Protein AF-0000000080910361 (afdb_homodimer)

Structure (mmCIF, N/CA/C/O backbone):
data_AF-0000000080910361-model_v1
#
loop_
_entity.id
_entity.type
_entity.pdbx_description
1 polymer 'Uncharacterized protein'
#
loop_
_atom_site.group_PDB
_atom_site.id
_atom_site.type_symbol
_atom_site.label_atom_id
_atom_site.label_alt_id
_atom_site.label_comp_id
_atom_site.label_asym_id
_atom_site.label_entity_id
_atom_site.label_seq_id
_atom_site.pdbx_PDB_ins_code
_atom_site.Cartn_x
_atom_site.Cartn_y
_atom_site.Cartn_z
_atom_site.occupancy
_atom_site.B_iso_or_equiv
_atom_site.auth_seq_id
_atom_site.auth_comp_id
_atom_site.auth_asym_id
_atom_site.auth_atom_id
_atom_site.pdbx_PDB_model_num
ATOM 1 N N . MET A 1 1 ? -62.645 7.813 -23.629 1 21.91 1 MET A N 1
ATOM 2 C CA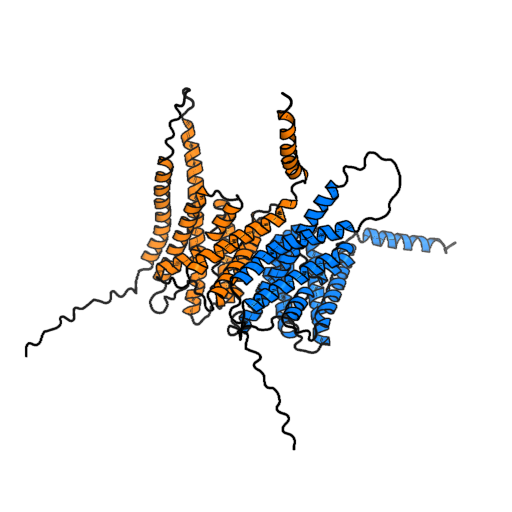 . MET A 1 1 ? -61.811 6.639 -23.39 1 21.91 1 MET A CA 1
ATOM 3 C C . MET A 1 1 ? -60.505 6.731 -24.172 1 21.91 1 MET A C 1
ATOM 5 O O . MET A 1 1 ? -60.281 5.962 -25.109 1 21.91 1 MET A O 1
ATOM 9 N N . TYR A 1 2 ? -59.94 7.855 -24.501 1 25.72 2 TYR A N 1
ATOM 10 C CA . TYR A 1 2 ? -58.836 8.297 -25.346 1 25.72 2 TYR A CA 1
ATOM 11 C C . TYR A 1 2 ? -57.512 7.72 -24.86 1 25.72 2 TYR A C 1
ATOM 13 O O . TYR A 1 2 ? -57.178 7.827 -23.677 1 25.72 2 TYR A O 1
ATOM 21 N N . HIS A 1 3 ? -57.055 6.584 -25.551 1 23.71 3 HIS A N 1
ATOM 22 C CA . HIS A 1 3 ? -55.881 5.729 -25.415 1 23.71 3 HIS A CA 1
ATOM 23 C C . HIS A 1 3 ? -54.594 6.53 -25.582 1 23.71 3 HIS A C 1
ATOM 25 O O . HIS A 1 3 ? -54.328 7.068 -26.659 1 23.71 3 HIS A O 1
ATOM 31 N N . VAL A 1 4 ? -54.229 7.387 -24.671 1 27.18 4 VAL A N 1
ATOM 32 C CA . VAL A 1 4 ? -53.016 8.197 -24.727 1 27.18 4 VAL A CA 1
ATOM 33 C C . VAL A 1 4 ? -51.799 7.294 -24.918 1 27.18 4 VAL A C 1
ATOM 35 O O . VAL A 1 4 ? -51.576 6.369 -24.133 1 27.18 4 VAL A O 1
ATOM 38 N N . HIS A 1 5 ? -51.392 7.026 -26.185 1 22.8 5 HIS A N 1
ATOM 39 C CA . HIS A 1 5 ? -50.26 6.271 -26.709 1 22.8 5 HIS A CA 1
ATOM 40 C C . HIS A 1 5 ? -48.951 6.729 -26.076 1 22.8 5 HIS A C 1
ATOM 42 O O . HIS A 1 5 ? -48.609 7.913 -26.134 1 22.8 5 HIS A O 1
ATOM 48 N N . HIS A 1 6 ? -48.589 6.237 -24.859 1 23.97 6 HIS A N 1
ATOM 49 C CA . HIS A 1 6 ? -47.377 6.524 -24.099 1 23.97 6 HIS A CA 1
ATOM 50 C C . HIS A 1 6 ? -46.128 6.223 -24.921 1 23.97 6 HIS A C 1
ATOM 52 O O . HIS A 1 6 ? -46.021 5.155 -25.527 1 23.97 6 HIS A O 1
ATOM 58 N N . PRO A 1 7 ? -45.487 7.226 -25.574 1 22.81 7 PRO A N 1
ATOM 59 C CA . PRO A 1 7 ? -44.303 7.033 -26.414 1 22.81 7 PRO A CA 1
ATOM 60 C C . PRO A 1 7 ? -43.182 6.288 -25.692 1 22.81 7 PRO A C 1
ATOM 62 O O . PRO A 1 7 ? -42.742 6.714 -24.621 1 22.81 7 PRO A O 1
ATOM 65 N N . ASN A 1 8 ? -43.146 4.949 -25.57 1 20.62 8 ASN A N 1
ATOM 66 C CA . ASN A 1 8 ? -42.141 4.018 -25.068 1 20.62 8 ASN A CA 1
ATOM 67 C C . ASN A 1 8 ? -40.802 4.202 -25.777 1 20.62 8 ASN A C 1
ATOM 69 O O . ASN A 1 8 ? -40.38 3.34 -26.55 1 20.62 8 ASN A O 1
ATOM 73 N N . ARG A 1 9 ? -40.449 5.288 -26.442 1 20.36 9 ARG A N 1
ATOM 74 C CA . ARG A 1 9 ? -39.291 5.191 -27.325 1 20.36 9 ARG A CA 1
ATOM 75 C C . ARG A 1 9 ? -38.104 4.561 -26.605 1 20.36 9 ARG A C 1
ATOM 77 O O . ARG A 1 9 ? -38.042 4.57 -25.373 1 20.36 9 ARG A O 1
ATOM 84 N N . VAL A 1 10 ? -36.934 4.037 -27.392 1 19.71 10 VAL A N 1
ATOM 85 C CA . VAL A 1 10 ? -35.756 3.19 -27.546 1 19.71 10 VAL A CA 1
ATOM 86 C C . VAL A 1 10 ? -34.599 3.76 -26.728 1 19.71 10 VAL A C 1
ATOM 88 O O . VAL A 1 10 ? -33.986 4.756 -27.119 1 19.71 10 VAL A O 1
ATOM 91 N N . ILE A 1 11 ? -34.691 4.286 -25.534 1 21.1 11 ILE A N 1
ATOM 92 C CA . ILE A 1 11 ? -33.398 4.694 -24.993 1 21.1 11 ILE A CA 1
ATOM 93 C C . ILE A 1 11 ? -32.426 3.517 -25.036 1 21.1 11 ILE A C 1
ATOM 95 O O . ILE A 1 11 ? -32.639 2.504 -24.366 1 21.1 11 ILE A O 1
ATOM 99 N N . ARG A 1 12 ? -31.758 3.255 -26.181 1 21.7 12 ARG A N 1
ATOM 100 C CA . ARG A 1 12 ? -30.695 2.307 -26.5 1 21.7 12 ARG A CA 1
ATOM 101 C C . ARG A 1 12 ? -29.666 2.239 -25.377 1 21.7 12 ARG A C 1
ATOM 103 O O . ARG A 1 12 ? -29.325 3.261 -24.777 1 21.7 12 ARG A O 1
ATOM 110 N N . TYR A 1 13 ? -29.491 1.09 -24.728 1 23.91 13 TYR A N 1
ATOM 111 C CA . TYR A 1 13 ? -28.636 0.403 -23.767 1 23.91 13 TYR A CA 1
ATOM 112 C C . TYR A 1 13 ? -27.164 0.661 -24.065 1 23.91 13 TYR A C 1
ATOM 114 O O . TYR A 1 13 ? -26.621 0.139 -25.041 1 23.91 13 TYR A O 1
ATOM 122 N N . ILE A 1 14 ? -26.751 1.944 -24.104 1 26 14 ILE A N 1
ATOM 123 C CA . ILE A 1 14 ? -25.303 2.077 -24.232 1 26 14 ILE A CA 1
ATOM 124 C C . ILE A 1 14 ? -24.61 1.09 -23.295 1 26 14 ILE A C 1
ATOM 126 O O . ILE A 1 14 ? -24.804 1.139 -22.078 1 26 14 ILE A O 1
ATOM 130 N N . ASN A 1 15 ? -24.452 -0.163 -23.729 1 25.73 15 ASN A N 1
ATOM 131 C CA . ASN A 1 15 ? -23.654 -1.242 -23.155 1 25.73 15 ASN A CA 1
ATOM 132 C C . ASN A 1 15 ? -22.358 -0.717 -22.544 1 25.73 15 ASN A C 1
ATOM 134 O O . ASN A 1 15 ? -21.427 -0.36 -23.266 1 25.73 15 ASN A O 1
ATOM 138 N N . ARG A 1 16 ? -22.329 0.03 -21.538 1 32.46 16 ARG A N 1
ATOM 139 C CA . ARG A 1 16 ? -21.312 0.652 -20.697 1 32.46 16 ARG A CA 1
ATOM 140 C C . ARG A 1 16 ? -20.211 -0.341 -20.343 1 32.46 16 ARG A C 1
ATOM 142 O O . ARG A 1 16 ? -19.39 -0.078 -19.462 1 32.46 16 ARG A O 1
ATOM 149 N N . ASP A 1 17 ? -20.31 -1.57 -20.776 1 35.47 17 ASP A N 1
ATOM 150 C CA . ASP A 1 17 ? -19.373 -2.61 -20.361 1 35.47 17 ASP A CA 1
ATOM 151 C C . ASP A 1 17 ? -17.939 -2.235 -20.727 1 35.47 17 ASP A C 1
ATOM 153 O O . ASP A 1 17 ? -16.987 -2.754 -20.14 1 35.47 17 ASP A O 1
ATOM 157 N N . ASN A 1 18 ? -17.648 -1.814 -21.989 1 33.7 18 ASN A N 1
ATOM 158 C CA . ASN A 1 18 ? -16.288 -1.845 -22.515 1 33.7 18 ASN A CA 1
ATOM 159 C C . ASN A 1 18 ? -15.511 -0.588 -22.135 1 33.7 18 ASN A C 1
ATOM 161 O O . ASN A 1 18 ? -15.432 0.359 -22.92 1 33.7 18 ASN A O 1
ATOM 165 N N . ILE A 1 19 ? -15.583 -0.13 -21.062 1 37.09 19 ILE A N 1
ATOM 166 C CA . ILE A 1 19 ? -14.645 0.975 -20.903 1 37.09 19 ILE A CA 1
ATOM 167 C C . ILE A 1 19 ? -13.23 0.502 -21.232 1 37.09 19 ILE A C 1
ATOM 169 O O . ILE A 1 19 ? -12.717 -0.424 -20.601 1 37.09 19 ILE A O 1
ATOM 173 N N . PRO A 1 20 ? -12.721 0.937 -22.33 1 39.83 20 PRO A N 1
ATOM 174 C CA . PRO A 1 20 ? -11.415 0.474 -22.805 1 39.83 20 PRO A CA 1
ATOM 175 C C . PRO A 1 20 ? -10.311 0.654 -21.764 1 39.83 20 PRO A C 1
ATOM 177 O O . PRO A 1 20 ? -10.331 1.621 -20.999 1 39.83 20 PRO A O 1
ATOM 180 N N . LEU A 1 21 ? -9.555 -0.337 -21.483 1 46.19 21 LEU A N 1
ATOM 181 C CA . LEU A 1 21 ? -8.354 -0.47 -20.665 1 46.19 21 LEU A CA 1
ATOM 182 C C . LEU A 1 21 ? -7.467 0.763 -20.797 1 46.19 21 LEU A C 1
ATOM 184 O O . LEU A 1 21 ? -6.842 1.19 -19.823 1 46.19 21 LEU A O 1
ATOM 188 N N . SER A 1 22 ? -7.521 1.339 -21.968 1 42.43 22 SER A N 1
ATOM 189 C CA . SER A 1 22 ? -6.723 2.522 -22.273 1 42.43 22 SER A CA 1
ATOM 190 C C . SER A 1 22 ? -7.134 3.705 -21.404 1 42.43 22 SER A C 1
ATOM 192 O O . SER A 1 22 ? -6.294 4.521 -21.019 1 42.43 22 SER A O 1
ATOM 194 N N . ILE A 1 23 ? -8.294 3.708 -20.992 1 41.97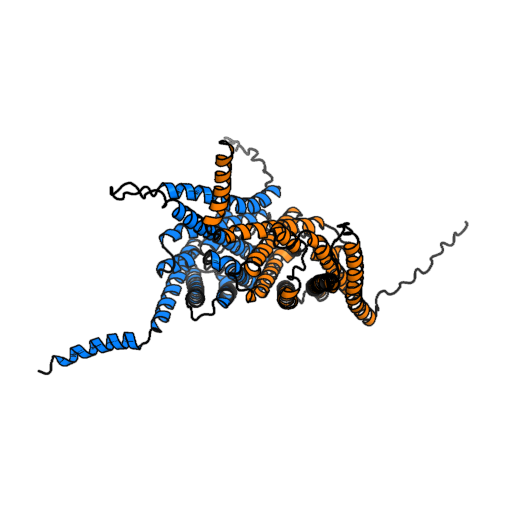 23 ILE A N 1
ATOM 195 C CA . ILE A 1 23 ? -8.799 4.841 -20.225 1 41.97 23 ILE A CA 1
ATOM 196 C C . ILE A 1 23 ? -8.353 4.719 -18.769 1 41.97 23 ILE A C 1
ATOM 198 O O . ILE A 1 23 ? -7.928 5.703 -18.159 1 41.97 23 ILE A O 1
ATOM 202 N N . VAL A 1 24 ? -8.367 3.596 -18.37 1 47.53 24 VAL A N 1
ATOM 203 C CA . VAL A 1 24 ? -7.986 3.398 -16.976 1 47.53 24 VAL A CA 1
ATOM 204 C C . VAL A 1 24 ? -6.494 3.674 -16.803 1 47.53 24 VAL A C 1
ATOM 206 O O . VAL A 1 24 ? -6.088 4.362 -15.863 1 47.53 24 VAL A O 1
ATOM 209 N N . ILE A 1 25 ? -5.802 3.118 -17.716 1 48.37 25 ILE A N 1
ATOM 210 C CA . ILE A 1 25 ? -4.363 3.355 -17.68 1 48.37 25 ILE A CA 1
ATOM 211 C C . ILE A 1 25 ? -4.081 4.846 -17.847 1 48.37 25 ILE A C 1
ATOM 213 O O . ILE A 1 25 ? -3.226 5.404 -17.155 1 48.37 25 ILE A O 1
ATOM 217 N N . PHE A 1 26 ? -4.87 5.376 -18.689 1 45.88 26 PHE A N 1
ATOM 218 C CA . PHE A 1 26 ? -4.768 6.811 -18.925 1 45.88 26 PHE A CA 1
ATOM 219 C C . PHE A 1 26 ? -5.174 7.595 -17.683 1 45.88 26 PHE A C 1
ATOM 221 O O . PHE A 1 26 ? -4.51 8.564 -17.309 1 45.88 26 PHE A O 1
ATOM 228 N N . ILE A 1 27 ? -6.104 7.133 -17.026 1 47.8 27 ILE A N 1
ATOM 229 C CA . ILE A 1 27 ? -6.599 7.875 -15.871 1 47.8 27 ILE A CA 1
ATOM 230 C C . ILE A 1 27 ? -5.611 7.746 -14.714 1 47.8 27 ILE A C 1
ATOM 232 O O . ILE A 1 27 ? -5.252 8.743 -14.082 1 47.8 27 ILE A O 1
ATOM 236 N N . VAL A 1 28 ? -5.232 6.54 -14.5 1 52.4 28 VAL A N 1
ATOM 237 C CA . VAL A 1 28 ? -4.313 6.354 -13.382 1 52.4 28 VAL A CA 1
ATOM 238 C C . VAL A 1 28 ? -2.958 6.974 -13.718 1 52.4 28 VAL A C 1
ATOM 240 O O . VAL A 1 28 ? -2.404 7.737 -12.924 1 52.4 28 VAL A O 1
ATOM 243 N N . GLY A 1 29 ? -2.526 6.558 -14.903 1 49.12 29 GLY A N 1
ATOM 244 C CA . GLY A 1 29 ? -1.252 7.109 -15.338 1 49.12 29 GLY A CA 1
ATOM 245 C C . GLY A 1 29 ? -1.314 8.595 -15.633 1 49.12 29 GLY A C 1
ATOM 246 O O . GLY A 1 29 ? -0.45 9.357 -15.195 1 49.12 29 GLY A O 1
ATOM 247 N N . SER A 1 30 ? -2.335 8.938 -16.391 1 44.97 30 SER A N 1
ATOM 248 C CA . SER A 1 30 ? -2.546 10.332 -16.769 1 44.97 30 SER A CA 1
ATOM 249 C C . SER A 1 30 ? -2.968 11.172 -15.568 1 44.97 30 SER A C 1
ATOM 251 O O . SER A 1 30 ? -2.595 12.342 -15.46 1 44.97 30 SER A O 1
ATOM 253 N N . SER A 1 31 ? -3.719 10.6 -14.815 1 47.09 31 SER A N 1
ATOM 254 C CA . SER A 1 31 ? -4.162 11.363 -13.652 1 47.09 31 SER A CA 1
ATOM 255 C C . SER A 1 31 ? -2.982 11.76 -12.77 1 47.09 31 SER A C 1
ATOM 257 O O . SER A 1 31 ? -2.908 12.896 -12.298 1 47.09 31 SER A O 1
ATOM 259 N N . PHE A 1 32 ? -2.185 10.799 -12.59 1 51.24 32 PHE A N 1
ATOM 260 C CA . PHE A 1 32 ? -1.033 11.152 -11.769 1 51.24 32 PHE A CA 1
ATOM 261 C C . PHE A 1 32 ? -0.106 12.103 -12.516 1 51.24 32 PHE A C 1
ATOM 263 O O . PHE A 1 32 ? 0.444 13.035 -11.926 1 51.24 32 PHE A O 1
ATOM 270 N N . ILE A 1 33 ? 0.003 11.875 -13.842 1 45.8 33 ILE A N 1
ATOM 271 C CA . ILE A 1 33 ? 0.79 12.782 -14.671 1 45.8 33 ILE A CA 1
ATOM 272 C C . ILE A 1 33 ? 0.038 14.098 -14.854 1 45.8 33 ILE A C 1
ATOM 274 O O . ILE A 1 33 ? 0.623 15.177 -14.733 1 45.8 33 ILE A O 1
ATOM 278 N N . CYS A 1 34 ? -1.189 13.971 -15.1 1 42.74 34 CYS A N 1
ATOM 279 C CA . CYS A 1 34 ? -2.029 15.147 -15.297 1 42.74 34 CYS A CA 1
ATOM 280 C C . CYS A 1 34 ? -2.183 15.931 -14 1 42.74 34 CYS A C 1
ATOM 282 O O . CYS A 1 34 ? -2.191 17.163 -14.011 1 42.74 34 CYS A O 1
ATOM 284 N N . CYS A 1 35 ? -2.402 15.253 -13.024 1 43.47 35 CYS A N 1
ATOM 285 C CA . CYS A 1 35 ? -2.478 15.983 -11.764 1 43.47 35 CYS A CA 1
ATOM 286 C C . CYS A 1 35 ? -1.215 16.803 -11.532 1 43.47 35 CYS A C 1
ATOM 288 O O . CYS A 1 35 ? -1.285 17.934 -11.045 1 43.47 35 CYS A O 1
ATOM 290 N N . SER A 1 36 ? -0.138 16.268 -11.927 1 41.49 36 SER A N 1
ATOM 291 C CA . SER A 1 36 ? 1.089 17.054 -11.869 1 41.49 36 SER A CA 1
ATOM 292 C C . SER A 1 36 ? 1.015 18.264 -12.794 1 41.49 36 SER A C 1
ATOM 294 O O . SER A 1 36 ? 1.407 19.369 -12.413 1 41.49 36 SER A O 1
ATOM 296 N N . PHE A 1 37 ? 0.405 18.082 -13.96 1 40.75 37 PHE A N 1
ATOM 297 C CA . PHE A 1 37 ? 0.316 19.176 -14.921 1 40.75 37 PHE A CA 1
ATOM 298 C C . PHE A 1 37 ? -0.788 20.151 -14.53 1 40.75 37 PHE A C 1
ATOM 300 O O . PHE A 1 37 ? -0.628 21.366 -14.667 1 40.75 37 PHE A O 1
ATOM 307 N N . VAL A 1 38 ? -1.922 19.762 -14.171 1 39.99 38 VAL A N 1
ATOM 308 C CA . VAL A 1 38 ? -3.033 20.636 -13.807 1 39.99 38 VAL A CA 1
ATOM 309 C C . VAL A 1 38 ? -2.664 21.453 -12.571 1 39.99 38 VAL A C 1
ATOM 311 O O . VAL A 1 38 ? -2.952 22.65 -12.502 1 39.99 38 VAL A O 1
ATOM 314 N N . PHE A 1 39 ? -2.118 20.819 -11.719 1 40.52 39 PHE A N 1
ATOM 315 C CA . PHE A 1 39 ? -1.694 21.584 -10.552 1 40.52 39 PHE A CA 1
ATOM 316 C C . PHE A 1 39 ? -0.687 22.658 -10.946 1 40.52 39 PHE A C 1
ATOM 318 O O . PHE A 1 39 ? -0.702 23.762 -10.398 1 40.52 39 PHE A O 1
ATOM 325 N N . LEU A 1 40 ? 0.079 22.362 -11.925 1 39.41 40 LEU A N 1
ATOM 326 C CA . LEU A 1 40 ? 0.966 23.395 -12.448 1 39.41 40 LEU A CA 1
ATOM 327 C C . LEU A 1 40 ? 0.166 24.544 -13.051 1 39.41 40 LEU A C 1
ATOM 329 O O . LEU A 1 40 ? 0.534 25.711 -12.897 1 39.41 40 LEU A O 1
ATOM 333 N N . SER A 1 41 ? -0.864 24.202 -13.664 1 39.36 41 SER A N 1
ATOM 334 C CA . SER A 1 41 ? -1.67 25.246 -14.289 1 39.36 41 SER A CA 1
ATOM 335 C C . SER A 1 41 ? -2.424 26.061 -13.244 1 39.36 41 SER A C 1
ATOM 337 O O . SER A 1 41 ? -2.558 27.28 -13.378 1 39.36 41 SER A O 1
ATOM 339 N N . VAL A 1 42 ? -2.926 25.508 -12.289 1 39.89 42 VAL A N 1
ATOM 340 C CA . VAL A 1 42 ? -3.708 26.228 -11.289 1 39.89 42 VAL A CA 1
ATOM 341 C C . VAL A 1 42 ? -2.785 27.097 -10.438 1 39.89 42 VAL A C 1
ATOM 343 O O . VAL A 1 42 ? -3.148 28.213 -10.06 1 39.89 42 VAL A O 1
ATOM 346 N N . MET A 1 43 ? -1.687 26.653 -10.208 1 39.49 43 MET A N 1
ATOM 347 C CA . MET A 1 43 ? -0.734 27.459 -9.451 1 39.49 43 MET A CA 1
ATOM 348 C C . MET A 1 43 ? -0.336 28.707 -10.231 1 39.49 43 MET A C 1
ATOM 350 O O . MET A 1 43 ? -0.012 29.738 -9.639 1 39.49 43 MET A O 1
ATOM 354 N N . ASP A 1 44 ? -0.273 28.646 -11.475 1 41.14 44 ASP A N 1
ATOM 355 C CA . ASP A 1 44 ? -0.05 29.849 -12.271 1 41.14 44 ASP A CA 1
ATOM 356 C C . ASP A 1 44 ? -1.176 30.86 -12.065 1 41.14 44 ASP A C 1
ATOM 358 O O . ASP A 1 44 ? -0.933 32.068 -12.022 1 41.14 44 ASP A O 1
ATOM 362 N N . GLU A 1 45 ? -2.32 30.376 -11.873 1 38.67 45 GLU A N 1
ATOM 363 C CA . GLU A 1 45 ? -3.444 31.297 -11.73 1 38.67 45 GLU A CA 1
ATOM 364 C C . GLU A 1 45 ? -3.472 31.92 -10.337 1 38.67 45 GLU A C 1
ATOM 366 O O . GLU A 1 45 ? -3.799 33.099 -10.185 1 38.67 45 GLU A O 1
ATOM 371 N N . ILE A 1 46 ? -3.143 31.186 -9.392 1 37.19 46 ILE A N 1
ATOM 372 C CA . ILE A 1 46 ? -3.209 31.741 -8.044 1 37.19 46 ILE A CA 1
ATOM 373 C C . ILE A 1 46 ? -2.055 32.717 -7.83 1 37.19 46 ILE A C 1
ATOM 375 O O . ILE A 1 46 ? -2.183 33.685 -7.077 1 37.19 46 ILE A O 1
ATOM 379 N N . SER A 1 47 ? -0.921 32.469 -8.461 1 37.36 47 SER A N 1
ATOM 380 C CA . SER A 1 47 ? 0.167 33.435 -8.351 1 37.36 47 SER A CA 1
ATOM 381 C C . SER A 1 47 ? -0.215 34.773 -8.977 1 37.36 47 SER A C 1
ATOM 383 O O . SER A 1 47 ? 0.435 35.789 -8.727 1 37.36 47 SER A O 1
ATOM 385 N N . ALA A 1 48 ? -1.17 34.803 -9.892 1 33.85 48 ALA A N 1
ATOM 386 C CA . ALA A 1 48 ? -1.481 36.078 -10.534 1 33.85 48 ALA A CA 1
ATOM 387 C C . ALA A 1 48 ? -2.168 37.03 -9.559 1 33.85 48 ALA A C 1
ATOM 389 O O . ALA A 1 48 ? -2.213 38.24 -9.79 1 33.85 48 ALA A O 1
ATOM 390 N N . THR A 1 49 ? -2.904 36.482 -8.641 1 30.79 49 THR A N 1
ATOM 391 C CA . THR A 1 49 ? -3.754 37.485 -8.008 1 30.79 49 THR A CA 1
ATOM 392 C C . THR A 1 49 ? -2.982 38.253 -6.94 1 30.79 49 THR A C 1
ATOM 394 O O . THR A 1 49 ? -3.544 39.109 -6.254 1 30.79 49 THR A O 1
ATOM 397 N N . ASN A 1 50 ? -1.838 37.776 -6.495 1 28.29 50 ASN A N 1
ATOM 398 C CA . ASN A 1 50 ? -1.354 38.596 -5.389 1 28.29 50 ASN A CA 1
ATOM 399 C C . ASN A 1 50 ? -0.771 39.916 -5.883 1 28.29 50 ASN A C 1
ATOM 401 O O . ASN A 1 50 ? 0.423 40.002 -6.175 1 28.29 50 ASN A O 1
ATOM 405 N N . HIS A 1 51 ? -1.471 40.62 -6.697 1 27.51 51 HIS A N 1
ATOM 406 C CA . HIS A 1 51 ? -1.063 41.955 -7.121 1 27.51 51 HIS A CA 1
ATOM 407 C C . HIS A 1 51 ? -0.951 42.901 -5.93 1 27.51 51 HIS A C 1
ATOM 409 O O . HIS A 1 51 ? -0.903 44.121 -6.103 1 27.51 51 HIS A O 1
ATOM 415 N N . GLU A 1 52 ? -1.034 42.497 -4.708 1 23.12 52 GLU A N 1
ATOM 416 C CA . GLU A 1 52 ? -1.348 43.664 -3.889 1 23.12 52 GLU A CA 1
ATOM 417 C C . GLU A 1 52 ? -0.344 44.79 -4.124 1 23.12 52 GLU A C 1
ATOM 419 O O . GLU A 1 52 ? 0.762 44.55 -4.611 1 23.12 52 GLU A O 1
ATOM 424 N N . VAL A 1 53 ? -0.237 45.852 -3.16 1 24.28 53 VAL A N 1
ATOM 425 C CA . VAL A 1 53 ? -0.291 47.278 -2.853 1 24.28 53 VAL A CA 1
ATOM 426 C C . VAL A 1 53 ? 1.125 47.843 -2.773 1 24.28 53 VAL A C 1
ATOM 428 O O . VAL A 1 53 ? 1.337 49.038 -2.995 1 24.28 53 VAL A O 1
ATOM 431 N N . VAL A 1 54 ? 2.192 47.102 -2.258 1 21.92 54 VAL A N 1
ATOM 432 C CA . VAL A 1 54 ? 2.929 48.009 -1.385 1 21.92 54 VAL A CA 1
ATOM 433 C C . VAL A 1 54 ? 3.571 49.119 -2.214 1 21.92 54 VAL A C 1
ATOM 435 O O . VAL A 1 54 ? 3.731 48.981 -3.429 1 21.92 54 VAL A O 1
ATOM 438 N N . LEU A 1 55 ? 4.483 49.953 -1.495 1 21.91 55 LEU A N 1
ATOM 439 C CA . LEU A 1 55 ? 5.02 51.302 -1.357 1 21.91 55 LEU A CA 1
ATOM 440 C C . LEU A 1 55 ? 6.03 51.6 -2.46 1 21.91 55 LEU A C 1
ATOM 442 O O . LEU A 1 55 ? 6.655 50.684 -2.999 1 21.91 55 LEU A O 1
ATOM 446 N N . ASP A 1 56 ? 6.167 52.821 -2.893 1 22.64 56 ASP A N 1
ATOM 447 C CA . ASP A 1 56 ? 6.768 53.66 -3.925 1 22.64 56 ASP A CA 1
ATOM 448 C C . ASP A 1 56 ? 8.292 53.57 -3.887 1 22.64 56 ASP A C 1
ATOM 450 O O . ASP A 1 56 ? 8.981 54.327 -4.574 1 22.64 56 ASP A O 1
ATOM 454 N N . VAL A 1 57 ? 8.859 53.072 -2.695 1 23.39 57 VAL A N 1
ATOM 455 C CA . VAL A 1 57 ? 10.146 53.744 -2.547 1 23.39 57 VAL A CA 1
ATOM 456 C C . VAL A 1 57 ? 11.051 53.393 -3.725 1 23.39 57 VAL A C 1
ATOM 458 O O . VAL A 1 57 ? 10.795 52.427 -4.447 1 23.39 57 VAL A O 1
ATOM 461 N N . ASN A 1 58 ? 12.439 53.399 -3.49 1 24.67 58 ASN A N 1
ATOM 462 C CA . ASN A 1 58 ? 13.652 53.528 -4.292 1 24.67 58 ASN A CA 1
ATOM 463 C C . ASN A 1 58 ? 13.829 52.341 -5.234 1 24.67 58 ASN A C 1
ATOM 465 O O . ASN A 1 58 ? 13.5 51.208 -4.881 1 24.67 58 ASN A O 1
ATOM 469 N N . LYS A 1 59 ? 14.154 52.487 -6.573 1 26.86 59 LYS A N 1
ATOM 470 C CA . LYS A 1 59 ? 14.079 51.939 -7.925 1 26.86 59 LYS A CA 1
ATOM 471 C C . LYS A 1 59 ? 14.786 50.59 -8.011 1 26.86 59 LYS A C 1
ATOM 473 O O . LYS A 1 59 ? 14.295 49.666 -8.664 1 26.86 59 LYS A O 1
ATOM 478 N N . ASP A 1 60 ? 16.097 50.544 -7.801 1 25.97 60 ASP A N 1
ATOM 479 C CA . ASP A 1 60 ? 16.972 49.736 -8.645 1 25.97 60 ASP A CA 1
ATOM 480 C C . ASP A 1 60 ? 16.883 48.258 -8.272 1 25.97 60 ASP A C 1
ATOM 482 O O . ASP A 1 60 ? 17.364 47.396 -9.01 1 25.97 60 ASP A O 1
ATOM 486 N N . VAL A 1 61 ? 16.872 47.885 -6.969 1 27.34 61 VAL A N 1
ATOM 487 C CA . VAL A 1 61 ? 17.288 46.538 -6.595 1 27.34 61 VAL A CA 1
ATOM 488 C C . VAL A 1 61 ? 16.164 45.548 -6.893 1 27.34 61 VAL A C 1
ATOM 490 O O . VAL A 1 61 ? 16.086 44.484 -6.275 1 27.34 61 VAL A O 1
ATOM 493 N N . SER A 1 62 ? 15.125 45.78 -7.677 1 30.29 62 SER A N 1
ATOM 494 C CA . SER A 1 62 ? 13.859 45.054 -7.721 1 30.29 62 SER A CA 1
ATOM 495 C C . SER A 1 62 ? 14.042 43.659 -8.307 1 30.29 62 SER A C 1
ATOM 497 O O . SER A 1 62 ? 13.07 42.92 -8.48 1 30.29 62 SER A O 1
ATOM 499 N N . ARG A 1 63 ? 15.12 43.425 -9.029 1 30.6 63 ARG A N 1
ATOM 500 C CA . ARG A 1 63 ? 14.988 42.334 -9.99 1 30.6 63 ARG A CA 1
ATOM 501 C C . ARG A 1 63 ? 14.979 40.982 -9.284 1 30.6 63 ARG A C 1
ATOM 503 O O . ARG A 1 63 ? 14.655 39.96 -9.894 1 30.6 63 ARG A O 1
ATOM 510 N N . THR A 1 64 ? 15.804 40.743 -8.264 1 32.37 64 THR A N 1
ATOM 511 C CA . THR A 1 64 ? 16.178 39.366 -7.958 1 32.37 64 THR A CA 1
ATOM 512 C C . THR A 1 64 ? 15.054 38.654 -7.21 1 32.37 64 THR A C 1
ATOM 514 O O . THR A 1 64 ? 15.221 37.517 -6.764 1 32.37 64 THR A O 1
ATOM 517 N N . THR A 1 65 ? 13.987 39.266 -6.724 1 33.73 65 THR A N 1
ATOM 518 C CA . THR A 1 65 ? 13.056 38.619 -5.806 1 33.73 65 THR A CA 1
ATOM 519 C C . THR A 1 65 ? 12.203 37.588 -6.538 1 33.73 65 THR A C 1
ATOM 521 O O . THR A 1 65 ? 11.384 36.901 -5.923 1 33.73 65 THR A O 1
ATOM 524 N N . GLU A 1 66 ? 12.148 37.582 -7.829 1 37.93 66 GLU A N 1
ATOM 525 C CA . GLU A 1 66 ? 11.202 36.691 -8.493 1 37.93 66 GLU A CA 1
ATOM 526 C C . GLU A 1 66 ? 11.627 35.232 -8.355 1 37.93 66 GLU A C 1
ATOM 528 O O . GLU A 1 66 ? 10.811 34.324 -8.522 1 37.93 66 GLU A O 1
ATOM 533 N N . GLY A 1 67 ? 12.919 34.904 -8.25 1 40.76 67 GLY A N 1
ATOM 534 C CA . GLY A 1 67 ? 13.397 33.531 -8.22 1 40.76 67 GLY A CA 1
ATOM 535 C C . GLY A 1 67 ? 12.992 32.786 -6.962 1 40.76 67 GLY A C 1
ATOM 536 O O . GLY A 1 67 ? 13.091 31.559 -6.902 1 40.76 67 GLY A O 1
ATOM 537 N N . SER A 1 68 ? 12.995 33.392 -5.797 1 42.61 68 SER A N 1
ATOM 538 C CA . SER A 1 68 ? 12.649 32.777 -4.519 1 42.61 68 SER A CA 1
ATOM 539 C C . SER A 1 68 ? 11.199 32.306 -4.507 1 42.61 68 SER A C 1
ATOM 541 O O . SER A 1 68 ? 10.883 31.268 -3.923 1 42.61 68 SER A O 1
ATOM 543 N N . SER A 1 69 ? 10.281 32.994 -5.227 1 44.82 69 SER A N 1
ATOM 544 C CA . SER A 1 69 ? 8.868 32.627 -5.235 1 44.82 69 SER A CA 1
ATOM 545 C C . SER A 1 69 ? 8.64 31.324 -5.993 1 44.82 69 SER A C 1
ATOM 547 O O . SER A 1 69 ? 7.82 30.498 -5.585 1 44.82 69 SER A O 1
ATOM 549 N N . SER A 1 70 ? 9.545 31.089 -7.07 1 45.31 70 SER A N 1
ATOM 550 C CA . SER A 1 70 ? 9.363 29.898 -7.894 1 45.31 70 SER A CA 1
ATOM 551 C C . SER A 1 70 ? 9.747 28.634 -7.131 1 45.31 70 SER A C 1
ATOM 553 O O . SER A 1 70 ? 9.068 27.611 -7.233 1 45.31 70 SER A O 1
ATOM 555 N N . CYS A 1 71 ? 10.889 28.675 -6.393 1 44.94 71 CYS A N 1
ATOM 556 C CA . CYS A 1 71 ? 11.325 27.516 -5.621 1 44.94 71 CYS A CA 1
ATOM 557 C C . CYS A 1 71 ? 10.325 27.188 -4.519 1 44.94 71 CYS A C 1
ATOM 559 O O . CYS A 1 71 ? 10.083 26.016 -4.223 1 44.94 71 CYS A O 1
ATOM 561 N N . VAL A 1 72 ? 9.907 28.278 -3.871 1 49.84 72 VAL A N 1
ATOM 562 C CA . VAL A 1 72 ? 8.916 28.087 -2.817 1 49.84 72 VAL A CA 1
ATOM 563 C C . VAL A 1 72 ? 7.655 27.454 -3.402 1 49.84 72 VAL A C 1
ATOM 565 O O . VAL A 1 72 ? 7.043 26.585 -2.778 1 49.84 72 VAL A O 1
ATOM 568 N N . ASN A 1 73 ? 7.447 27.706 -4.761 1 66.55 73 ASN A N 1
ATOM 569 C CA . ASN A 1 73 ? 6.242 27.192 -5.403 1 66.55 73 ASN A CA 1
ATOM 570 C C . ASN A 1 73 ? 6.384 25.715 -5.76 1 66.55 73 ASN A C 1
ATOM 572 O O . ASN A 1 73 ? 5.455 24.931 -5.558 1 66.55 73 ASN A O 1
ATOM 576 N N . VAL A 1 74 ? 7.601 25.297 -6.079 1 63.94 74 VAL A N 1
ATOM 577 C CA . VAL A 1 74 ? 7.81 23.914 -6.493 1 63.94 74 VAL A CA 1
ATOM 578 C C . VAL A 1 74 ? 7.732 22.993 -5.278 1 63.94 74 VAL A C 1
ATOM 580 O O . VAL A 1 74 ? 7.133 21.917 -5.344 1 63.94 74 VAL A O 1
ATOM 583 N N . SER A 1 75 ? 8.237 23.527 -4.192 1 80.65 75 SER A N 1
ATOM 584 C CA . SER A 1 75 ? 8.226 22.719 -2.976 1 80.65 75 SER A CA 1
ATOM 585 C C . SER A 1 75 ? 6.804 22.497 -2.473 1 80.65 75 SER A C 1
ATOM 587 O O . SER A 1 75 ? 6.467 21.405 -2.011 1 80.65 75 SER A O 1
ATOM 589 N N . PHE A 1 76 ? 6.032 23.541 -2.732 1 88.58 76 PHE A N 1
ATOM 590 C CA . PHE A 1 76 ? 4.657 23.417 -2.262 1 88.58 76 PHE A CA 1
ATOM 591 C C . PHE A 1 76 ? 3.858 22.486 -3.166 1 88.58 76 PHE A C 1
ATOM 593 O O . PHE A 1 76 ? 3.032 21.705 -2.687 1 88.58 76 PHE A O 1
ATOM 600 N N . LEU A 1 77 ? 4.164 22.522 -4.414 1 86.96 77 LEU A N 1
ATOM 601 C CA . LEU A 1 77 ? 3.508 21.628 -5.362 1 86.96 77 LEU A CA 1
ATOM 602 C C . LEU A 1 77 ? 3.847 20.173 -5.061 1 86.96 77 LEU A C 1
ATOM 604 O O . LEU A 1 77 ? 2.992 19.293 -5.185 1 86.96 77 LEU A O 1
ATOM 608 N N . GLN A 1 78 ? 5.008 19.92 -4.65 1 90.49 78 GLN A N 1
ATOM 609 C CA . GLN A 1 78 ? 5.425 18.572 -4.281 1 90.49 78 GLN A CA 1
ATOM 610 C C . GLN A 1 78 ? 4.623 18.055 -3.089 1 90.49 78 GLN A C 1
ATOM 612 O O . GLN A 1 78 ? 4.251 16.881 -3.047 1 90.49 78 GLN A O 1
ATOM 617 N N . LYS A 1 79 ? 4.401 18.964 -2.239 1 94.28 79 LYS A N 1
ATOM 618 C CA . LYS A 1 79 ? 3.595 18.598 -1.078 1 94.28 79 LYS A CA 1
ATOM 619 C C . LYS A 1 79 ? 2.178 18.211 -1.493 1 94.28 79 LYS A C 1
ATOM 621 O O . LYS A 1 79 ? 1.632 17.22 -1.003 1 94.28 79 LYS A O 1
ATOM 626 N N . LEU A 1 80 ? 1.662 18.949 -2.387 1 94.87 80 LEU A N 1
ATOM 627 C CA . LEU A 1 80 ? 0.294 18.701 -2.828 1 94.87 80 LEU A CA 1
ATOM 628 C C . LEU A 1 80 ? 0.2 17.384 -3.592 1 94.87 80 LEU A C 1
ATOM 630 O O . LEU A 1 80 ? -0.731 16.604 -3.38 1 94.87 80 LEU A O 1
ATOM 634 N N . VAL A 1 81 ? 1.155 17.119 -4.419 1 92.86 81 VAL A N 1
ATOM 635 C CA . VAL A 1 81 ? 1.167 15.869 -5.171 1 92.86 81 VAL A CA 1
ATOM 636 C C . VAL A 1 81 ? 1.321 14.69 -4.213 1 92.86 81 VAL A C 1
ATOM 638 O O . VAL A 1 81 ? 0.655 13.664 -4.37 1 92.86 81 VAL A O 1
ATOM 641 N N . ALA A 1 82 ? 2.134 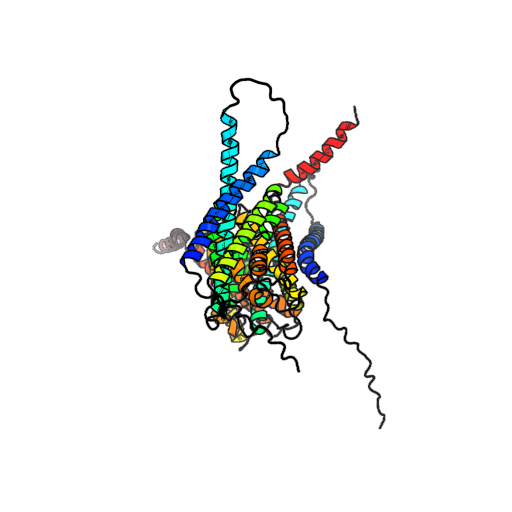14.869 -3.231 1 94.96 82 ALA A N 1
ATOM 642 C CA . ALA A 1 82 ? 2.304 13.825 -2.224 1 94.96 82 ALA A CA 1
ATOM 643 C C . ALA A 1 82 ? 0.992 13.542 -1.499 1 94.96 82 ALA A C 1
ATOM 645 O O . ALA A 1 82 ? 0.656 12.384 -1.239 1 94.96 82 ALA A O 1
ATOM 646 N N . GLU A 1 83 ? 0.226 14.577 -1.261 1 97.02 83 GLU A N 1
ATOM 647 C CA . GLU A 1 83 ? -1.053 14.409 -0.577 1 97.02 83 GLU A CA 1
ATOM 648 C C . GLU A 1 83 ? -2.083 13.748 -1.487 1 97.02 83 GLU A C 1
ATOM 650 O O . GLU A 1 83 ? -2.899 12.945 -1.03 1 97.02 83 GLU A O 1
ATOM 655 N N . VAL A 1 84 ? -2.068 14.081 -2.747 1 97.01 84 VAL A N 1
ATOM 656 C CA . VAL A 1 84 ? -2.986 13.454 -3.692 1 97.01 84 VAL A CA 1
ATOM 657 C C . VAL A 1 84 ? -2.664 11.967 -3.817 1 97.01 84 VAL A C 1
ATOM 659 O O . VAL A 1 84 ? -3.548 11.119 -3.67 1 97.01 84 VAL A O 1
ATOM 662 N N . VAL A 1 85 ? -1.413 11.624 -4.007 1 95.41 85 VAL A N 1
ATOM 663 C CA . VAL A 1 85 ? -0.983 10.245 -4.212 1 95.41 85 VAL A CA 1
ATOM 664 C C . VAL A 1 85 ? -1.189 9.443 -2.929 1 95.41 85 VAL A C 1
ATOM 666 O O . VAL A 1 85 ? -1.68 8.313 -2.968 1 95.41 85 VAL A O 1
ATOM 669 N N . GLY A 1 86 ? -0.776 10.072 -1.86 1 97.67 86 GLY A N 1
ATOM 670 C CA . GLY A 1 86 ? -0.967 9.402 -0.584 1 97.67 86 GLY A CA 1
ATOM 671 C C . GLY A 1 86 ? -2.421 9.092 -0.284 1 97.67 86 GLY A C 1
ATOM 672 O O . GLY A 1 86 ? -2.756 7.97 0.102 1 97.67 86 GLY A O 1
ATOM 673 N N . THR A 1 87 ? -3.301 10.081 -0.493 1 98.5 87 THR A N 1
ATOM 674 C CA . THR A 1 87 ? -4.719 9.858 -0.235 1 98.5 87 THR A CA 1
ATOM 675 C C . THR A 1 87 ? -5.298 8.853 -1.226 1 98.5 87 THR A C 1
ATOM 677 O O . THR A 1 87 ? -6.145 8.034 -0.865 1 98.5 87 THR A O 1
ATOM 680 N N . TYR A 1 88 ? -4.895 8.913 -2.437 1 97.85 88 TYR A N 1
ATOM 681 C CA . TYR A 1 88 ? -5.333 7.951 -3.442 1 97.85 88 TYR A CA 1
ATOM 682 C C . TYR A 1 88 ? -5.08 6.522 -2.976 1 97.85 88 TYR A C 1
ATOM 684 O O . TYR A 1 88 ? -5.996 5.697 -2.956 1 97.85 88 TYR A O 1
ATOM 692 N N . PHE A 1 89 ? -3.882 6.221 -2.581 1 97.99 89 PHE A N 1
ATOM 693 C CA . PHE A 1 89 ? -3.541 4.845 -2.237 1 97.99 89 PHE A CA 1
ATOM 694 C C . PHE A 1 89 ? -4.162 4.451 -0.902 1 97.99 89 PHE A C 1
ATOM 696 O O . PHE A 1 89 ? -4.534 3.293 -0.703 1 97.99 89 PHE A O 1
ATOM 703 N N . LEU A 1 90 ? -4.278 5.412 -0.012 1 98.45 90 LEU A N 1
ATOM 704 C CA . LEU A 1 90 ? -4.986 5.142 1.234 1 98.45 90 LEU A CA 1
ATOM 705 C C . LEU A 1 90 ? -6.404 4.655 0.959 1 98.45 90 LEU A C 1
ATOM 707 O O . LEU A 1 90 ? -6.817 3.611 1.47 1 98.45 90 LEU A O 1
ATOM 711 N N . ILE A 1 91 ? -7.078 5.413 0.101 1 98.47 91 ILE A N 1
ATOM 712 C CA . ILE A 1 91 ? -8.473 5.105 -0.194 1 98.47 91 ILE A CA 1
ATOM 713 C C . ILE A 1 91 ? -8.55 3.876 -1.097 1 98.47 91 ILE A C 1
ATOM 715 O O . ILE A 1 91 ? -9.409 3.011 -0.908 1 98.47 91 ILE A O 1
ATOM 719 N N . PHE A 1 92 ? -7.71 3.764 -2.017 1 98.07 92 PHE A N 1
ATOM 720 C CA . PHE A 1 92 ? -7.738 2.643 -2.95 1 98.07 92 PHE A CA 1
ATOM 721 C C . PHE A 1 92 ? -7.534 1.323 -2.216 1 98.07 92 PHE A C 1
ATOM 723 O O . PHE A 1 92 ? -8.339 0.4 -2.353 1 98.07 92 PHE A O 1
ATOM 730 N N . ALA A 1 93 ? -6.438 1.222 -1.448 1 98.04 93 ALA A N 1
ATOM 731 C CA . ALA A 1 93 ? -6.137 -0.024 -0.748 1 98.04 93 ALA A CA 1
ATOM 732 C C . ALA A 1 93 ? -7.222 -0.357 0.272 1 98.04 93 ALA A C 1
ATOM 734 O O . ALA A 1 93 ? -7.704 -1.491 0.327 1 98.04 93 ALA A O 1
ATOM 735 N N . GLY A 1 94 ? -7.603 0.649 1.078 1 98.16 94 GLY A N 1
ATOM 736 C CA . GLY A 1 94 ? -8.626 0.417 2.086 1 98.16 94 GLY A CA 1
ATOM 737 C C . GLY A 1 94 ? -9.953 -0.025 1.499 1 98.16 94 GLY A C 1
ATOM 738 O O . GLY A 1 94 ? -10.511 -1.044 1.91 1 98.16 94 GLY A O 1
ATOM 739 N N . CYS A 1 95 ? -10.432 0.7 0.533 1 97.59 95 CYS A N 1
ATOM 740 C CA . CYS A 1 95 ? -11.733 0.402 -0.056 1 97.59 95 CYS A CA 1
ATOM 741 C C . CYS A 1 95 ? -11.669 -0.856 -0.913 1 97.59 95 CYS A C 1
ATOM 743 O O . CYS A 1 95 ? -12.645 -1.603 -1.001 1 97.59 95 CYS A O 1
ATOM 745 N N . ALA A 1 96 ? -10.528 -1.079 -1.553 1 96.99 96 ALA A N 1
ATOM 746 C CA . ALA A 1 96 ? -10.378 -2.317 -2.314 1 96.99 96 ALA A CA 1
ATOM 747 C C . ALA A 1 96 ? -10.538 -3.538 -1.412 1 96.99 96 ALA A C 1
ATOM 749 O O . ALA A 1 96 ? -11.162 -4.528 -1.802 1 96.99 96 ALA A O 1
ATOM 750 N N . SER A 1 97 ? -9.934 -3.491 -0.208 1 96.98 97 SER A N 1
ATOM 751 C CA . SER A 1 97 ? -10.055 -4.618 0.713 1 96.98 97 SER A CA 1
ATOM 752 C C . SER A 1 97 ? -11.513 -4.886 1.07 1 96.98 97 SER A C 1
ATOM 754 O O . SER A 1 97 ? -11.916 -6.04 1.23 1 96.98 97 SER A O 1
ATOM 756 N N . VAL A 1 98 ? -12.358 -3.854 1.111 1 95.97 98 VAL A N 1
ATOM 757 C CA . VAL A 1 98 ? -13.774 -3.976 1.443 1 95.97 98 VAL A CA 1
ATOM 758 C C . VAL A 1 98 ? -14.536 -4.554 0.253 1 95.97 98 VAL A C 1
ATOM 760 O O . VAL A 1 98 ? -15.337 -5.479 0.41 1 95.97 98 VAL A O 1
ATOM 763 N N . VAL A 1 99 ? -14.257 -4.038 -0.953 1 95.69 99 VAL A N 1
ATOM 764 C CA . VAL A 1 99 ? -14.954 -4.471 -2.159 1 95.69 99 VAL A CA 1
ATOM 765 C C . VAL A 1 99 ? -14.639 -5.939 -2.44 1 95.69 99 VAL A C 1
ATOM 767 O O . VAL A 1 99 ? -15.535 -6.723 -2.759 1 95.69 99 VAL A O 1
ATOM 770 N N . VAL A 1 100 ? -13.403 -6.278 -2.28 1 94.27 100 VAL A N 1
ATOM 771 C CA . VAL A 1 100 ? -12.993 -7.654 -2.54 1 94.27 100 VAL A CA 1
ATOM 772 C C . VAL A 1 100 ? -13.602 -8.582 -1.491 1 94.27 100 VAL A C 1
ATOM 774 O O . VAL A 1 100 ? -14.035 -9.691 -1.812 1 94.27 100 VAL A O 1
ATOM 777 N N . ASN A 1 101 ? -13.603 -8.135 -0.256 1 94.51 101 ASN A N 1
ATOM 778 C CA . ASN A 1 101 ? -14.231 -8.944 0.784 1 94.51 101 ASN A CA 1
ATOM 779 C C . ASN A 1 101 ? -15.696 -9.227 0.467 1 94.51 101 ASN A C 1
ATOM 781 O O . ASN A 1 101 ? -16.157 -10.362 0.599 1 94.51 101 ASN A O 1
ATOM 785 N N . LYS A 1 102 ? -16.385 -8.217 0.017 1 92.06 102 LYS A N 1
ATOM 786 C CA . LYS A 1 102 ? -17.806 -8.352 -0.289 1 92.06 102 LYS A CA 1
ATOM 787 C C . LYS A 1 102 ? -18.021 -9.209 -1.534 1 92.06 102 LYS A C 1
ATOM 789 O O . LYS A 1 102 ? -19.006 -9.943 -1.626 1 92.06 102 LYS A O 1
ATOM 794 N N . SER A 1 103 ? -17.077 -9.165 -2.454 1 91.09 103 SER A N 1
ATOM 795 C CA . SER A 1 103 ? -17.276 -9.798 -3.754 1 91.09 103 SER A CA 1
ATOM 796 C C . SER A 1 103 ? -16.708 -11.213 -3.772 1 91.09 103 SER A C 1
ATOM 798 O O . SER A 1 103 ? -17.02 -12.001 -4.668 1 91.09 103 SER A O 1
ATOM 800 N N . LYS A 1 104 ? -15.832 -11.531 -2.866 1 90.69 104 LYS A N 1
ATOM 801 C CA . LYS A 1 104 ? -15.16 -12.827 -2.883 1 90.69 104 LYS A CA 1
ATOM 802 C C . LYS A 1 104 ? -15.424 -13.6 -1.594 1 90.69 104 LYS A C 1
ATOM 804 O O . LYS A 1 104 ? -14.488 -14.063 -0.939 1 90.69 104 LYS A O 1
ATOM 809 N N . GLU A 1 105 ? -16.688 -13.75 -1.156 1 90.19 105 GLU A N 1
ATOM 810 C CA . GLU A 1 105 ? -17.164 -14.603 -0.071 1 90.19 105 GLU A CA 1
ATOM 811 C C . GLU A 1 105 ? -16.492 -14.243 1.251 1 90.19 105 GLU A C 1
ATOM 813 O O . GLU A 1 105 ? -16.09 -15.127 2.01 1 90.19 105 GLU A O 1
ATOM 818 N N . ASN A 1 106 ? -16.115 -13 1.507 1 92.44 106 ASN A N 1
ATOM 819 C CA . ASN A 1 106 ? -15.606 -12.464 2.765 1 92.44 106 ASN A CA 1
ATOM 820 C C . ASN A 1 106 ? -14.256 -13.074 3.129 1 92.44 106 ASN A C 1
ATOM 822 O O . ASN A 1 106 ? -14.002 -13.381 4.295 1 92.44 106 ASN A O 1
ATOM 826 N N . VAL A 1 107 ? -13.455 -13.295 2.064 1 91.01 107 VAL A N 1
ATOM 827 C CA . VAL A 1 107 ? -12.187 -13.999 2.218 1 91.01 107 VAL A CA 1
ATOM 828 C C . VAL A 1 107 ? -11.187 -13.108 2.951 1 91.01 107 VAL A C 1
ATOM 830 O O . VAL A 1 107 ? -10.259 -13.604 3.594 1 91.01 107 VAL A O 1
ATOM 833 N N . VAL A 1 108 ? -11.326 -11.802 2.941 1 93.24 108 VAL A N 1
ATOM 834 C CA . VAL A 1 108 ? -10.372 -10.889 3.561 1 93.24 108 VAL A CA 1
ATOM 835 C C . VAL A 1 108 ? -10.633 -10.812 5.064 1 93.24 108 VAL A C 1
ATOM 837 O O . VAL A 1 108 ? -9.697 -10.687 5.857 1 93.24 108 VAL A O 1
ATOM 840 N N . THR A 1 109 ? -11.858 -10.883 5.502 1 93.95 109 THR A N 1
ATOM 841 C CA . THR A 1 109 ? -12.336 -10.817 6.879 1 93.95 109 THR A CA 1
ATOM 842 C C . THR A 1 109 ? -12.083 -9.435 7.474 1 93.95 109 THR A C 1
ATOM 844 O O . THR A 1 109 ? -11.386 -8.613 6.875 1 93.95 109 THR A O 1
ATOM 847 N N . LEU A 1 110 ? -12.672 -9.123 8.623 1 93.86 110 LEU A N 1
ATOM 848 C CA . LEU A 1 110 ? -12.526 -7.837 9.295 1 93.86 110 LEU A CA 1
ATOM 849 C C . LEU A 1 110 ? -11.086 -7.623 9.752 1 93.86 110 LEU A C 1
ATOM 851 O O . LEU A 1 110 ? -10.532 -6.534 9.583 1 93.86 110 LEU A O 1
ATOM 855 N N . PRO A 1 111 ? -10.414 -8.621 10.278 1 94.35 111 PRO A N 1
ATOM 856 C CA . PRO A 1 111 ? -9.009 -8.421 10.641 1 94.35 111 PRO A CA 1
ATOM 857 C C . PRO A 1 111 ? -8.133 -8.073 9.44 1 94.35 111 PRO A C 1
ATOM 859 O O . PRO A 1 111 ? -7.259 -7.208 9.539 1 94.35 111 PRO A O 1
ATOM 862 N N . GLY A 1 112 ? -8.394 -8.795 8.299 1 96.51 112 GLY A N 1
ATOM 863 C CA . GLY A 1 112 ? -7.64 -8.466 7.1 1 96.51 112 GLY A CA 1
ATOM 864 C C . GLY A 1 112 ? -7.861 -7.041 6.629 1 96.51 112 GLY A C 1
ATOM 865 O O . GLY A 1 112 ? -6.909 -6.348 6.264 1 96.51 112 GLY A O 1
ATOM 866 N N . ILE A 1 113 ? -9.087 -6.587 6.689 1 96.9 113 ILE A N 1
ATOM 867 C CA . ILE A 1 113 ? -9.429 -5.222 6.307 1 96.9 113 ILE A CA 1
ATOM 868 C C . ILE A 1 113 ? -8.734 -4.234 7.241 1 96.9 113 ILE A C 1
ATOM 870 O O . ILE A 1 113 ? -8.152 -3.245 6.788 1 96.9 113 ILE A O 1
ATOM 874 N N . SER A 1 114 ? -8.778 -4.525 8.522 1 97.88 114 SER A N 1
ATOM 875 C CA . SER A 1 114 ? -8.161 -3.653 9.517 1 97.88 114 SER A CA 1
ATOM 876 C C . SER A 1 114 ? -6.656 -3.545 9.3 1 97.88 114 SER A C 1
ATOM 878 O O . SER A 1 114 ? -6.087 -2.456 9.393 1 97.88 114 SER A O 1
ATOM 880 N N . ILE A 1 115 ? -6.028 -4.622 8.972 1 97.23 115 ILE A N 1
ATOM 881 C CA . ILE A 1 115 ? -4.591 -4.667 8.725 1 97.23 115 ILE A CA 1
ATOM 882 C C . ILE A 1 115 ? -4.253 -3.833 7.491 1 97.23 115 ILE A C 1
ATOM 884 O O . ILE A 1 115 ? -3.288 -3.065 7.499 1 97.23 115 ILE A O 1
ATOM 888 N N . VAL A 1 116 ? -5.053 -3.925 6.454 1 98.31 116 VAL A N 1
ATOM 889 C CA . VAL A 1 116 ? -4.806 -3.181 5.223 1 98.31 116 VAL A CA 1
ATOM 890 C C . VAL A 1 116 ? -4.853 -1.681 5.507 1 98.31 116 VAL A C 1
ATOM 892 O O . VAL A 1 116 ? -3.952 -0.939 5.11 1 98.31 116 VAL A O 1
ATOM 895 N N . TRP A 1 117 ? -5.831 -1.211 6.242 1 98.26 117 TRP A N 1
ATOM 896 C CA . TRP A 1 117 ? -5.98 0.21 6.536 1 98.26 117 TRP A CA 1
ATOM 897 C C . TRP A 1 117 ? -4.824 0.714 7.393 1 98.26 117 TRP A C 1
ATOM 899 O O . TRP A 1 117 ? -4.29 1.799 7.151 1 98.26 117 TRP A O 1
ATOM 909 N N . GLY A 1 118 ? -4.463 -0.103 8.374 1 98.36 118 GLY A N 1
ATOM 910 C CA . GLY A 1 118 ? -3.352 0.29 9.225 1 98.36 118 GLY A CA 1
ATOM 911 C C . GLY A 1 118 ? -2.022 0.319 8.494 1 98.36 118 GLY A C 1
ATOM 912 O O . GLY A 1 118 ? -1.25 1.269 8.638 1 98.36 118 GLY A O 1
ATOM 913 N N . LEU A 1 119 ? -1.739 -0.652 7.69 1 98.06 119 LEU A N 1
ATOM 914 C CA . LEU A 1 119 ? -0.449 -0.776 7.021 1 98.06 119 LEU A CA 1
ATOM 915 C C . LEU A 1 119 ? -0.3 0.277 5.928 1 98.06 119 LEU A C 1
ATOM 917 O O . LEU A 1 119 ? 0.796 0.796 5.705 1 98.06 119 LEU A O 1
ATOM 921 N N . VAL A 1 120 ? -1.359 0.508 5.185 1 98.28 120 VAL A N 1
ATOM 922 C CA . VAL A 1 120 ? -1.231 1.491 4.114 1 98.28 120 VAL A CA 1
ATOM 923 C C . VAL A 1 120 ? -0.918 2.863 4.707 1 98.28 120 VAL A C 1
ATOM 925 O O . VAL A 1 120 ? -0.131 3.626 4.141 1 98.28 120 VAL A O 1
ATOM 928 N N . VAL A 1 121 ? -1.493 3.206 5.841 1 97.66 121 VAL A N 1
ATOM 929 C CA . VAL A 1 121 ? -1.161 4.461 6.507 1 97.66 121 VAL A CA 1
ATOM 930 C C . VAL A 1 121 ? 0.313 4.46 6.906 1 97.66 121 VAL A C 1
ATOM 932 O O . VAL A 1 121 ? 1.035 5.424 6.64 1 97.66 121 VAL A O 1
ATOM 935 N N . MET A 1 122 ? 0.741 3.392 7.514 1 95.64 122 MET A N 1
ATOM 936 C CA . MET A 1 122 ? 2.129 3.279 7.954 1 95.64 122 MET A CA 1
ATOM 937 C C . MET A 1 122 ? 3.088 3.472 6.784 1 95.64 122 MET A C 1
ATOM 939 O O . MET A 1 122 ? 4.006 4.291 6.857 1 95.64 122 MET A O 1
ATOM 943 N N . VAL A 1 123 ? 2.831 2.774 5.727 1 95.99 123 VAL A N 1
ATOM 944 C CA . VAL A 1 123 ? 3.726 2.758 4.575 1 95.99 123 VAL A CA 1
ATOM 945 C C . VAL A 1 123 ? 3.761 4.14 3.927 1 95.99 123 VAL A C 1
ATOM 947 O O . VAL A 1 123 ? 4.825 4.617 3.526 1 95.99 123 VAL A O 1
ATOM 950 N N . LEU A 1 124 ? 2.688 4.774 3.804 1 96.16 124 LEU A N 1
ATOM 951 C CA . LEU A 1 124 ? 2.62 6.083 3.163 1 96.16 124 LEU A CA 1
ATOM 952 C C . LEU A 1 124 ? 3.282 7.148 4.03 1 96.16 124 LEU A C 1
ATOM 954 O O . LEU A 1 124 ? 3.92 8.068 3.512 1 96.16 124 LEU A O 1
ATOM 958 N N . VAL A 1 125 ? 3.13 7.062 5.367 1 93.5 125 VAL A N 1
ATOM 959 C CA . VAL A 1 125 ? 3.813 7.984 6.268 1 93.5 125 VAL A CA 1
ATOM 960 C C . VAL A 1 125 ? 5.324 7.864 6.082 1 93.5 125 VAL A C 1
ATOM 962 O O . VAL A 1 125 ? 6.024 8.872 5.965 1 93.5 125 VAL A O 1
ATOM 965 N N . TYR A 1 126 ? 5.798 6.639 5.979 1 89.92 126 TYR A N 1
ATOM 966 C CA . TYR A 1 126 ? 7.232 6.425 5.823 1 89.92 126 TYR A CA 1
ATOM 967 C C . TYR A 1 126 ? 7.704 6.875 4.445 1 89.92 126 TYR A C 1
ATOM 969 O O . TYR A 1 126 ? 8.854 7.289 4.28 1 89.92 126 TYR A O 1
ATOM 977 N N . SER A 1 127 ? 6.851 6.871 3.496 1 90.87 127 SER A N 1
ATOM 978 C CA . SER A 1 127 ? 7.255 7.125 2.117 1 90.87 127 SER A CA 1
ATOM 979 C C . SER A 1 127 ? 7.237 8.617 1.801 1 90.87 127 SER A C 1
ATOM 981 O O . SER A 1 127 ? 8.137 9.126 1.13 1 90.87 127 SER A O 1
ATOM 983 N N . VAL A 1 128 ? 6.199 9.369 2.309 1 90.6 128 VAL A N 1
ATOM 984 C CA . VAL A 1 128 ? 6.065 10.74 1.829 1 90.6 128 VAL A CA 1
ATOM 985 C C . VAL A 1 128 ? 5.894 11.689 3.014 1 90.6 128 VAL A C 1
ATOM 987 O O . VAL A 1 128 ? 5.73 12.897 2.831 1 90.6 128 VAL A O 1
ATOM 990 N N . GLY A 1 129 ? 5.892 11.143 4.199 1 90.38 129 GLY A N 1
ATOM 991 C CA . GLY A 1 129 ? 5.741 11.995 5.368 1 90.38 129 GLY A CA 1
ATOM 992 C C . GLY A 1 129 ? 6.756 13.121 5.42 1 90.38 129 GLY A C 1
ATOM 993 O O . GLY A 1 129 ? 6.432 14.237 5.832 1 90.38 129 GLY A O 1
ATOM 994 N N . HIS A 1 130 ? 7.975 12.904 4.974 1 86.24 130 HIS A N 1
ATOM 995 C CA . HIS A 1 130 ? 9.053 13.886 4.997 1 86.24 130 HIS A CA 1
ATOM 996 C C . HIS A 1 130 ? 8.869 14.932 3.902 1 86.24 130 HIS A C 1
ATOM 998 O O . HIS A 1 130 ? 9.525 15.976 3.919 1 86.24 130 HIS A O 1
ATOM 1004 N N . ILE A 1 131 ? 7.919 14.687 3.016 1 88.96 131 ILE A N 1
ATOM 1005 C CA . ILE A 1 131 ? 7.679 15.617 1.918 1 88.96 131 ILE A CA 1
ATOM 1006 C C . ILE A 1 131 ? 6.49 16.514 2.252 1 88.96 131 ILE A C 1
ATOM 1008 O O . ILE A 1 131 ? 6.611 17.742 2.252 1 88.96 131 ILE A O 1
ATOM 1012 N N . SER A 1 132 ? 5.381 16.001 2.661 1 92.48 132 SER A N 1
ATOM 1013 C CA . SER A 1 132 ? 4.143 16.765 2.778 1 92.48 132 SER A CA 1
ATOM 1014 C C . SER A 1 132 ? 3.657 16.812 4.222 1 92.48 132 SER A C 1
ATOM 1016 O O . SER A 1 132 ? 2.702 17.525 4.538 1 92.48 132 SER A O 1
ATOM 1018 N N . GLY A 1 133 ? 4.23 16.033 5.061 1 92.05 133 GLY A N 1
ATOM 1019 C CA . GLY A 1 133 ? 3.691 15.831 6.396 1 92.05 133 GLY A CA 1
ATOM 1020 C C . GLY A 1 133 ? 2.723 14.666 6.479 1 92.05 133 GLY A C 1
ATOM 1021 O O . GLY A 1 133 ? 2.322 14.262 7.573 1 92.05 133 GLY A O 1
ATOM 1022 N N . ALA A 1 134 ? 2.258 14.156 5.33 1 95.17 134 ALA A N 1
ATOM 1023 C CA . ALA A 1 134 ? 1.429 12.958 5.225 1 95.17 134 ALA A CA 1
ATOM 1024 C C . ALA A 1 134 ? 0.148 13.104 6.041 1 95.17 134 ALA A C 1
ATOM 1026 O O . ALA A 1 134 ? -0.18 12.237 6.854 1 95.17 134 ALA A O 1
ATOM 1027 N N . HIS A 1 135 ? -0.628 14.146 5.748 1 97.85 135 HIS A N 1
ATOM 1028 C CA . HIS A 1 135 ? -1.902 14.32 6.437 1 97.85 135 HIS A CA 1
ATOM 1029 C C . HIS A 1 135 ? -2.954 13.353 5.903 1 97.85 135 HIS A C 1
ATOM 1031 O O . HIS A 1 135 ? -3.675 12.723 6.679 1 97.85 135 HIS A O 1
ATOM 1037 N N . PHE A 1 136 ? -3.127 13.29 4.571 1 98.15 136 PHE A N 1
ATOM 1038 C CA . PHE A 1 136 ? -4.046 12.443 3.82 1 98.15 136 PHE A CA 1
ATOM 1039 C C . PHE A 1 136 ? -5.471 12.6 4.335 1 98.15 136 PHE A C 1
ATOM 1041 O O . PHE A 1 136 ? -6.321 11.738 4.098 1 98.15 136 PHE A O 1
ATOM 1048 N N . ASN A 1 137 ? -5.803 13.55 5.156 1 98.75 137 ASN A N 1
ATOM 1049 C CA . ASN A 1 137 ? -6.99 13.654 5.997 1 98.75 137 ASN A CA 1
ATOM 1050 C C . ASN A 1 137 ? -7.305 15.106 6.346 1 98.75 137 ASN A C 1
ATOM 1052 O O . ASN A 1 137 ? -6.593 15.726 7.137 1 98.75 137 ASN A O 1
ATOM 1056 N N . PRO A 1 138 ? -8.384 15.655 5.825 1 98.87 138 PRO A N 1
ATOM 1057 C CA . PRO A 1 138 ? -8.749 17.033 6.16 1 98.87 138 PRO A CA 1
ATOM 1058 C C . PRO A 1 138 ? -8.855 17.266 7.665 1 98.87 138 PRO A C 1
ATOM 1060 O O . PRO A 1 138 ? -8.518 18.349 8.151 1 98.87 138 PRO A O 1
ATOM 1063 N N . ALA A 1 139 ? -9.385 16.309 8.429 1 98.83 139 ALA A N 1
ATOM 1064 C CA . ALA A 1 139 ? -9.494 16.452 9.879 1 98.83 139 ALA A CA 1
ATOM 1065 C C . ALA A 1 139 ? -8.122 16.663 10.514 1 98.83 139 ALA A C 1
ATOM 1067 O O . ALA A 1 139 ? -7.971 17.484 11.421 1 98.83 139 ALA A O 1
ATOM 1068 N N . VAL A 1 140 ? -7.117 15.947 10.045 1 98.61 140 VAL A N 1
ATOM 1069 C CA . VAL A 1 140 ? -5.75 16.074 10.539 1 98.61 140 VAL A CA 1
ATOM 1070 C C . VAL A 1 140 ? -5.187 17.44 10.154 1 98.61 140 VAL A C 1
ATOM 1072 O O . VAL A 1 140 ? -4.566 18.117 10.977 1 98.61 140 VAL A O 1
ATOM 1075 N N . THR A 1 141 ? -5.412 17.841 8.889 1 98.66 141 THR A N 1
ATOM 1076 C CA . THR A 1 141 ? -4.938 19.131 8.4 1 98.66 141 THR A CA 1
ATOM 1077 C C . THR A 1 141 ? -5.513 20.271 9.235 1 98.66 141 THR A C 1
ATOM 1079 O O . THR A 1 141 ? -4.777 21.154 9.681 1 98.66 141 THR A O 1
ATOM 1082 N N . ILE A 1 142 ? -6.781 20.215 9.485 1 98.65 142 ILE A N 1
ATOM 1083 C CA . ILE A 1 142 ? -7.469 21.259 10.237 1 98.65 142 ILE A CA 1
ATOM 1084 C C . ILE A 1 142 ? -6.999 21.243 11.69 1 98.65 142 ILE A C 1
ATOM 1086 O O . ILE A 1 142 ? -6.78 22.298 12.29 1 98.65 142 ILE A O 1
ATOM 1090 N N . ALA A 1 143 ? -6.858 20.082 12.248 1 98.33 143 ALA A N 1
ATOM 1091 C CA . ALA A 1 143 ? -6.391 19.973 13.628 1 98.33 143 ALA A CA 1
ATOM 1092 C C . ALA A 1 143 ? -4.997 20.573 13.784 1 98.33 143 ALA A C 1
ATOM 1094 O O . ALA A 1 143 ? -4.737 21.315 14.734 1 98.33 143 ALA A O 1
ATOM 1095 N N . PHE A 1 144 ? -4.095 20.302 12.848 1 97.04 144 PHE A N 1
ATOM 1096 C CA . PHE A 1 144 ? -2.749 20.861 12.9 1 97.04 144 PHE A CA 1
ATOM 1097 C C . PHE A 1 144 ? -2.787 22.377 12.748 1 97.04 144 PHE A C 1
ATOM 1099 O O . PHE A 1 144 ? -2.021 23.09 13.4 1 97.04 144 PHE A O 1
ATOM 1106 N N . ALA A 1 145 ? -3.626 22.846 11.879 1 97.53 145 ALA A N 1
ATOM 1107 C CA . ALA A 1 145 ? -3.749 24.292 11.718 1 97.53 145 ALA A CA 1
ATOM 1108 C C . ALA A 1 145 ? -4.267 24.944 12.997 1 97.53 145 ALA A C 1
ATOM 1110 O O . ALA A 1 145 ? -3.802 26.018 13.386 1 97.53 145 ALA A O 1
ATOM 1111 N N . SER A 1 146 ? -5.152 24.32 13.705 1 97.12 146 SER A N 1
ATOM 1112 C CA . SER A 1 146 ? -5.766 24.87 14.909 1 97.12 146 SER A CA 1
ATOM 1113 C C . SER A 1 146 ? -4.755 24.981 16.045 1 97.12 146 SER A C 1
ATOM 1115 O O . SER A 1 146 ? -4.921 25.798 16.953 1 97.12 146 SER A O 1
ATOM 1117 N N . THR A 1 147 ? -3.715 24.187 16.025 1 93.79 147 THR A N 1
ATOM 1118 C CA . THR A 1 147 ? -2.687 24.236 17.059 1 93.79 147 THR A CA 1
ATOM 1119 C C . THR A 1 147 ? -1.432 24.934 16.542 1 93.79 147 THR A C 1
ATOM 1121 O O . THR A 1 147 ? -0.348 24.769 17.103 1 93.79 147 THR A O 1
ATOM 1124 N N . LYS A 1 148 ? -1.515 25.531 15.313 1 94.29 148 LYS A N 1
ATOM 1125 C CA . LYS A 1 148 ? -0.493 26.383 14.713 1 94.29 148 LYS A CA 1
ATOM 1126 C C . LYS A 1 148 ? 0.697 25.558 14.231 1 94.29 148 LYS A C 1
ATOM 1128 O O . LYS A 1 148 ? 1.834 26.036 14.238 1 94.29 148 LYS A O 1
ATOM 1133 N N . ARG A 1 149 ? 0.429 24.382 13.856 1 92.73 149 ARG A N 1
ATOM 1134 C CA . ARG A 1 149 ? 1.478 23.512 13.335 1 92.73 149 ARG A CA 1
ATOM 1135 C C . ARG A 1 149 ? 1.391 23.397 11.817 1 92.73 149 ARG A C 1
ATOM 1137 O O . ARG A 1 149 ? 2.185 22.686 11.197 1 92.73 149 ARG A O 1
ATOM 1144 N N . PHE A 1 150 ? 0.421 23.98 11.3 1 93.81 150 PHE A N 1
ATOM 1145 C CA . PHE A 1 150 ? 0.196 24.073 9.862 1 93.81 150 PHE A CA 1
ATOM 1146 C C . PHE A 1 150 ? -0.468 25.396 9.502 1 93.81 150 PHE A C 1
ATOM 1148 O O . PHE A 1 150 ? -1.368 25.857 10.208 1 93.81 150 PHE A O 1
ATOM 1155 N N . PRO A 1 151 ? -0.051 26.1 8.483 1 95.68 151 PRO A N 1
ATOM 1156 C CA . PRO A 1 151 ? -0.623 27.403 8.136 1 95.68 151 PRO A CA 1
ATOM 1157 C C . PRO A 1 151 ? -2.064 27.301 7.641 1 95.68 151 PRO A C 1
ATOM 1159 O O . PRO A 1 151 ? -2.349 26.545 6.709 1 95.68 151 PRO A O 1
ATOM 1162 N N . TRP A 1 152 ? -2.947 28.114 8.177 1 96.86 152 TRP A N 1
ATOM 1163 C CA . TRP A 1 152 ? -4.362 28.115 7.822 1 96.86 152 TRP A CA 1
ATOM 1164 C C . TRP A 1 152 ? -4.55 28.4 6.335 1 96.86 152 TRP A C 1
ATOM 1166 O O . TRP A 1 152 ? -5.483 27.889 5.712 1 96.86 152 TRP A O 1
ATOM 1176 N N . LYS A 1 153 ? -3.648 29.128 5.725 1 95.51 153 LYS A N 1
ATOM 1177 C CA . LYS A 1 153 ? -3.759 29.523 4.324 1 95.51 153 LYS A CA 1
ATOM 1178 C C . LYS A 1 153 ? -3.619 28.316 3.4 1 95.51 153 LYS A C 1
ATOM 1180 O O . LYS A 1 153 ? -4.136 28.322 2.281 1 95.51 153 LYS A O 1
ATOM 1185 N N . GLN A 1 154 ? -2.985 27.3 3.891 1 96.61 154 GLN A N 1
ATOM 1186 C CA . GLN A 1 154 ? -2.728 26.13 3.058 1 96.61 154 GLN A CA 1
ATOM 1187 C C . GLN A 1 154 ? -3.805 25.067 3.256 1 96.61 154 GLN A C 1
ATOM 1189 O O . GLN A 1 154 ? -3.887 24.108 2.486 1 96.61 154 GLN A O 1
ATOM 1194 N N . VAL A 1 155 ? -4.69 25.242 4.185 1 98.04 155 VAL A N 1
ATOM 1195 C CA . VAL A 1 155 ? -5.668 24.232 4.577 1 98.04 155 VAL A CA 1
ATOM 1196 C C . VAL A 1 155 ? -6.604 23.938 3.407 1 98.04 155 VAL A C 1
ATOM 1198 O O . VAL A 1 155 ? -6.804 22.778 3.04 1 98.04 155 VAL A O 1
ATOM 1201 N N . PRO A 1 156 ? -7.144 24.974 2.741 1 97.55 156 PRO A N 1
ATOM 1202 C CA . PRO A 1 156 ? -8.079 24.658 1.659 1 97.55 156 PRO A CA 1
ATOM 1203 C C . PRO A 1 156 ? -7.426 23.871 0.525 1 97.55 156 PRO A C 1
ATOM 1205 O O . PRO A 1 156 ? -8.045 22.966 -0.04 1 97.55 156 PRO A O 1
ATOM 1208 N N . VAL A 1 157 ? -6.214 24.162 0.238 1 96.63 157 VAL A N 1
ATOM 1209 C CA . VAL A 1 157 ? -5.542 23.516 -0.884 1 96.63 157 VAL A CA 1
ATOM 1210 C C . VAL A 1 157 ? -5.174 22.082 -0.51 1 96.63 157 VAL A C 1
ATOM 1212 O O . VAL A 1 157 ? -5.263 21.175 -1.341 1 96.63 157 VAL A O 1
ATOM 1215 N N . TYR A 1 158 ? -4.719 21.873 0.685 1 97.42 158 TYR A N 1
ATOM 1216 C CA . TYR A 1 158 ? -4.442 20.521 1.156 1 97.42 158 TYR A CA 1
ATOM 1217 C C . TYR A 1 158 ? -5.705 19.668 1.137 1 97.42 158 TYR A C 1
ATOM 1219 O O . TYR A 1 158 ? -5.682 18.524 0.676 1 97.42 158 TYR A O 1
ATOM 1227 N N . VAL A 1 159 ? -6.791 20.249 1.618 1 98.41 159 VAL A N 1
ATOM 1228 C CA . VAL A 1 159 ? -8.064 19.538 1.672 1 98.41 159 VAL A CA 1
ATOM 1229 C C . VAL A 1 159 ? -8.515 19.177 0.259 1 98.41 159 VAL A C 1
ATOM 1231 O O . VAL A 1 159 ? -8.948 18.049 0.008 1 98.41 159 VAL A O 1
ATOM 1234 N N . LEU A 1 160 ? -8.382 20.088 -0.594 1 97.6 160 LEU A N 1
ATOM 1235 C CA . LEU A 1 160 ? -8.768 19.834 -1.978 1 97.6 160 LEU A CA 1
ATOM 1236 C C . LEU A 1 160 ? -7.933 18.708 -2.577 1 97.6 160 LEU A C 1
ATOM 1238 O O . LEU A 1 160 ? -8.462 17.842 -3.278 1 97.6 160 LEU A O 1
ATOM 1242 N N . ALA A 1 161 ? -6.611 18.747 -2.34 1 97.66 161 ALA A N 1
ATOM 1243 C CA . ALA A 1 161 ? -5.721 17.698 -2.83 1 97.66 161 ALA A CA 1
ATOM 1244 C C . ALA A 1 161 ? -6.141 16.33 -2.299 1 97.66 161 ALA A C 1
ATOM 1246 O O . ALA A 1 161 ? -6.161 15.348 -3.045 1 97.66 161 ALA A O 1
ATOM 1247 N N . GLN A 1 162 ? -6.495 16.272 -1.107 1 98.48 162 GLN A N 1
ATOM 1248 C CA . GLN A 1 162 ? -6.899 15.027 -0.464 1 98.48 162 GLN A CA 1
ATOM 1249 C C . GLN A 1 162 ? -8.221 14.518 -1.032 1 98.48 162 GLN A C 1
ATOM 1251 O O . GLN A 1 162 ? -8.366 13.325 -1.309 1 98.48 162 GLN A O 1
ATOM 1256 N N . VAL A 1 163 ? -9.14 15.413 -1.22 1 98.35 163 VAL A N 1
ATOM 1257 C CA . VAL A 1 163 ? -10.443 15.043 -1.763 1 98.35 163 VAL A CA 1
ATOM 1258 C C . VAL A 1 163 ? -10.283 14.556 -3.202 1 98.35 163 VAL A C 1
ATOM 1260 O O . VAL A 1 163 ? -10.912 13.574 -3.604 1 98.35 163 VAL A O 1
ATOM 1263 N N . VAL A 1 164 ? -9.465 15.208 -3.958 1 97.3 164 VAL A N 1
ATOM 1264 C CA . VAL A 1 164 ? -9.2 14.79 -5.33 1 97.3 164 VAL A CA 1
ATOM 1265 C C . VAL A 1 164 ? -8.618 13.378 -5.337 1 97.3 164 VAL A C 1
ATOM 1267 O O . VAL A 1 164 ? -9.06 12.522 -6.107 1 97.3 164 VAL A O 1
ATOM 1270 N N . GLY A 1 165 ? -7.619 13.116 -4.46 1 97.97 165 GLY A N 1
ATOM 1271 C CA . GLY A 1 165 ? -7.075 11.772 -4.345 1 97.97 165 GLY A CA 1
ATOM 1272 C C . GLY A 1 165 ? -8.127 10.728 -4.021 1 97.97 165 GLY A C 1
ATOM 1273 O O . GLY A 1 165 ? -8.138 9.646 -4.611 1 97.97 165 GLY A O 1
ATOM 1274 N N . SER A 1 166 ? -8.985 11.114 -3.184 1 98.54 166 SER A N 1
ATOM 1275 C CA . SER A 1 166 ? -10.047 10.212 -2.752 1 98.54 166 SER A CA 1
ATOM 1276 C C . SER A 1 166 ? -11.018 9.916 -3.89 1 98.54 166 SER A C 1
ATOM 1278 O O . SER A 1 166 ? -11.419 8.767 -4.088 1 98.54 166 SER A O 1
ATOM 1280 N N . ILE A 1 167 ? -11.419 10.906 -4.618 1 97.52 167 ILE A N 1
ATOM 1281 C CA . ILE A 1 167 ? -12.351 10.752 -5.73 1 97.52 167 ILE A CA 1
ATOM 1282 C C . ILE A 1 167 ? -11.721 9.882 -6.815 1 97.52 167 ILE A C 1
ATOM 1284 O O . ILE A 1 167 ? -12.371 8.985 -7.356 1 97.52 167 ILE A O 1
ATOM 1288 N N . LEU A 1 168 ? -10.489 10.086 -7.066 1 96.23 168 LEU A N 1
ATOM 1289 C CA . LEU A 1 168 ? -9.795 9.322 -8.097 1 96.23 168 LEU A CA 1
ATOM 1290 C C . LEU A 1 168 ? -9.692 7.851 -7.706 1 96.23 168 LEU A C 1
ATOM 1292 O O . LEU A 1 168 ? -9.886 6.967 -8.544 1 96.23 168 LEU A O 1
ATOM 1296 N N . ALA A 1 169 ? -9.355 7.62 -6.489 1 97.59 169 ALA A N 1
ATOM 1297 C CA . ALA A 1 169 ? -9.264 6.243 -6.013 1 97.59 169 ALA A CA 1
ATOM 1298 C C . ALA A 1 169 ? -10.61 5.533 -6.125 1 97.59 169 ALA A C 1
ATOM 1300 O O . ALA A 1 169 ? -10.685 4.405 -6.617 1 97.59 169 ALA A O 1
ATOM 1301 N N . SER A 1 170 ? -11.643 6.228 -5.715 1 96.98 170 SER A N 1
ATOM 1302 C CA . SER A 1 170 ? -12.99 5.67 -5.771 1 96.98 170 SER A CA 1
ATOM 1303 C C . SER A 1 170 ? -13.434 5.439 -7.211 1 96.98 170 SER A C 1
ATOM 1305 O O . SER A 1 170 ? -14.08 4.433 -7.514 1 96.98 170 SER A O 1
ATOM 1307 N N . GLY A 1 171 ? -13.132 6.385 -8.029 1 94.96 171 GLY A N 1
ATOM 1308 C CA . GLY A 1 171 ? -13.431 6.218 -9.442 1 94.96 171 GLY A CA 1
ATOM 1309 C C . GLY A 1 171 ? -12.727 5.026 -10.064 1 94.96 171 GLY A C 1
ATOM 1310 O O . GLY A 1 171 ? -13.321 4.292 -10.856 1 94.96 171 GLY A O 1
ATOM 1311 N N . THR A 1 172 ? -11.477 4.831 -9.722 1 94.1 172 THR A N 1
ATOM 1312 C CA . THR A 1 172 ? -10.714 3.691 -10.216 1 94.1 172 THR A CA 1
ATOM 1313 C C . THR A 1 172 ? -11.364 2.378 -9.789 1 94.1 172 THR A C 1
ATOM 1315 O O . THR A 1 172 ? -11.514 1.462 -10.6 1 94.1 172 THR A O 1
ATOM 1318 N N . LEU A 1 173 ? -11.748 2.294 -8.554 1 94.72 173 LEU A N 1
ATOM 1319 C CA . LEU A 1 173 ? -12.389 1.085 -8.05 1 94.72 173 LEU A CA 1
ATOM 1320 C C . LEU A 1 173 ? -13.701 0.82 -8.781 1 94.72 173 LEU A C 1
ATOM 1322 O O . LEU A 1 173 ? -14.01 -0.326 -9.116 1 94.72 173 LEU A O 1
ATOM 1326 N N . ARG A 1 174 ? -14.399 1.884 -9.026 1 92.6 174 ARG A N 1
ATOM 1327 C CA . ARG A 1 174 ? -15.665 1.747 -9.738 1 92.6 174 ARG A CA 1
ATOM 1328 C C . ARG A 1 174 ? -15.442 1.232 -11.156 1 92.6 174 ARG A C 1
ATOM 1330 O O . ARG A 1 174 ? -16.273 0.496 -11.693 1 92.6 174 ARG A O 1
ATOM 1337 N N . LEU A 1 175 ? -14.323 1.552 -11.683 1 88.56 175 LEU A N 1
ATOM 1338 C CA . LEU A 1 175 ? -14.007 1.135 -13.044 1 88.56 175 LEU A CA 1
ATOM 1339 C C . LEU A 1 175 ? -13.523 -0.311 -13.072 1 88.56 175 LEU A C 1
ATOM 1341 O O . LEU A 1 175 ? -13.81 -1.048 -14.018 1 88.56 175 LEU A O 1
ATOM 1345 N N . ILE A 1 176 ? -12.793 -0.687 -12.045 1 90.33 176 ILE A N 1
ATOM 1346 C CA . ILE A 1 176 ? -12.194 -2.015 -11.976 1 90.33 176 ILE A CA 1
ATOM 1347 C C . ILE A 1 176 ? -13.261 -3.044 -11.609 1 90.33 176 ILE A C 1
ATOM 1349 O O . ILE A 1 176 ? -13.245 -4.17 -12.111 1 90.33 176 ILE A O 1
ATOM 1353 N N . PHE A 1 177 ? -14.125 -2.649 -10.751 1 89.31 177 PHE A N 1
ATOM 1354 C CA . PHE A 1 177 ? -15.167 -3.556 -10.284 1 89.31 177 PHE A CA 1
ATOM 1355 C C . PHE A 1 177 ? -16.521 -3.173 -10.871 1 89.31 177 PHE A C 1
ATOM 1357 O O . PHE A 1 177 ? -17.034 -2.085 -10.604 1 89.31 177 PHE A O 1
ATOM 1364 N N . SER A 1 178 ? -17.041 -4.087 -11.794 1 81.91 178 SER A N 1
ATOM 1365 C CA . SER A 1 178 ? -18.289 -3.788 -12.488 1 81.91 178 SER A CA 1
ATOM 1366 C C . SER A 1 178 ? -19.357 -4.832 -12.178 1 81.91 178 SER A C 1
ATOM 1368 O O . SER A 1 178 ? -19.067 -5.862 -11.567 1 81.91 178 SER A O 1
ATOM 1370 N N . GLY A 1 179 ? -20.462 -4.411 -12.519 1 81.36 179 GLY A N 1
ATOM 1371 C CA . GLY A 1 179 ? -21.568 -5.338 -12.336 1 81.36 179 GLY A CA 1
ATOM 1372 C C . GLY A 1 179 ? -21.853 -5.644 -10.878 1 81.36 179 GLY A C 1
ATOM 1373 O O . GLY A 1 179 ? -22.011 -4.73 -10.065 1 81.36 179 GLY A O 1
ATOM 1374 N N . ASN A 1 180 ? -21.816 -6.961 -10.566 1 78.23 180 ASN A N 1
ATOM 1375 C CA . ASN A 1 180 ? -22.147 -7.41 -9.218 1 78.23 180 ASN A CA 1
ATOM 1376 C C . ASN A 1 180 ? -21.019 -7.111 -8.235 1 78.23 180 ASN A C 1
ATOM 1378 O O . ASN A 1 180 ? -21.232 -7.112 -7.021 1 78.23 180 ASN A O 1
ATOM 1382 N N . GLU A 1 181 ? -19.923 -6.816 -8.831 1 81.88 181 GLU A N 1
ATOM 1383 C CA . GLU A 1 181 ? -18.777 -6.574 -7.96 1 81.88 181 GLU A CA 1
ATOM 1384 C C . GLU A 1 181 ? -18.687 -5.104 -7.561 1 81.88 181 GLU A C 1
ATOM 1386 O O . GLU A 1 181 ? -17.914 -4.743 -6.67 1 81.88 181 GLU A O 1
ATOM 1391 N N . ASN A 1 182 ? -19.487 -4.276 -8.225 1 81.83 182 ASN A N 1
ATOM 1392 C CA . ASN A 1 182 ? -19.476 -2.854 -7.897 1 81.83 182 ASN A CA 1
ATOM 1393 C C . ASN A 1 182 ? -20.263 -2.567 -6.621 1 81.83 182 ASN A C 1
ATOM 1395 O O . ASN A 1 182 ? -21.449 -2.237 -6.679 1 81.83 182 ASN A O 1
ATOM 1399 N N . GLN A 1 183 ? -19.612 -2.699 -5.572 1 87.24 183 GLN A N 1
ATOM 1400 C CA . GLN A 1 183 ? -20.208 -2.474 -4.259 1 87.24 183 GLN A CA 1
ATOM 1401 C C . GLN A 1 183 ? -19.72 -1.162 -3.651 1 87.24 183 GLN A C 1
ATOM 1403 O O . GLN A 1 183 ? -18.566 -0.774 -3.843 1 87.24 183 GLN A O 1
ATOM 1408 N N . PHE A 1 184 ? -20.648 -0.52 -2.965 1 90.3 184 PHE A N 1
ATOM 1409 C CA . PHE A 1 184 ? -20.28 0.703 -2.262 1 90.3 184 PHE A CA 1
ATOM 1410 C C . PHE A 1 184 ? -19.32 0.402 -1.118 1 90.3 184 PHE A C 1
ATOM 1412 O O . PHE A 1 184 ? -19.645 -0.371 -0.214 1 90.3 184 PHE A O 1
ATOM 1419 N N . SER A 1 185 ? -18.145 0.959 -1.169 1 90.09 185 SER A N 1
ATOM 1420 C CA . SER A 1 185 ? -17.111 0.702 -0.171 1 90.09 185 SER A CA 1
ATOM 1421 C C . SER A 1 185 ? -16.959 1.882 0.783 1 90.09 185 SER A C 1
ATOM 1423 O O . SER A 1 185 ? -16.002 1.941 1.558 1 90.09 185 SER A O 1
ATOM 1425 N N . GLY A 1 186 ? -17.904 2.863 0.68 1 93.07 186 GLY A N 1
ATOM 1426 C CA . GLY A 1 186 ? -17.828 4.029 1.545 1 93.07 186 GLY A CA 1
ATOM 1427 C C . GLY A 1 186 ? -18.367 3.774 2.94 1 93.07 186 GLY A C 1
ATOM 1428 O O . GLY A 1 186 ? -18.43 2.627 3.386 1 93.07 186 GLY A O 1
ATOM 1429 N N . THR A 1 187 ? -18.56 4.785 3.688 1 95.21 187 THR A N 1
ATOM 1430 C CA . THR A 1 187 ? -18.962 4.696 5.088 1 95.21 187 THR A CA 1
ATOM 1431 C C . THR A 1 187 ? -20.453 4.982 5.242 1 95.21 187 THR A C 1
ATOM 1433 O O . THR A 1 187 ? -20.962 5.964 4.698 1 95.21 187 THR A O 1
ATOM 1436 N N . LEU A 1 188 ? -21.154 4.053 5.889 1 94.6 188 LEU A N 1
ATOM 1437 C CA . LEU A 1 188 ? -22.558 4.178 6.265 1 94.6 188 LEU A CA 1
ATOM 1438 C C . LEU A 1 188 ? -22.764 3.799 7.728 1 94.6 188 LEU A C 1
ATOM 1440 O O . LEU A 1 188 ? -22.202 2.809 8.202 1 94.6 188 LEU A O 1
ATOM 1444 N N . PRO A 1 189 ? -23.515 4.6 8.418 1 93.51 189 PRO A N 1
ATOM 1445 C CA . PRO A 1 189 ? -23.82 4.187 9.79 1 93.51 189 PRO A CA 1
ATOM 1446 C C . PR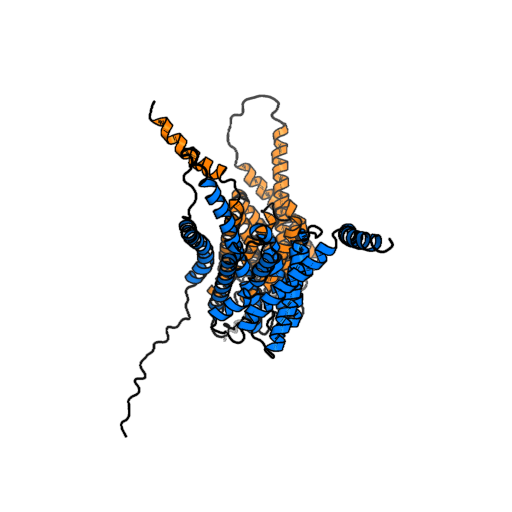O A 1 189 ? -24.709 2.947 9.848 1 93.51 189 PRO A C 1
ATOM 1448 O O . PRO A 1 189 ? -25.682 2.844 9.096 1 93.51 189 PRO A O 1
ATOM 1451 N N . SER A 1 190 ? -24.401 1.977 10.61 1 89.63 190 SER A N 1
ATOM 1452 C CA . SER A 1 190 ? -25.229 0.788 10.785 1 89.63 190 SER A CA 1
ATOM 1453 C C . SER A 1 190 ? -26.205 0.959 11.944 1 89.63 190 SER A C 1
ATOM 1455 O O . SER A 1 190 ? -27.232 0.28 12.003 1 89.63 190 SER A O 1
ATOM 1457 N N . GLY A 1 191 ? -25.959 1.921 12.889 1 90.6 191 GLY A N 1
ATOM 1458 C CA . GLY A 1 191 ? -26.821 2.222 14.021 1 90.6 191 GLY A CA 1
ATOM 1459 C C . GLY A 1 191 ? -27.431 3.609 13.956 1 90.6 191 GLY A C 1
ATOM 1460 O O . GLY A 1 191 ? -27.77 4.093 12.874 1 90.6 191 GLY A O 1
ATOM 1461 N N . THR A 1 192 ? -27.568 4.153 15.11 1 92.74 192 THR A N 1
ATOM 1462 C CA . THR A 1 192 ? -28.145 5.492 15.168 1 92.74 192 THR A CA 1
ATOM 1463 C C . THR A 1 192 ? -27.109 6.544 14.783 1 92.74 192 THR A C 1
ATOM 1465 O O . THR A 1 192 ? -25.904 6.304 14.887 1 92.74 192 THR A O 1
ATOM 1468 N N . HIS A 1 193 ? -27.565 7.659 14.355 1 95.11 193 HIS A N 1
ATOM 1469 C CA . HIS A 1 193 ? -26.684 8.767 14.006 1 95.11 193 HIS A CA 1
ATOM 1470 C C . HIS A 1 193 ? -25.88 9.234 15.215 1 95.11 193 HIS A C 1
ATOM 1472 O O . HIS A 1 193 ? -24.706 9.588 15.086 1 95.11 193 HIS A O 1
ATOM 1478 N N . ALA A 1 194 ? -26.505 9.202 16.334 1 94.54 194 ALA A N 1
ATOM 1479 C CA . ALA A 1 194 ? -25.817 9.625 17.551 1 94.54 194 ALA A CA 1
ATOM 1480 C C . ALA A 1 194 ? -24.675 8.673 17.895 1 94.54 194 ALA A C 1
ATOM 1482 O O . ALA A 1 194 ? -23.589 9.11 18.282 1 94.54 194 ALA A O 1
ATOM 1483 N N . GLN A 1 195 ? -24.955 7.38 17.813 1 94.52 195 GLN A N 1
ATOM 1484 C CA . GLN A 1 195 ? -23.921 6.382 18.065 1 94.52 195 GLN A CA 1
ATOM 1485 C C . GLN A 1 195 ? -22.753 6.543 17.096 1 94.52 195 GLN A C 1
ATOM 1487 O O . GLN A 1 195 ? -21.591 6.524 17.507 1 94.52 195 GLN A O 1
ATOM 1492 N N . ALA A 1 196 ? -23.11 6.73 15.834 1 97.02 196 ALA A N 1
ATOM 1493 C CA . ALA A 1 196 ? -22.087 6.894 14.805 1 97.02 196 ALA A CA 1
ATOM 1494 C C . ALA A 1 196 ? -21.269 8.16 15.043 1 97.02 196 ALA A C 1
ATOM 1496 O O . ALA A 1 196 ? -20.044 8.152 14.898 1 97.02 196 ALA A O 1
ATOM 1497 N N . PHE A 1 197 ? -21.924 9.209 15.455 1 97.22 197 PHE A N 1
ATOM 1498 C CA . PHE A 1 197 ? -21.255 10.478 15.713 1 97.22 197 PHE A CA 1
ATOM 1499 C C . PHE A 1 197 ? -20.242 10.336 16.843 1 97.22 197 PHE A C 1
ATOM 1501 O O . PHE A 1 197 ? -19.093 10.764 16.712 1 97.22 197 PHE A O 1
ATOM 1508 N N . VAL A 1 198 ? -20.612 9.718 17.918 1 97.13 198 VAL A N 1
ATOM 1509 C CA . VAL A 1 198 ? -19.771 9.604 19.106 1 97.13 198 VAL A CA 1
ATOM 1510 C C . VAL A 1 198 ? -18.595 8.673 18.82 1 97.13 198 VAL A C 1
ATOM 1512 O O . VAL A 1 198 ? -17.461 8.956 19.214 1 97.13 198 VAL A O 1
ATOM 1515 N N . ILE A 1 199 ? -18.861 7.59 18.138 1 96.95 199 ILE A N 1
ATOM 1516 C CA . ILE A 1 199 ? -17.802 6.636 17.826 1 96.95 199 ILE A CA 1
ATOM 1517 C C . ILE A 1 199 ? -16.77 7.291 16.911 1 96.95 199 ILE A C 1
ATOM 1519 O O . ILE A 1 199 ? -15.566 7.217 17.169 1 96.95 199 ILE A O 1
ATOM 1523 N N . GLU A 1 200 ? -17.223 7.971 15.854 1 98.4 200 GLU A N 1
ATOM 1524 C CA . GLU A 1 200 ? -16.306 8.645 14.94 1 98.4 200 GLU A CA 1
ATOM 1525 C C . GLU A 1 200 ? -15.515 9.735 15.657 1 98.4 200 GLU A C 1
ATOM 1527 O O . GLU A 1 200 ? -14.334 9.944 15.369 1 98.4 200 GLU A O 1
ATOM 1532 N N . PHE A 1 201 ? -16.128 10.386 16.593 1 98.2 201 PHE A N 1
ATOM 1533 C CA . PHE A 1 201 ? -15.45 11.395 17.4 1 98.2 201 PHE A CA 1
ATOM 1534 C C . PHE A 1 201 ? -14.329 10.769 18.22 1 98.2 201 PHE A C 1
ATOM 1536 O O . PHE A 1 201 ? -13.195 11.253 18.203 1 98.2 201 PHE A O 1
ATOM 1543 N N . ILE A 1 202 ? -14.621 9.701 18.927 1 98.5 202 ILE A N 1
ATOM 1544 C CA . ILE A 1 202 ? -13.694 9.074 19.862 1 98.5 202 ILE A CA 1
ATOM 1545 C C . ILE A 1 202 ? -12.508 8.488 19.099 1 98.5 202 ILE A C 1
ATOM 1547 O O . ILE A 1 202 ? -11.355 8.676 19.492 1 98.5 202 ILE A O 1
ATOM 1551 N N . ILE A 1 203 ? -12.812 7.838 18.023 1 98.37 203 ILE A N 1
ATOM 1552 C CA . ILE A 1 203 ? -11.719 7.158 17.339 1 98.37 203 ILE A CA 1
ATOM 1553 C C . ILE A 1 203 ? -10.833 8.183 16.634 1 98.37 203 ILE A C 1
ATOM 1555 O O . ILE A 1 203 ? -9.617 8.001 16.537 1 98.37 203 ILE A O 1
ATOM 1559 N N . THR A 1 204 ? -11.398 9.282 16.161 1 98.73 204 THR A N 1
ATOM 1560 C CA . THR A 1 204 ? -10.583 10.314 15.529 1 98.73 204 THR A CA 1
ATOM 1561 C C . THR A 1 204 ? -9.816 11.114 16.577 1 98.73 204 THR A C 1
ATOM 1563 O O . THR A 1 204 ? -8.674 11.516 16.346 1 98.73 204 THR A O 1
ATOM 1566 N N . PHE A 1 205 ? -10.436 11.336 17.731 1 98.28 205 PHE A N 1
ATOM 1567 C CA . PHE A 1 205 ? -9.745 11.921 18.874 1 98.28 205 PHE A CA 1
ATOM 1568 C C . PHE A 1 205 ? -8.49 11.125 19.214 1 98.28 205 PHE A C 1
ATOM 1570 O O . PHE A 1 205 ? -7.408 11.696 19.363 1 98.28 205 PHE A O 1
ATOM 1577 N N . PHE A 1 206 ? -8.659 9.877 19.36 1 97.74 206 PHE A N 1
ATOM 1578 C CA . PHE A 1 206 ? -7.567 8.978 19.714 1 97.74 206 PHE A CA 1
ATOM 1579 C C . PHE A 1 206 ? -6.474 9.009 18.653 1 97.74 206 PHE A C 1
ATOM 1581 O O . PHE A 1 206 ? -5.288 9.095 18.979 1 97.74 206 PHE A O 1
ATOM 1588 N N . LEU A 1 207 ? -6.87 8.96 17.383 1 98.09 207 LEU A N 1
ATOM 1589 C CA . LEU A 1 207 ? -5.918 9.007 16.278 1 98.09 207 LEU A CA 1
ATOM 1590 C C . LEU A 1 207 ? -5.09 10.287 16.328 1 98.09 207 LEU A C 1
ATOM 1592 O O . LEU A 1 207 ? -3.86 10.238 16.269 1 98.09 207 LEU A O 1
ATOM 1596 N N . MET A 1 208 ? -5.765 11.404 16.482 1 97.12 208 MET A N 1
ATOM 1597 C CA . MET A 1 208 ? -5.06 12.682 16.45 1 97.12 208 MET A CA 1
ATOM 1598 C C . MET A 1 208 ? -4.209 12.866 17.702 1 97.12 208 MET A C 1
ATOM 1600 O O . MET A 1 208 ? -3.135 13.468 17.645 1 97.12 208 MET A O 1
ATOM 1604 N N . PHE A 1 209 ? -4.642 12.334 18.846 1 94.2 209 PHE A N 1
ATOM 1605 C CA . PHE A 1 209 ? -3.852 12.342 20.072 1 94.2 209 PHE A CA 1
ATOM 1606 C C . PHE A 1 209 ? -2.525 11.621 19.865 1 94.2 209 PHE A C 1
ATOM 1608 O O . PHE A 1 209 ? -1.468 12.137 20.235 1 94.2 209 PHE A O 1
ATOM 1615 N N . VAL A 1 210 ? -2.57 10.519 19.216 1 94.92 210 VAL A N 1
ATOM 1616 C CA . VAL A 1 210 ? -1.381 9.716 18.949 1 94.92 210 VAL A CA 1
ATOM 1617 C C . VAL A 1 210 ? -0.496 10.427 17.928 1 94.92 210 VAL A C 1
ATOM 1619 O O . VAL A 1 210 ? 0.72 10.522 18.111 1 94.92 210 VAL A O 1
ATOM 1622 N N . ILE A 1 211 ? -1.105 10.916 16.796 1 94.92 211 ILE A N 1
ATOM 1623 C CA . ILE A 1 211 ? -0.339 11.632 15.782 1 94.92 211 ILE A CA 1
ATOM 1624 C C . ILE A 1 211 ? 0.416 12.791 16.429 1 94.92 211 ILE A C 1
ATOM 1626 O O . ILE A 1 211 ? 1.612 12.972 16.19 1 94.92 211 ILE A O 1
ATOM 1630 N N . SER A 1 212 ? -0.275 13.565 17.252 1 91.82 212 SER A N 1
ATOM 1631 C CA . SER A 1 212 ? 0.345 14.707 17.917 1 91.82 212 SER A CA 1
ATOM 1632 C C . SER A 1 212 ? 1.473 14.263 18.841 1 91.82 212 SER A C 1
ATOM 1634 O O . SER A 1 212 ? 2.497 14.942 18.949 1 91.82 212 SER A O 1
ATOM 1636 N N . GLY A 1 213 ? 1.322 13.167 19.452 1 89.3 213 GLY A N 1
ATOM 1637 C CA . GLY A 1 213 ? 2.325 12.655 20.373 1 89.3 213 GLY A CA 1
ATOM 1638 C C . GLY A 1 213 ? 3.582 12.17 19.677 1 89.3 213 GLY A C 1
ATOM 1639 O O . GLY A 1 213 ? 4.694 12.427 20.142 1 89.3 213 GLY A O 1
ATOM 1640 N N . VAL A 1 214 ? 3.465 11.564 18.507 1 86.38 214 VAL A N 1
ATOM 1641 C CA . VAL A 1 214 ? 4.622 10.92 17.895 1 86.38 214 VAL A CA 1
ATOM 1642 C C . VAL A 1 214 ? 5.209 11.828 16.817 1 86.38 214 VAL A C 1
ATOM 1644 O O . VAL A 1 214 ? 6.382 11.699 16.458 1 86.38 214 VAL A O 1
ATOM 1647 N N . ALA A 1 215 ? 4.445 12.622 16.203 1 75.12 215 ALA A N 1
ATOM 1648 C CA . ALA A 1 215 ? 4.926 13.447 15.098 1 75.12 215 ALA A CA 1
ATOM 1649 C C . ALA A 1 215 ? 5.472 14.779 15.604 1 75.12 215 ALA A C 1
ATOM 1651 O O . ALA A 1 215 ? 6.325 15.393 14.958 1 75.12 215 ALA A O 1
ATOM 1652 N N . THR A 1 216 ? 5.042 15.264 16.686 1 65.83 216 THR A N 1
ATOM 1653 C CA . THR A 1 216 ? 5.384 16.633 17.055 1 65.83 216 THR A CA 1
ATOM 1654 C C . THR A 1 216 ? 6.26 16.654 18.304 1 65.83 216 THR A C 1
ATOM 1656 O O . THR A 1 216 ? 6.771 17.707 18.692 1 65.83 216 THR A O 1
ATOM 1659 N N . ASP A 1 217 ? 6.305 15.488 18.872 1 58.41 217 ASP A N 1
ATOM 1660 C CA . ASP A 1 217 ? 7.113 15.47 20.088 1 58.41 217 ASP A CA 1
ATOM 1661 C C . ASP A 1 217 ? 8.52 14.95 19.805 1 58.41 217 ASP A C 1
ATOM 1663 O O . ASP A 1 217 ? 8.696 13.784 19.445 1 58.41 217 ASP A O 1
ATOM 1667 N N . ASN A 1 218 ? 9.34 15.823 19.846 1 58.04 218 ASN A N 1
ATOM 1668 C CA . ASN A 1 218 ? 10.741 15.527 19.571 1 58.04 218 ASN A CA 1
ATOM 1669 C C . ASN A 1 218 ? 11.251 14.375 20.432 1 58.04 218 ASN A C 1
ATOM 1671 O O . ASN A 1 218 ? 12.305 13.802 20.15 1 58.04 218 ASN A O 1
ATOM 1675 N N . ARG A 1 219 ? 10.592 14.182 21.565 1 47.93 219 ARG A N 1
ATOM 1676 C CA . ARG A 1 219 ? 11.025 13.091 22.432 1 47.93 219 ARG A CA 1
ATOM 1677 C C . ARG A 1 219 ? 10.648 11.737 21.839 1 47.93 219 ARG A C 1
ATOM 1679 O O . ARG A 1 219 ? 11.202 10.707 22.228 1 47.93 219 ARG A O 1
ATOM 1686 N N . ALA A 1 220 ? 9.81 11.84 20.86 1 49 220 ALA A N 1
ATOM 1687 C CA . ALA A 1 220 ? 9.348 10.599 20.243 1 49 220 ALA A CA 1
ATOM 1688 C C . ALA A 1 220 ? 10.282 10.165 19.117 1 49 220 ALA A C 1
ATOM 1690 O O . ALA A 1 220 ? 10.944 10.999 18.495 1 49 220 ALA A O 1
ATOM 1691 N N . ILE A 1 221 ? 10.523 8.953 19.074 1 53.93 221 ILE A N 1
ATOM 1692 C CA . ILE A 1 221 ? 11.341 8.379 18.011 1 53.93 221 ILE A CA 1
ATOM 1693 C C . ILE A 1 221 ? 10.634 8.547 16.668 1 53.93 221 ILE A C 1
ATOM 1695 O O . ILE A 1 221 ? 9.697 7.808 16.356 1 53.93 221 ILE A O 1
ATOM 1699 N N . GLY A 1 222 ? 10.821 9.61 16.009 1 61.36 222 GLY A N 1
ATOM 1700 C CA . GLY A 1 222 ? 10.247 9.927 14.711 1 61.36 222 GLY A CA 1
ATOM 1701 C C . GLY A 1 222 ? 10.216 8.741 13.766 1 61.36 222 GLY A C 1
ATOM 1702 O O . GLY A 1 222 ? 9.287 8.599 12.969 1 61.36 222 GLY A O 1
ATOM 1703 N N . GLU A 1 223 ? 11.063 7.827 14.125 1 72.43 223 GLU A N 1
ATOM 1704 C CA . GLU A 1 223 ? 11.214 6.667 13.251 1 72.43 223 GLU A CA 1
ATOM 1705 C C . GLU A 1 223 ? 10.051 5.693 13.421 1 72.43 223 GLU A C 1
ATOM 1707 O O . GLU A 1 223 ? 9.729 4.937 12.502 1 72.43 223 GLU A O 1
ATOM 1712 N N . LEU A 1 224 ? 9.322 5.84 14.535 1 81.42 224 LEU A N 1
ATOM 1713 C CA . LEU A 1 224 ? 8.261 4.879 14.815 1 81.42 224 LEU A CA 1
ATOM 1714 C C . LEU A 1 224 ? 6.888 5.504 14.591 1 81.42 224 LEU A C 1
ATOM 1716 O O . LEU A 1 224 ? 5.863 4.858 14.82 1 81.42 224 LEU A O 1
ATOM 1720 N N . ALA A 1 225 ? 6.864 6.76 14.158 1 86.46 225 ALA A N 1
ATOM 1721 C CA . ALA A 1 225 ? 5.599 7.465 13.966 1 86.46 225 ALA A CA 1
ATOM 1722 C C . ALA A 1 225 ? 4.68 6.694 13.023 1 86.46 225 ALA A C 1
ATOM 1724 O O . ALA A 1 225 ? 3.483 6.558 13.286 1 86.46 225 ALA A O 1
ATOM 1725 N N . GLY A 1 226 ? 5.255 6.141 11.969 1 91.2 226 GLY A N 1
ATOM 1726 C CA . GLY A 1 226 ? 4.461 5.388 11.012 1 91.2 226 GLY A CA 1
ATOM 1727 C C . GLY A 1 226 ? 3.808 4.158 11.615 1 91.2 226 GLY A C 1
ATOM 1728 O O . GLY A 1 226 ? 2.63 3.891 11.37 1 91.2 226 GLY A O 1
ATOM 1729 N N . ILE A 1 227 ? 4.528 3.477 12.408 1 91.61 227 ILE A N 1
ATOM 1730 C CA . ILE A 1 227 ? 4.02 2.267 13.044 1 91.61 227 ILE A CA 1
ATOM 1731 C C . ILE A 1 227 ? 2.914 2.629 14.032 1 91.61 227 ILE A C 1
ATOM 1733 O O . ILE A 1 227 ? 1.874 1.967 14.08 1 91.61 227 ILE A O 1
ATOM 1737 N N . ALA A 1 228 ? 3.133 3.689 14.832 1 92.56 228 ALA A N 1
ATOM 1738 C CA . ALA A 1 228 ? 2.156 4.099 15.837 1 92.56 228 ALA A CA 1
ATOM 1739 C C . ALA A 1 228 ? 0.854 4.554 15.184 1 92.56 228 ALA A C 1
ATOM 1741 O O . ALA A 1 228 ? -0.232 4.146 15.601 1 92.56 228 ALA A O 1
ATOM 1742 N N . VAL A 1 229 ? 0.948 5.337 14.185 1 95.93 229 VAL A N 1
ATOM 1743 C CA . VAL A 1 229 ? -0.228 5.886 13.518 1 95.93 229 VAL A CA 1
ATOM 1744 C C . VAL A 1 229 ? -0.97 4.774 12.78 1 95.93 229 VAL A C 1
ATOM 1746 O O . VAL A 1 229 ? -2.192 4.652 12.895 1 95.93 229 VAL A O 1
ATOM 1749 N N . GLY A 1 230 ? -0.234 3.932 12.076 1 97.4 230 GLY A N 1
ATOM 1750 C CA . GLY A 1 230 ? -0.848 2.806 11.39 1 97.4 230 GLY A CA 1
ATOM 1751 C C . GLY A 1 230 ? -1.538 1.837 12.332 1 97.4 230 GLY A C 1
ATOM 1752 O O . GLY A 1 230 ? -2.633 1.352 12.04 1 97.4 230 GLY A O 1
ATOM 1753 N N . ALA A 1 231 ? -0.892 1.568 13.45 1 96.39 231 ALA A N 1
ATOM 1754 C CA . ALA A 1 231 ? -1.475 0.677 14.451 1 96.39 231 ALA A CA 1
ATOM 1755 C C . ALA A 1 231 ? -2.759 1.267 15.028 1 96.39 231 ALA A C 1
ATOM 1757 O O . ALA A 1 231 ? -3.714 0.537 15.304 1 96.39 231 ALA A O 1
ATOM 1758 N N . THR A 1 232 ? -2.783 2.531 15.222 1 97.52 232 THR A N 1
ATOM 1759 C CA . THR A 1 232 ? -3.979 3.189 15.735 1 97.52 232 THR A CA 1
ATOM 1760 C C . THR A 1 232 ? -5.14 3.044 14.755 1 97.52 232 THR A C 1
ATOM 1762 O O . THR A 1 232 ? -6.266 2.747 15.158 1 97.52 232 THR A O 1
ATOM 1765 N N . VAL A 1 233 ? -4.861 3.243 13.491 1 98.41 233 VAL A N 1
ATOM 1766 C CA . VAL A 1 233 ? -5.895 3.087 12.473 1 98.41 233 VAL A CA 1
ATOM 1767 C C . VAL A 1 233 ? -6.388 1.643 12.453 1 98.41 233 VAL A C 1
ATOM 1769 O O . VAL A 1 233 ? -7.596 1.393 12.424 1 98.41 233 VAL A O 1
ATOM 1772 N N . LEU A 1 234 ? -5.444 0.689 12.519 1 97.88 234 LEU A N 1
ATOM 1773 C CA . LEU A 1 234 ? -5.782 -0.73 12.52 1 97.88 234 LEU A CA 1
ATOM 1774 C C . LEU A 1 234 ? -6.717 -1.065 13.677 1 97.88 234 LEU A C 1
ATOM 1776 O O . LEU A 1 234 ? -7.766 -1.682 13.475 1 97.88 234 LEU A O 1
ATOM 1780 N N . LEU A 1 235 ? -6.368 -0.647 14.904 1 96.85 235 LEU A N 1
ATOM 1781 C CA . LEU A 1 235 ? -7.155 -0.993 16.082 1 96.85 235 LEU A CA 1
ATOM 1782 C C . LEU A 1 235 ? -8.534 -0.346 16.023 1 96.85 235 LEU A C 1
ATOM 1784 O O . LEU A 1 235 ? -9.532 -0.967 16.397 1 96.85 235 LEU A O 1
ATOM 1788 N N . ASN A 1 236 ? -8.608 0.912 15.553 1 98.25 236 ASN A N 1
ATOM 1789 C CA . ASN A 1 236 ? -9.887 1.607 15.453 1 98.25 236 ASN A CA 1
ATOM 1790 C C . ASN A 1 236 ? -10.816 0.929 14.451 1 98.25 236 ASN A C 1
ATOM 1792 O O . ASN A 1 236 ? -12.018 0.806 14.697 1 98.25 236 ASN A O 1
ATOM 1796 N N . VAL A 1 237 ? -10.278 0.545 13.322 1 97.84 237 VAL A N 1
ATOM 1797 C CA . VAL A 1 237 ? -11.086 -0.126 12.309 1 97.84 237 VAL A CA 1
ATOM 1798 C C . VAL A 1 237 ? -11.614 -1.448 12.86 1 97.84 237 VAL A C 1
ATOM 1800 O O . VAL A 1 237 ? -12.742 -1.848 12.56 1 97.84 237 VAL A O 1
ATOM 1803 N N . MET A 1 238 ? -10.861 -2.124 13.681 1 96.02 238 MET A N 1
ATOM 1804 C CA . MET A 1 238 ? -11.195 -3.444 14.209 1 96.02 238 MET A CA 1
ATOM 1805 C C . MET A 1 238 ? -12.483 -3.395 15.024 1 96.02 238 MET A C 1
ATOM 1807 O O . MET A 1 238 ? -13.325 -4.288 14.917 1 96.02 238 MET A O 1
ATOM 1811 N N . PHE A 1 239 ? -12.742 -2.378 15.802 1 94.49 239 PHE A N 1
ATOM 1812 C CA . PHE A 1 239 ? -13.933 -2.407 16.643 1 94.49 239 PHE A CA 1
ATOM 1813 C C . PHE A 1 239 ? -14.99 -1.443 16.118 1 94.49 239 PHE A C 1
ATOM 1815 O O . PHE A 1 239 ? -16.188 -1.658 16.317 1 94.49 239 PHE A O 1
ATOM 1822 N N . ALA A 1 240 ? -14.591 -0.362 15.444 1 96.99 240 ALA A N 1
ATOM 1823 C CA . ALA A 1 240 ? -15.562 0.636 15.003 1 96.99 240 ALA A CA 1
ATOM 1824 C C . ALA A 1 240 ? -16.037 0.349 13.582 1 96.99 240 ALA A C 1
ATOM 1826 O O . ALA A 1 240 ? -17.063 0.877 13.144 1 96.99 240 ALA A O 1
ATOM 1827 N N . GLY A 1 241 ? -15.289 -0.412 12.832 1 96.07 241 GLY A N 1
ATOM 1828 C CA . GLY A 1 241 ? -15.597 -0.711 11.443 1 96.07 241 GLY A CA 1
ATOM 1829 C C . GLY A 1 241 ? -17.014 -1.215 11.241 1 96.07 241 GLY A C 1
ATOM 1830 O O . GLY A 1 241 ? -17.768 -0.659 10.44 1 96.07 241 GLY A O 1
ATOM 1831 N N . PRO A 1 242 ? -17.418 -2.195 11.972 1 94.93 242 PRO A N 1
ATOM 1832 C CA . PRO A 1 242 ? -18.751 -2.773 11.786 1 94.93 242 PRO A CA 1
ATOM 1833 C C . PRO A 1 242 ? -19.871 -1.804 12.157 1 94.93 242 PRO A C 1
ATOM 1835 O O . PRO A 1 242 ? -21.029 -2.022 11.789 1 94.93 242 PRO A O 1
ATOM 1838 N N . ILE A 1 243 ? -19.556 -0.722 12.909 1 94.04 243 ILE A N 1
ATOM 1839 C CA . ILE A 1 243 ? -20.591 0.182 13.399 1 94.04 243 ILE A CA 1
ATOM 1840 C C . ILE A 1 243 ? -20.687 1.402 12.485 1 94.04 243 ILE A C 1
ATOM 1842 O O . ILE A 1 243 ? -21.782 1.794 12.076 1 94.04 243 ILE A O 1
ATOM 1846 N N . THR A 1 244 ? -19.596 1.981 12.102 1 96.94 244 THR A N 1
ATOM 1847 C CA . THR A 1 244 ? -19.639 3.251 11.385 1 96.94 244 THR A CA 1
ATOM 1848 C C . THR A 1 244 ? -18.819 3.176 10.101 1 96.94 244 THR A C 1
ATOM 1850 O O . THR A 1 244 ? -18.813 4.118 9.306 1 96.94 244 THR A O 1
ATOM 1853 N N . GLY A 1 245 ? -18.054 2.126 9.88 1 96.03 245 GLY A N 1
ATOM 1854 C CA . GLY A 1 245 ? -17.068 2.08 8.812 1 96.03 245 GLY A CA 1
ATOM 1855 C C . GLY A 1 245 ? -15.722 2.653 9.217 1 96.03 245 GLY A C 1
ATOM 1856 O O . GLY A 1 245 ? -14.755 2.574 8.457 1 96.03 245 GLY A O 1
ATOM 1857 N N . ALA A 1 246 ? -15.654 3.28 10.407 1 97.51 246 ALA A N 1
ATOM 1858 C CA . ALA A 1 246 ? -14.427 3.816 10.991 1 97.51 246 ALA A CA 1
ATOM 1859 C C . ALA A 1 246 ? -13.716 4.747 10.013 1 97.51 246 ALA A C 1
ATOM 1861 O O . ALA A 1 246 ? -12.546 4.536 9.684 1 97.51 246 ALA A O 1
ATOM 1862 N N . SER A 1 247 ? -14.365 5.812 9.645 1 98.04 247 SER A N 1
ATOM 1863 C CA . SER A 1 247 ? -13.834 6.708 8.623 1 98.04 247 SER A CA 1
ATOM 1864 C C . SER A 1 247 ? -12.627 7.483 9.14 1 98.04 247 SER A C 1
ATOM 1866 O O . SER A 1 247 ? -11.53 7.373 8.588 1 98.04 247 SER A O 1
ATOM 1868 N N . MET A 1 248 ? -12.793 8.266 10.287 1 98.53 248 MET A N 1
ATOM 1869 C CA . MET A 1 248 ? -11.811 9.131 10.935 1 98.53 248 MET A CA 1
ATOM 1870 C C . MET A 1 248 ? -11.308 10.2 9.972 1 98.53 248 MET A C 1
ATOM 1872 O O . MET A 1 248 ? -10.377 10.942 10.292 1 98.53 248 MET A O 1
ATOM 1876 N N . ASN A 1 249 ? -11.799 10.299 8.708 1 98.76 249 ASN A N 1
ATOM 1877 C CA . ASN A 1 249 ? -11.227 11.045 7.591 1 98.76 249 ASN A CA 1
ATOM 1878 C C . ASN A 1 249 ? -12.309 11.541 6.636 1 98.76 249 ASN A C 1
ATOM 1880 O O . ASN A 1 249 ? -12.848 10.765 5.845 1 98.76 249 ASN A O 1
ATOM 1884 N N . PRO A 1 250 ? -12.642 12.792 6.646 1 98.81 250 PRO A N 1
ATOM 1885 C CA . PRO A 1 250 ? -13.682 13.321 5.761 1 98.81 250 PRO A CA 1
ATOM 1886 C C . PRO A 1 250 ? -13.433 12.985 4.292 1 98.81 250 PRO A C 1
ATOM 1888 O O . PRO A 1 250 ? -14.38 12.718 3.547 1 98.81 250 PRO A O 1
ATOM 1891 N N . ALA A 1 251 ? -12.198 13.046 3.827 1 98.56 251 ALA A N 1
ATOM 1892 C CA . ALA A 1 251 ? -11.899 12.71 2.437 1 98.56 251 ALA A CA 1
ATOM 1893 C C . ALA A 1 251 ? -12.215 11.245 2.147 1 98.56 251 ALA A C 1
ATOM 1895 O O . ALA A 1 251 ? -12.71 10.912 1.068 1 98.56 251 ALA A O 1
ATOM 1896 N N . ARG A 1 252 ? -11.923 10.362 3.117 1 98.32 252 ARG A N 1
ATOM 1897 C CA . ARG A 1 252 ? -12.202 8.936 2.978 1 98.32 252 ARG A CA 1
ATOM 1898 C C . ARG A 1 252 ? -13.685 8.69 2.723 1 98.32 252 ARG A C 1
ATOM 1900 O O . ARG A 1 252 ? -14.05 7.766 1.993 1 98.32 252 ARG A O 1
ATOM 1907 N N . SER A 1 253 ? -14.544 9.468 3.344 1 98.49 253 SER A N 1
ATOM 1908 C CA . SER A 1 253 ? -15.985 9.274 3.224 1 98.49 253 SER A CA 1
ATOM 1909 C C . SER A 1 253 ? -16.547 10.03 2.025 1 98.49 253 SER A C 1
ATOM 1911 O O . SER A 1 253 ? -17.471 9.554 1.362 1 98.49 253 SER A O 1
ATOM 1913 N N . LEU A 1 254 ? -16.003 11.139 1.722 1 98.1 254 LEU A N 1
ATOM 1914 C CA . LEU A 1 254 ? -16.555 12.001 0.683 1 98.1 254 LEU A CA 1
ATOM 1915 C C . LEU A 1 254 ? -16.287 11.424 -0.702 1 98.1 254 LEU A C 1
ATOM 1917 O O . LEU A 1 254 ? -17.164 11.444 -1.569 1 98.1 254 LEU A O 1
ATOM 1921 N N . GLY A 1 255 ? -15.091 10.953 -0.997 1 97.68 255 GLY A N 1
ATOM 1922 C CA . GLY A 1 255 ? -14.742 10.418 -2.303 1 97.68 255 GLY A CA 1
ATOM 1923 C C . GLY A 1 255 ? -15.702 9.347 -2.786 1 97.68 255 GLY A C 1
ATOM 1924 O O . GLY A 1 255 ? -16.374 9.522 -3.805 1 97.68 255 GLY A O 1
ATOM 1925 N N . PRO A 1 256 ? -15.797 8.278 -2.037 1 97.82 256 PRO A N 1
ATOM 1926 C CA . PRO A 1 256 ? -16.736 7.221 -2.421 1 97.82 256 PRO A CA 1
ATOM 1927 C C . PRO A 1 256 ? -18.179 7.713 -2.498 1 97.82 256 PRO A C 1
ATOM 1929 O O . PRO A 1 256 ? -18.933 7.29 -3.379 1 97.82 256 PRO A O 1
ATOM 1932 N N . ALA A 1 257 ? -18.605 8.547 -1.56 1 98.06 257 ALA A N 1
ATOM 1933 C CA . ALA A 1 257 ? -19.969 9.069 -1.575 1 98.06 257 ALA A CA 1
ATOM 1934 C C . ALA A 1 257 ? -20.261 9.804 -2.88 1 98.06 257 ALA A C 1
ATOM 1936 O O . ALA A 1 257 ? -21.33 9.634 -3.47 1 98.06 257 ALA A O 1
ATOM 1937 N N . LEU A 1 258 ? -19.322 10.603 -3.348 1 96.97 258 LEU A N 1
ATOM 1938 C CA . LEU A 1 258 ? -19.483 11.369 -4.579 1 96.97 258 LEU A CA 1
ATOM 1939 C C . LEU A 1 258 ? -19.544 10.445 -5.791 1 96.97 258 LEU A C 1
ATOM 1941 O O . LEU A 1 258 ? -20.386 10.627 -6.673 1 96.97 258 LEU A O 1
ATOM 1945 N N . VAL A 1 259 ? -18.713 9.453 -5.832 1 96.14 259 VAL A N 1
ATOM 1946 C CA . VAL A 1 259 ? -18.597 8.573 -6.99 1 96.14 259 VAL A CA 1
ATOM 1947 C C . VAL A 1 259 ? -19.819 7.661 -7.072 1 96.14 259 VAL A C 1
ATOM 1949 O O . VAL A 1 259 ? -20.298 7.351 -8.165 1 96.14 259 VAL A O 1
ATOM 1952 N N . HIS A 1 260 ? -20.37 7.295 -5.934 1 95.87 260 HIS A N 1
ATOM 1953 C CA . HIS A 1 260 ? -21.485 6.356 -5.902 1 95.87 260 HIS A CA 1
ATOM 1954 C C . HIS A 1 260 ? -22.804 7.074 -5.635 1 95.87 260 HIS A C 1
ATOM 1956 O O . HIS A 1 260 ? -23.853 6.435 -5.529 1 95.87 260 HIS A O 1
ATOM 1962 N N . ASN A 1 261 ? -22.752 8.363 -5.483 1 95.85 261 ASN A N 1
ATOM 1963 C CA . ASN A 1 261 ? -23.925 9.173 -5.167 1 95.85 261 ASN A CA 1
ATOM 1964 C C . ASN A 1 261 ? -24.657 8.643 -3.937 1 95.85 261 ASN A C 1
ATOM 1966 O O . ASN A 1 261 ? -25.867 8.418 -3.979 1 95.85 261 ASN A O 1
ATOM 1970 N N . GLU A 1 262 ? -23.956 8.281 -2.894 1 96.44 262 GLU A N 1
ATOM 1971 C CA . GLU A 1 262 ? -24.466 7.805 -1.612 1 96.44 262 GLU A CA 1
ATOM 1972 C C . GLU A 1 262 ? -24.072 8.747 -0.478 1 96.44 262 GLU A C 1
ATOM 1974 O O . GLU A 1 262 ? -22.944 8.695 0.016 1 96.44 262 GLU A O 1
ATOM 1979 N N . PHE A 1 263 ? -25.065 9.607 0.01 1 95.85 263 PHE A N 1
ATOM 1980 C CA . PHE A 1 263 ? -24.712 10.678 0.934 1 95.85 263 PHE A CA 1
ATOM 1981 C C . PHE A 1 263 ? -25.405 10.484 2.278 1 95.85 263 PHE A C 1
ATOM 1983 O O . PHE A 1 263 ? -25.399 11.384 3.121 1 95.85 263 PHE A O 1
ATOM 1990 N N . ARG A 1 264 ? -26.027 9.289 2.446 1 94.1 264 ARG A N 1
ATOM 1991 C CA . ARG A 1 264 ? -26.702 9.048 3.718 1 94.1 264 ARG A CA 1
ATOM 1992 C C . ARG A 1 264 ? -25.727 9.164 4.885 1 94.1 264 ARG A C 1
ATOM 1994 O O . ARG A 1 264 ? -24.744 8.424 4.956 1 94.1 264 ARG A O 1
ATOM 2001 N N . GLY A 1 265 ? -25.971 10.123 5.791 1 95.98 265 GLY A N 1
ATOM 2002 C CA . GLY A 1 265 ? -25.197 10.296 7.01 1 95.98 265 GLY A CA 1
ATOM 2003 C C . GLY A 1 265 ? -23.855 10.963 6.774 1 95.98 265 GLY A C 1
ATOM 2004 O O . GLY A 1 265 ? -23.005 10.992 7.667 1 95.98 265 GLY A O 1
ATOM 2005 N N . ILE A 1 266 ? -23.696 11.511 5.622 1 97.45 266 ILE A N 1
ATOM 2006 C CA . ILE A 1 266 ? -22.392 12.03 5.222 1 97.45 266 ILE A CA 1
ATOM 2007 C C . ILE A 1 266 ? -21.959 13.135 6.183 1 97.45 266 ILE A C 1
ATOM 2009 O O . ILE A 1 266 ? -20.768 13.292 6.463 1 97.45 266 ILE A O 1
ATOM 2013 N N . TRP A 1 267 ? -22.899 13.876 6.746 1 97.51 267 TRP A N 1
ATOM 2014 C CA . TRP A 1 267 ? -22.56 14.989 7.626 1 97.51 267 TRP A CA 1
ATOM 2015 C C . TRP A 1 267 ? -21.841 14.494 8.877 1 97.51 267 TRP A C 1
ATOM 2017 O O . TRP A 1 267 ? -20.988 15.193 9.428 1 97.51 267 TRP A O 1
ATOM 2027 N N . ILE A 1 268 ? -22.144 13.308 9.376 1 97.86 268 ILE A N 1
ATOM 2028 C CA . ILE A 1 268 ? -21.495 12.726 10.545 1 97.86 268 ILE A CA 1
ATOM 2029 C C . ILE A 1 268 ? -20.005 12.538 10.268 1 97.86 268 ILE A C 1
ATOM 2031 O O . ILE A 1 268 ? -19.165 12.86 11.112 1 97.86 268 ILE A O 1
ATOM 2035 N N . TYR A 1 269 ? -19.696 12.146 9.045 1 98.45 269 TYR A N 1
ATOM 2036 C CA . TYR A 1 269 ? -18.333 11.789 8.67 1 98.45 269 TYR A CA 1
ATOM 2037 C C . TYR A 1 269 ? -17.525 13.028 8.303 1 98.45 269 TYR A C 1
ATOM 2039 O O . TYR A 1 269 ? -16.302 12.96 8.162 1 98.45 269 TYR A O 1
ATOM 2047 N N . LEU A 1 270 ? -18.142 14.184 8.175 1 98.39 270 LEU A N 1
ATOM 2048 C CA . LEU A 1 270 ? -17.453 15.448 7.938 1 98.39 270 LEU A CA 1
ATOM 2049 C C . LEU A 1 270 ? -17.219 16.193 9.248 1 98.39 270 LEU A C 1
ATOM 2051 O O . LEU A 1 270 ? -16.125 16.711 9.485 1 98.39 270 LEU A O 1
ATOM 2055 N N . VAL A 1 271 ? -18.14 16.108 10.09 1 98.36 271 VAL A N 1
ATOM 2056 C CA . VAL A 1 271 ? -18.123 16.96 11.275 1 98.36 271 VAL A CA 1
ATOM 2057 C C . VAL A 1 271 ? -17.463 16.22 12.435 1 98.36 271 VAL A C 1
ATOM 2059 O O . VAL A 1 271 ? -16.566 16.755 13.091 1 98.36 271 VAL A O 1
ATOM 2062 N N . SER A 1 272 ? -17.915 15.023 12.679 1 98.47 272 SER A N 1
ATOM 2063 C CA . SER A 1 272 ? -17.5 14.293 13.872 1 98.47 272 SER A CA 1
ATOM 2064 C C . SER A 1 272 ? -15.996 14.042 13.871 1 98.47 272 SER A C 1
ATOM 2066 O O . SER A 1 272 ? -15.307 14.358 14.843 1 98.47 272 SER A O 1
ATOM 2068 N N . PRO A 1 273 ? -15.443 13.563 12.778 1 98.81 273 PRO A N 1
ATOM 2069 C CA . PRO A 1 273 ? -13.992 13.363 12.782 1 98.81 273 PRO A CA 1
ATOM 2070 C C . PRO A 1 273 ? -13.217 14.671 12.926 1 98.81 273 PRO A C 1
ATOM 2072 O O . PRO A 1 273 ? -12.194 14.715 13.615 1 98.81 273 PRO A O 1
ATOM 2075 N N . THR A 1 274 ? -13.681 15.739 12.262 1 98.78 274 THR A N 1
ATOM 2076 C CA . THR A 1 274 ? -13.002 17.027 12.35 1 98.78 274 THR A CA 1
ATOM 2077 C C . THR A 1 274 ? -12.987 17.533 13.789 1 98.78 274 THR A C 1
ATOM 2079 O O . THR A 1 274 ? -11.943 17.949 14.296 1 98.78 274 THR A O 1
ATOM 2082 N N . PHE A 1 275 ? -14.077 17.4 14.39 1 98.54 275 PHE A N 1
ATOM 2083 C CA . PHE A 1 275 ? -14.195 17.82 15.782 1 98.54 275 PHE A CA 1
ATOM 2084 C C . PHE A 1 275 ? -13.326 16.953 16.685 1 98.54 275 PHE A C 1
ATOM 2086 O O . PHE A 1 275 ? -12.615 17.467 17.55 1 98.54 275 PHE A O 1
ATOM 2093 N N . GLY A 1 276 ? -13.382 15.659 16.524 1 98.67 276 GLY A N 1
ATOM 2094 C CA . GLY A 1 276 ? -12.55 14.75 17.296 1 98.67 276 GLY A CA 1
ATOM 2095 C C . GLY A 1 276 ? -11.065 15.013 17.129 1 98.67 276 GLY A C 1
ATOM 2096 O O . GLY A 1 276 ? -10.31 14.977 18.102 1 98.67 276 GLY A O 1
ATOM 2097 N N . ALA A 1 277 ? -10.694 15.292 15.926 1 98.83 277 ALA A N 1
ATOM 2098 C CA . ALA A 1 277 ? -9.283 15.546 15.65 1 98.83 277 ALA A CA 1
ATOM 2099 C C . ALA A 1 277 ? -8.813 16.829 16.331 1 98.83 277 ALA A C 1
ATOM 2101 O O . ALA A 1 277 ? -7.73 16.865 16.92 1 98.83 277 ALA A O 1
ATOM 2102 N N . VAL A 1 278 ? -9.574 17.912 16.244 1 98.4 278 VAL A N 1
ATOM 2103 C CA . VAL A 1 278 ? -9.213 19.191 16.847 1 98.4 278 VAL A CA 1
ATOM 2104 C C . VAL A 1 278 ? -9.078 19.029 18.36 1 98.4 278 VAL A C 1
ATOM 2106 O O . VAL A 1 278 ? -8.069 19.43 18.946 1 98.4 278 VAL A O 1
ATOM 2109 N N . VAL A 1 279 ? -10.025 18.328 18.966 1 97.68 279 VAL A N 1
ATOM 2110 C CA . VAL A 1 279 ? -9.987 18.155 20.414 1 97.68 279 VAL A CA 1
ATOM 2111 C C . VAL A 1 279 ? -8.805 17.269 20.798 1 97.68 279 VAL A C 1
ATOM 2113 O O . VAL A 1 279 ? -8.11 17.541 21.78 1 97.68 279 VAL A O 1
ATOM 2116 N N . GLY A 1 280 ? -8.597 16.2 20.022 1 96.9 280 GLY A N 1
ATOM 2117 C CA . GLY A 1 280 ? -7.463 15.332 20.295 1 96.9 280 GLY A CA 1
ATOM 2118 C C . GLY A 1 280 ? -6.132 16.058 20.249 1 96.9 280 GLY A C 1
ATOM 2119 O O . GLY A 1 280 ? -5.269 15.839 21.103 1 96.9 280 GLY A O 1
ATOM 2120 N N . ALA A 1 281 ? -5.989 16.917 19.274 1 96.4 281 ALA A N 1
ATOM 2121 C CA . ALA A 1 281 ? -4.759 17.692 19.14 1 96.4 281 ALA A CA 1
ATOM 2122 C C . ALA A 1 281 ? -4.589 18.659 20.308 1 96.4 281 ALA A C 1
ATOM 2124 O O . ALA A 1 281 ? -3.492 18.795 20.855 1 96.4 281 ALA A O 1
ATOM 2125 N N . TRP A 1 282 ? -5.642 19.317 20.68 1 95.23 282 TRP A N 1
ATOM 2126 C CA . TRP A 1 282 ? -5.591 20.303 21.754 1 95.23 282 TRP A CA 1
ATOM 2127 C C . TRP A 1 282 ? -5.302 19.634 23.094 1 95.23 282 TRP A C 1
ATOM 2129 O O . TRP A 1 282 ? -4.56 20.174 23.917 1 95.23 282 TRP A O 1
ATOM 2139 N N . VAL A 1 283 ? -5.9 18.476 23.367 1 91.92 283 VAL A N 1
ATOM 2140 C CA . VAL A 1 283 ? -5.659 17.76 24.615 1 91.92 283 VAL A CA 1
ATOM 2141 C C . VAL A 1 283 ? -4.189 17.357 24.705 1 91.92 283 VAL A C 1
ATOM 2143 O O . VAL A 1 283 ? -3.557 17.522 25.751 1 91.92 283 VAL A O 1
ATOM 2146 N N . TYR A 1 284 ? -3.646 16.861 23.647 1 91.09 284 TYR A N 1
ATOM 2147 C CA . TYR A 1 284 ? -2.231 16.509 23.681 1 91.09 284 TYR A CA 1
ATOM 2148 C C . TYR A 1 284 ? -1.367 17.743 23.912 1 91.09 284 TYR A C 1
ATOM 2150 O O . TYR A 1 284 ? -0.403 17.699 24.68 1 91.09 284 TYR A O 1
ATOM 2158 N N . ASN A 1 285 ? -1.675 18.827 23.199 1 87.82 285 ASN A N 1
ATOM 2159 C CA . ASN A 1 285 ? -0.935 20.075 23.357 1 87.82 285 ASN A CA 1
ATOM 2160 C C . ASN A 1 285 ? -0.964 20.564 24.802 1 87.82 285 ASN A C 1
ATOM 2162 O O . ASN A 1 285 ? 0.023 21.112 25.296 1 87.82 285 ASN A O 1
ATOM 2166 N N . SER A 1 286 ? -2.007 20.355 25.421 1 87.79 286 SER A N 1
ATOM 2167 C CA . SER A 1 286 ? -2.156 20.797 26.803 1 87.79 286 SER A CA 1
ATOM 2168 C C . SER A 1 286 ? -1.298 19.961 27.747 1 87.79 286 SER A C 1
ATOM 2170 O O . SER A 1 286 ? -0.776 20.474 28.739 1 87.79 286 SER A O 1
ATOM 2172 N N . ILE A 1 287 ? -1.167 18.66 27.435 1 83.67 287 ILE A N 1
ATOM 2173 C CA . ILE A 1 287 ? -0.397 17.777 28.304 1 83.67 287 ILE A CA 1
ATOM 2174 C C . ILE A 1 287 ? 1.094 17.939 28.014 1 83.67 287 ILE A C 1
ATOM 2176 O O . ILE A 1 287 ? 1.929 17.745 28.9 1 83.67 287 ILE A O 1
ATOM 2180 N N . ARG A 1 288 ? 1.44 18.15 26.789 1 77.42 288 ARG A N 1
ATOM 2181 C CA . ARG A 1 288 ? 2.831 18.363 26.401 1 77.42 288 ARG A CA 1
ATOM 2182 C C . ARG A 1 288 ? 3.407 19.598 27.085 1 77.42 288 ARG A C 1
ATOM 2184 O O . ARG A 1 288 ? 4.562 19.595 27.513 1 77.42 288 ARG A O 1
ATOM 2191 N N . TYR A 1 289 ? 2.803 20.71 27.066 1 63.62 289 TYR A N 1
ATOM 2192 C CA . TYR A 1 289 ? 3.267 21.951 27.676 1 63.62 289 TYR A CA 1
ATOM 2193 C C . TYR A 1 289 ? 3.331 21.822 29.193 1 63.62 289 TYR A C 1
ATOM 2195 O O . TYR A 1 289 ? 4.121 22.506 29.848 1 63.62 289 TYR A O 1
ATOM 2203 N N . THR A 1 290 ? 2.56 20.949 29.682 1 53.44 290 THR A N 1
ATOM 2204 C CA . THR A 1 290 ? 2.65 20.825 31.133 1 53.44 290 THR A CA 1
ATOM 2205 C C . THR A 1 290 ? 4.022 20.302 31.547 1 53.44 290 THR A C 1
ATOM 2207 O O . THR A 1 290 ? 4.489 20.577 32.654 1 53.44 290 THR A O 1
ATOM 2210 N N . ASP A 1 291 ? 4.711 19.54 30.706 1 47.4 291 ASP A N 1
ATOM 2211 C CA . ASP A 1 291 ? 6.042 19.127 31.142 1 47.4 291 ASP A CA 1
ATOM 2212 C C . ASP A 1 291 ? 7.056 20.253 30.953 1 47.4 291 ASP A C 1
ATOM 2214 O O . ASP A 1 291 ? 8.264 20.009 30.922 1 47.4 291 ASP A O 1
ATOM 2218 N N . LYS A 1 292 ? 6.762 21.45 30.526 1 44.99 292 LYS A N 1
ATOM 2219 C CA . LYS A 1 292 ? 7.613 22.568 30.922 1 44.99 292 LYS A CA 1
ATOM 2220 C C . LYS A 1 292 ? 7.839 22.579 32.431 1 44.99 292 LYS A C 1
ATOM 2222 O O . LYS A 1 292 ? 6.994 22.106 33.194 1 44.99 292 LYS A O 1
ATOM 2227 N N . PRO A 1 293 ? 9.04 22.655 33.002 1 40.72 293 PRO A N 1
ATOM 2228 C CA . PRO A 1 293 ? 9.285 22.533 34.441 1 40.72 293 PRO A CA 1
ATOM 2229 C C . PRO A 1 293 ? 8.174 23.154 35.284 1 40.72 293 PRO A C 1
ATOM 2231 O O . PRO A 1 293 ? 7.713 24.26 34.988 1 40.72 293 PRO A O 1
ATOM 2234 N N . LEU A 1 294 ? 7.245 22.457 35.877 1 42.17 294 LEU A N 1
ATOM 2235 C CA . LEU A 1 294 ? 6.415 22.887 36.997 1 42.17 294 LEU A CA 1
ATOM 2236 C C . LEU A 1 294 ? 7.062 24.054 37.736 1 42.17 294 LEU A C 1
ATOM 2238 O O . LEU A 1 294 ? 6.396 24.754 38.503 1 42.17 294 LEU A O 1
ATOM 2242 N N . ARG A 1 295 ? 8.375 24.135 37.558 1 40.67 295 ARG A N 1
ATOM 2243 C CA . ARG A 1 295 ? 9.164 25.189 38.188 1 40.67 295 ARG A CA 1
ATOM 2244 C C . ARG A 1 295 ? 8.782 26.56 37.64 1 40.67 295 ARG A C 1
ATOM 2246 O O . ARG A 1 295 ? 8.771 27.548 38.377 1 40.67 295 ARG A O 1
ATOM 2253 N N . GLU A 1 296 ? 8.459 26.606 36.322 1 41.8 296 GLU A N 1
ATOM 2254 C CA . GLU A 1 296 ? 8.187 27.958 35.843 1 41.8 296 GLU A CA 1
ATOM 2255 C C . GLU A 1 296 ? 6.736 28.354 36.098 1 41.8 296 GLU A C 1
ATOM 2257 O O . GLU A 1 296 ? 6.438 29.528 36.326 1 41.8 296 GLU A O 1
ATOM 2262 N N . ILE A 1 297 ? 5.841 27.372 36.054 1 39.68 297 ILE A N 1
ATOM 2263 C CA . ILE A 1 297 ? 4.466 27.704 36.412 1 39.68 297 ILE A CA 1
ATOM 2264 C C . ILE A 1 297 ? 4.348 27.85 37.927 1 39.68 297 ILE A C 1
ATOM 2266 O O . ILE A 1 297 ? 3.639 28.732 38.419 1 39.68 297 ILE A O 1
ATOM 2270 N N . THR A 1 298 ? 5.066 26.987 38.645 1 38.89 298 THR A N 1
ATOM 2271 C CA . THR A 1 298 ? 5.097 27.155 40.094 1 38.89 298 THR A CA 1
ATOM 2272 C C . THR A 1 298 ? 5.841 28.432 40.475 1 38.89 298 THR A C 1
ATOM 2274 O O . THR A 1 298 ? 5.659 28.957 41.575 1 38.89 298 THR A O 1
ATOM 2277 N N . GLN A 1 299 ? 6.786 28.813 39.609 1 41.04 299 GLN A N 1
ATOM 2278 C CA . GLN A 1 299 ? 7.443 30.08 39.909 1 41.04 299 GLN A CA 1
ATOM 2279 C C . GLN A 1 299 ? 6.497 31.257 39.687 1 41.04 299 GLN A C 1
ATOM 2281 O O . GLN A 1 299 ? 6.543 32.245 40.422 1 41.04 299 GLN A O 1
ATOM 2286 N N . SER A 1 300 ? 5.725 31.146 38.555 1 41.41 300 SER A N 1
ATOM 2287 C CA . SER A 1 300 ? 4.854 32.302 38.368 1 41.41 300 SER A CA 1
ATOM 2288 C C . SER A 1 300 ? 3.722 32.312 39.389 1 41.41 300 SER A C 1
ATOM 2290 O O . SER A 1 300 ? 3.213 33.376 39.749 1 41.41 300 SER A O 1
ATOM 2292 N N . ALA A 1 301 ? 3.225 31.104 39.751 1 41.7 301 ALA A N 1
ATOM 2293 C CA . ALA A 1 301 ? 2.199 31.065 40.79 1 41.7 301 ALA A CA 1
ATOM 2294 C C . ALA A 1 301 ? 2.786 31.416 42.154 1 41.7 301 ALA A C 1
ATOM 2296 O O . ALA A 1 301 ? 2.08 31.921 43.03 1 41.7 301 ALA A O 1
ATOM 2297 N N . SER A 1 302 ? 4.086 31.035 42.277 1 40.82 302 SER A N 1
ATOM 2298 C CA . SER A 1 302 ? 4.731 31.393 43.535 1 40.82 302 SER A CA 1
ATOM 2299 C C . SER A 1 302 ? 4.929 32.901 43.646 1 40.82 302 SER A C 1
ATOM 2301 O O . SER A 1 302 ? 5.071 33.435 44.748 1 40.82 302 SER A O 1
ATOM 2303 N N . PHE A 1 303 ? 5.129 33.549 42.436 1 38.35 303 PHE A N 1
ATOM 2304 C CA . PHE A 1 303 ? 5.325 34.991 42.517 1 38.35 303 PHE A CA 1
ATOM 2305 C C . PHE A 1 303 ? 4.04 35.69 42.946 1 38.35 303 PHE A C 1
ATOM 2307 O O . PHE A 1 303 ? 4.082 36.696 43.656 1 38.35 303 PHE A O 1
ATOM 2314 N N . LEU A 1 304 ? 2.899 35.053 42.491 1 38.41 304 LEU A N 1
ATOM 2315 C CA . LEU A 1 304 ? 1.64 35.726 42.79 1 38.41 304 LEU A CA 1
ATOM 2316 C C . LEU A 1 304 ? 1.282 35.579 44.265 1 38.41 304 LEU A C 1
ATOM 2318 O O . LEU A 1 304 ? 0.707 36.491 44.863 1 38.41 304 LEU A O 1
ATOM 2322 N N . LYS A 1 305 ? 1.7 34.457 44.81 1 41.84 305 LYS A N 1
ATOM 2323 C CA . LYS A 1 305 ? 1.323 34.256 46.206 1 41.84 305 LYS A CA 1
ATOM 2324 C C . LYS A 1 305 ? 2.152 35.14 47.133 1 41.84 305 LYS A C 1
ATOM 2326 O O . LYS A 1 305 ? 1.703 35.499 48.223 1 41.84 305 LYS A O 1
ATOM 2331 N N . GLY A 1 306 ? 3.393 35.498 46.577 1 38.57 306 GLY A N 1
ATOM 2332 C CA . GLY A 1 306 ? 4.242 36.268 47.472 1 38.57 306 GLY A CA 1
ATOM 2333 C C . GLY A 1 306 ? 3.726 37.673 47.721 1 38.57 306 GLY A C 1
ATOM 2334 O O . GLY A 1 306 ? 4.11 38.316 48.7 1 38.57 306 GLY A O 1
ATOM 2335 N N . LYS A 1 307 ? 3.145 38.301 46.743 1 41.17 307 LYS A N 1
ATOM 2336 C CA . LYS A 1 307 ? 2.873 39.729 46.882 1 41.17 307 LYS A CA 1
ATOM 2337 C C . LYS A 1 307 ? 1.715 39.976 47.844 1 41.17 307 LYS A C 1
ATOM 2339 O O . LYS A 1 307 ? 1.568 41.078 48.378 1 41.17 307 LYS A O 1
ATOM 2344 N N . ARG A 1 308 ? 0.755 39.011 47.861 1 37.94 308 ARG A N 1
ATOM 2345 C CA . ARG A 1 308 ? -0.454 39.447 48.552 1 37.94 308 ARG A CA 1
ATOM 2346 C C . ARG A 1 308 ? -0.218 39.552 50.054 1 37.94 308 ARG A C 1
ATOM 2348 O O . ARG A 1 308 ? -0.935 40.273 50.752 1 37.94 308 ARG A O 1
ATOM 2355 N N . LEU A 1 309 ? 0.731 38.649 50.499 1 37.13 309 LEU A N 1
ATOM 2356 C CA . LEU A 1 309 ? 0.616 38.584 51.952 1 37.13 309 LEU A CA 1
ATOM 2357 C C . LEU A 1 309 ? 1.317 39.771 52.605 1 37.13 309 LEU A C 1
ATOM 2359 O O . LEU A 1 309 ? 1.354 39.875 53.833 1 37.13 309 LEU A O 1
ATOM 2363 N N . GLY A 1 310 ? 2.136 40.508 51.751 1 35.57 310 GLY A N 1
ATOM 2364 C CA . GLY A 1 310 ? 2.885 41.497 52.511 1 35.57 310 GLY A CA 1
ATOM 2365 C C . GLY A 1 310 ? 2.016 42.614 53.057 1 35.57 310 GLY A C 1
ATOM 2366 O O . GLY A 1 310 ? 2.507 43.505 53.753 1 35.57 310 GLY A O 1
ATOM 2367 N N . GLY A 1 311 ? 0.897 42.943 52.291 1 35.65 311 GLY A N 1
ATOM 2368 C CA . GLY A 1 311 ? 0.402 44.284 52.558 1 35.65 311 GLY A CA 1
ATOM 2369 C C . GLY A 1 311 ? -0.294 44.406 53.901 1 35.65 311 GLY A C 1
ATOM 2370 O O . GLY A 1 311 ? -0.685 45.503 54.306 1 35.65 311 GLY A O 1
ATOM 2371 N N . ALA A 1 312 ? -1.013 43.353 54.377 1 33.07 312 ALA A N 1
ATOM 2372 C CA . ALA A 1 312 ? -2.051 43.775 55.314 1 33.07 312 ALA A CA 1
ATOM 2373 C C . ALA A 1 312 ? -1.462 44.067 56.691 1 33.07 312 ALA A C 1
ATOM 2375 O O . ALA A 1 312 ? -2.159 44.562 57.58 1 33.07 312 ALA A O 1
ATOM 2376 N N . SER A 1 313 ? -0.281 43.397 57.009 1 31.34 313 SER A N 1
ATOM 2377 C CA . SER A 1 313 ? -0.067 43.471 58.451 1 31.34 313 SER A CA 1
ATOM 2378 C C . SER A 1 313 ? 0.489 44.831 58.859 1 31.34 313 SER A C 1
ATOM 2380 O O . SER A 1 313 ? 0.8 45.054 60.03 1 31.34 313 SER A O 1
ATOM 2382 N N . SER A 1 314 ? 0.588 45.745 57.906 1 25.83 314 SER A N 1
ATOM 2383 C CA . SER A 1 314 ? 0.835 46.965 58.668 1 25.83 314 SER A CA 1
ATOM 2384 C C . SER A 1 314 ? -0.441 47.467 59.337 1 25.83 314 SER A C 1
ATOM 2386 O O . SER A 1 314 ? -1.521 47.415 58.743 1 25.83 314 SER A O 1
ATOM 2388 N N . MET B 1 1 ? -10.754 -64.574 -40.382 1 23.07 1 MET B N 1
ATOM 2389 C CA . MET B 1 1 ? -11.094 -64.352 -38.98 1 23.07 1 MET B CA 1
ATOM 2390 C C . MET B 1 1 ? -9.84 -64.106 -38.148 1 23.07 1 MET B C 1
ATOM 2392 O O . MET B 1 1 ? -9.684 -64.679 -37.068 1 23.07 1 MET B O 1
ATOM 2396 N N . TYR B 1 2 ? -8.704 -63.598 -38.685 1 27.17 2 TYR B N 1
ATOM 2397 C CA . TYR B 1 2 ? -7.334 -63.406 -38.223 1 27.17 2 TYR B CA 1
ATOM 2398 C C . TYR B 1 2 ? -7.284 -62.428 -37.055 1 27.17 2 TYR B C 1
ATOM 2400 O O . TYR B 1 2 ? -7.759 -61.296 -37.164 1 27.17 2 TYR B O 1
ATOM 2408 N N . HIS B 1 3 ? -7.354 -62.982 -35.757 1 26.43 3 HIS B N 1
ATOM 2409 C CA . HIS B 1 3 ? -7.361 -62.403 -34.418 1 26.43 3 HIS B CA 1
ATOM 2410 C C . HIS B 1 3 ? -6.095 -61.593 -34.161 1 26.43 3 HIS B C 1
ATOM 2412 O O . HIS B 1 3 ? -4.989 -62.138 -34.183 1 26.43 3 HIS B O 1
ATOM 2418 N N . VAL B 1 4 ? -5.93 -60.385 -34.701 1 28.26 4 VAL B N 1
ATOM 2419 C CA . VAL B 1 4 ? -4.801 -59.474 -34.545 1 28.26 4 VAL B CA 1
ATOM 2420 C C . VAL B 1 4 ? -4.574 -59.181 -33.064 1 28.26 4 VAL B C 1
ATOM 2422 O O . VAL B 1 4 ? -5.475 -58.697 -32.375 1 28.26 4 VAL B O 1
ATOM 2425 N N . HIS B 1 5 ? -3.783 -60.004 -32.29 1 24.73 5 HIS B N 1
ATOM 2426 C CA . HIS B 1 5 ? -3.343 -59.932 -30.901 1 24.73 5 HIS B CA 1
ATOM 2427 C C . HIS B 1 5 ? -2.693 -58.586 -30.599 1 24.73 5 HIS B C 1
ATOM 2429 O O . HIS B 1 5 ? -1.728 -58.195 -31.259 1 24.73 5 HIS B O 1
ATOM 2435 N N . HIS B 1 6 ? -3.481 -57.484 -30.324 1 26.01 6 HIS B N 1
ATOM 2436 C CA . HIS B 1 6 ? -2.99 -56.149 -30.003 1 26.01 6 HIS B CA 1
ATOM 2437 C C . HIS B 1 6 ? -2.093 -56.174 -28.769 1 26.01 6 HIS B C 1
ATOM 2439 O O . HIS B 1 6 ? -2.443 -56.782 -27.755 1 26.01 6 HIS B O 1
ATOM 2445 N N . PRO B 1 7 ? -0.729 -56.106 -28.822 1 24.84 7 PRO B N 1
ATOM 2446 C CA . PRO B 1 7 ? 0.24 -56.14 -27.724 1 24.84 7 PRO B CA 1
ATOM 2447 C C . PRO B 1 7 ? -0.009 -55.05 -26.684 1 24.84 7 PRO B C 1
ATOM 2449 O O . PRO B 1 7 ? -0.107 -53.871 -27.031 1 24.84 7 PRO B O 1
ATOM 2452 N N . ASN B 1 8 ? -0.882 -55.203 -25.639 1 22.89 8 ASN B N 1
ATOM 2453 C CA . ASN B 1 8 ? -1.148 -54.399 -24.451 1 22.89 8 ASN B CA 1
ATOM 2454 C C . ASN B 1 8 ? 0.129 -54.13 -23.659 1 22.89 8 ASN B C 1
ATOM 2456 O O . ASN B 1 8 ? 0.514 -54.93 -22.804 1 22.89 8 ASN B O 1
ATOM 2460 N N . ARG B 1 9 ? 1.331 -53.804 -24.187 1 22.9 9 ARG B N 1
ATOM 2461 C CA . ARG B 1 9 ? 2.549 -53.667 -23.395 1 22.9 9 ARG B CA 1
ATOM 2462 C C . ARG B 1 9 ? 2.323 -52.753 -22.195 1 22.9 9 ARG B C 1
ATOM 2464 O O . ARG B 1 9 ? 1.529 -51.814 -22.265 1 22.9 9 ARG B O 1
ATOM 2471 N N . VAL B 1 10 ? 2.78 -53.104 -20.888 1 21.64 10 VAL B N 1
ATOM 2472 C CA . VAL B 1 10 ? 2.927 -52.78 -19.473 1 21.64 10 VAL B CA 1
ATOM 2473 C C . VAL B 1 10 ? 3.636 -51.437 -19.321 1 21.64 10 VAL B C 1
ATOM 2475 O O . VAL B 1 10 ? 4.83 -51.322 -19.61 1 21.64 10 VAL B O 1
ATOM 2478 N N . ILE B 1 11 ? 3.29 -50.298 -19.908 1 23.03 11 ILE B N 1
ATOM 2479 C CA . ILE B 1 11 ? 3.977 -49.085 -19.476 1 23.03 11 ILE B CA 1
ATOM 2480 C C . ILE B 1 11 ? 3.882 -48.95 -17.958 1 23.03 11 ILE B C 1
ATOM 2482 O O . ILE B 1 11 ? 2.787 -48.802 -17.409 1 23.03 11 ILE B O 1
ATOM 2486 N N . ARG B 1 12 ? 4.749 -49.643 -17.167 1 23.53 12 ARG B N 1
ATOM 2487 C CA . ARG B 1 12 ? 4.984 -49.619 -15.727 1 23.53 12 ARG B CA 1
ATOM 2488 C C . ARG B 1 12 ? 4.962 -48.191 -15.192 1 23.53 12 ARG B C 1
ATOM 2490 O O . ARG B 1 12 ? 5.512 -47.281 -15.816 1 23.53 12 ARG B O 1
ATOM 2497 N N . TYR B 1 13 ? 3.984 -47.852 -14.391 1 25.69 13 TYR B N 1
ATOM 2498 C CA . TYR B 1 13 ? 3.632 -46.747 -13.506 1 25.69 13 TYR B CA 1
ATOM 2499 C C . TYR B 1 13 ? 4.815 -46.352 -12.631 1 25.69 13 TYR B C 1
ATOM 2501 O O . TYR B 1 13 ? 5.208 -47.099 -11.732 1 25.69 13 TYR B O 1
ATOM 2509 N N . ILE B 1 14 ? 5.97 -45.888 -13.197 1 27.9 14 ILE B N 1
ATOM 2510 C CA . ILE B 1 14 ? 6.951 -45.297 -12.292 1 27.9 14 ILE B CA 1
ATOM 2511 C C . ILE B 1 14 ? 6.238 -44.446 -11.243 1 27.9 14 ILE B C 1
ATOM 2513 O O . ILE B 1 14 ? 5.546 -43.484 -11.582 1 27.9 14 ILE B O 1
ATOM 2517 N N . ASN B 1 15 ? 5.801 -45.082 -10.141 1 28.46 15 ASN B N 1
ATOM 2518 C CA . ASN B 1 15 ? 5.295 -44.471 -8.917 1 28.46 15 ASN B CA 1
ATOM 2519 C C . ASN B 1 15 ? 6.111 -43.242 -8.524 1 28.46 15 ASN B C 1
ATOM 2521 O O . ASN B 1 15 ? 7.271 -43.363 -8.129 1 28.46 15 ASN B O 1
ATOM 2525 N N . ARG B 1 16 ? 6.118 -42.131 -9.17 1 35.8 16 ARG B N 1
ATOM 2526 C CA . ARG B 1 16 ? 6.66 -40.79 -8.978 1 35.8 16 ARG B CA 1
ATOM 2527 C C . ARG B 1 16 ? 6.536 -40.352 -7.522 1 35.8 16 ARG B C 1
ATOM 2529 O O . ARG B 1 16 ? 6.76 -39.184 -7.198 1 35.8 16 ARG B O 1
ATOM 2536 N N . ASP B 1 17 ? 5.985 -41.194 -6.616 1 37.66 17 ASP B N 1
ATOM 2537 C CA . ASP B 1 17 ? 5.771 -40.765 -5.238 1 37.66 17 ASP B CA 1
ATOM 2538 C C . ASP B 1 17 ? 7.095 -40.426 -4.556 1 37.66 17 ASP B C 1
ATOM 2540 O O . ASP B 1 17 ? 7.158 -39.513 -3.73 1 37.66 17 ASP B O 1
ATOM 2544 N N . ASN B 1 18 ? 8.114 -41.457 -4.331 1 35.97 18 ASN B N 1
ATOM 2545 C CA . ASN B 1 18 ? 9.158 -41.417 -3.312 1 35.97 18 ASN B CA 1
ATOM 2546 C C . ASN B 1 18 ? 10.37 -40.618 -3.782 1 35.97 18 ASN B C 1
ATOM 2548 O O . ASN B 1 18 ? 11.37 -41.195 -4.212 1 35.97 18 ASN B O 1
ATOM 2552 N N . ILE B 1 19 ? 10.305 -39.613 -4.407 1 40.35 19 ILE B N 1
ATOM 2553 C CA . ILE B 1 19 ? 11.59 -38.932 -4.514 1 40.35 19 ILE B CA 1
ATOM 2554 C C . ILE B 1 19 ? 12.169 -38.7 -3.12 1 40.35 19 ILE B C 1
ATOM 2556 O O . ILE B 1 19 ? 11.556 -38.023 -2.292 1 40.35 19 ILE B O 1
ATOM 2560 N N . PRO B 1 20 ? 13.135 -39.498 -2.702 1 40.66 20 PRO B N 1
ATOM 2561 C CA . PRO B 1 20 ? 13.709 -39.378 -1.36 1 40.66 20 PRO B CA 1
ATOM 2562 C C . PRO B 1 20 ? 14.09 -37.942 -1.008 1 40.66 20 PRO B C 1
ATOM 2564 O O . PRO B 1 20 ? 14.482 -37.17 -1.887 1 40.66 20 PRO B O 1
ATOM 2567 N N . LEU B 1 21 ? 13.705 -37.453 0.161 1 49.15 21 LEU B N 1
ATOM 2568 C CA . LEU B 1 21 ? 14.028 -36.166 0.766 1 49.15 21 LEU B CA 1
ATOM 2569 C C . LEU B 1 21 ? 15.49 -35.804 0.527 1 49.15 21 LEU B C 1
ATOM 2571 O O . LEU B 1 21 ? 15.823 -34.63 0.351 1 49.15 21 LEU B O 1
ATOM 2575 N N . SER B 1 22 ? 16.275 -36.883 0.48 1 44.84 22 SER B N 1
ATOM 2576 C CA . SER B 1 22 ? 17.699 -36.676 0.239 1 44.84 22 SER B CA 1
ATOM 2577 C C . SER B 1 22 ? 17.943 -36.052 -1.131 1 44.84 22 SER B C 1
ATOM 2579 O O . SER B 1 22 ? 18.848 -35.232 -1.293 1 44.84 22 SER B O 1
ATOM 2581 N N . ILE B 1 23 ? 17.15 -36.392 -2.02 1 42.04 23 ILE B N 1
ATOM 2582 C CA . ILE B 1 23 ? 17.322 -35.87 -3.371 1 42.04 23 ILE B CA 1
ATOM 2583 C C . ILE B 1 23 ? 16.85 -34.419 -3.428 1 42.04 23 ILE B C 1
ATOM 2585 O O . ILE B 1 23 ? 17.491 -33.575 -4.059 1 42.04 23 ILE B O 1
ATOM 2589 N N . VAL B 1 24 ? 15.907 -34.193 -2.659 1 47.33 24 VAL B N 1
ATOM 2590 C CA . VAL B 1 24 ? 15.414 -32.82 -2.615 1 47.33 24 VAL B CA 1
ATOM 2591 C C . VAL B 1 24 ? 16.458 -31.917 -1.964 1 47.33 24 VAL B C 1
ATOM 2593 O O . VAL B 1 24 ? 16.746 -30.828 -2.468 1 47.33 24 VAL B O 1
ATOM 2596 N N . ILE B 1 25 ? 16.933 -32.421 -0.889 1 47.79 25 ILE B N 1
ATOM 2597 C CA . ILE B 1 25 ? 17.965 -31.658 -0.197 1 47.79 25 ILE B CA 1
ATOM 2598 C C . ILE B 1 25 ? 19.188 -31.507 -1.1 1 47.79 25 ILE B C 1
ATOM 2600 O O . ILE B 1 25 ? 19.782 -30.429 -1.176 1 47.79 25 ILE B O 1
ATOM 2604 N N . PHE B 1 26 ? 19.495 -32.55 -1.789 1 43.8 26 PHE B N 1
ATOM 2605 C CA . PHE B 1 26 ? 20.634 -32.538 -2.699 1 43.8 26 PHE B CA 1
ATOM 2606 C C . PHE B 1 26 ? 20.372 -31.613 -3.881 1 43.8 26 PHE B C 1
ATOM 2608 O O . PHE B 1 26 ? 21.255 -30.855 -4.29 1 43.8 26 PHE B O 1
ATOM 2615 N N . ILE B 1 27 ? 19.221 -31.584 -4.323 1 44.33 27 ILE B N 1
ATOM 2616 C CA . ILE B 1 27 ? 18.916 -30.772 -5.496 1 44.33 27 ILE B CA 1
ATOM 2617 C C . ILE B 1 27 ? 18.867 -29.297 -5.103 1 44.33 27 ILE B C 1
ATOM 2619 O O . ILE B 1 27 ? 19.424 -28.444 -5.798 1 44.33 27 ILE B O 1
ATOM 2623 N N . VAL B 1 28 ? 18.272 -29.074 -3.993 1 50.21 28 VAL B N 1
ATOM 2624 C CA . VAL B 1 28 ? 18.211 -27.691 -3.533 1 50.21 28 VAL B CA 1
ATOM 2625 C C . VAL B 1 28 ? 19.61 -27.211 -3.152 1 50.21 28 VAL B C 1
ATOM 2627 O O . VAL B 1 28 ? 20.021 -26.112 -3.532 1 50.21 28 VAL B O 1
ATOM 2630 N N . GLY B 1 29 ? 20.195 -28.071 -2.357 1 47.7 29 GLY B N 1
ATOM 2631 C CA . GLY B 1 29 ? 21.563 -27.748 -1.985 1 47.7 29 GLY B CA 1
ATOM 2632 C C . GLY B 1 29 ? 22.506 -27.691 -3.172 1 47.7 29 GLY B C 1
ATOM 2633 O O . GLY B 1 29 ? 23.316 -26.769 -3.284 1 47.7 29 GLY B O 1
ATOM 2634 N N . SER B 1 30 ? 22.416 -28.589 -4.052 1 45.82 30 SER B N 1
ATOM 2635 C CA . SER B 1 30 ? 23.26 -28.663 -5.24 1 45.82 30 SER B CA 1
ATOM 2636 C C . SER B 1 30 ? 22.901 -27.57 -6.241 1 45.82 30 SER B C 1
ATOM 2638 O O . SER B 1 30 ? 23.776 -27.043 -6.932 1 45.82 30 SER B O 1
ATOM 2640 N N . SER B 1 31 ? 21.714 -27.267 -6.289 1 45.78 31 SER B N 1
ATOM 2641 C CA . SER B 1 31 ? 21.287 -26.202 -7.191 1 45.78 31 SER B CA 1
ATOM 2642 C C . SER B 1 31 ? 21.84 -24.851 -6.752 1 45.78 31 SER B C 1
ATOM 2644 O O . SER B 1 31 ? 22.258 -24.045 -7.585 1 45.78 31 SER B O 1
ATOM 2646 N N . PHE B 1 32 ? 21.81 -24.69 -5.485 1 50.08 32 PHE B N 1
ATOM 2647 C CA . PHE B 1 32 ? 22.428 -23.462 -5 1 50.08 32 PHE B CA 1
ATOM 2648 C C . PHE B 1 32 ? 23.931 -23.475 -5.254 1 50.08 32 PHE B C 1
ATOM 2650 O O . PHE B 1 32 ? 24.513 -22.452 -5.62 1 50.08 32 PHE B O 1
ATOM 2657 N N . ILE B 1 33 ? 24.54 -24.607 -5.046 1 45.31 33 ILE B N 1
ATOM 2658 C CA . ILE B 1 33 ? 25.963 -24.756 -5.332 1 45.31 33 ILE B CA 1
ATOM 2659 C C . ILE B 1 33 ? 26.199 -24.663 -6.838 1 45.31 33 ILE B C 1
ATOM 2661 O O . ILE B 1 33 ? 27.125 -23.983 -7.286 1 45.31 33 ILE B O 1
ATOM 2665 N N . CYS B 1 34 ? 25.395 -25.276 -7.598 1 43.31 34 CYS B N 1
ATOM 2666 C CA . CYS B 1 34 ? 25.522 -25.261 -9.051 1 43.31 34 CYS B CA 1
ATOM 2667 C C . CYS B 1 34 ? 25.233 -23.873 -9.609 1 43.31 34 CYS B C 1
ATOM 2669 O O . CYS B 1 34 ? 25.909 -23.417 -10.533 1 43.31 34 CYS B O 1
ATOM 2671 N N . CYS B 1 35 ? 24.3 -23.266 -9.143 1 44.72 35 CYS B N 1
ATOM 2672 C CA . CYS B 1 35 ? 24.034 -21.899 -9.577 1 44.72 35 CYS B CA 1
ATOM 2673 C C . CYS B 1 35 ? 25.231 -20.997 -9.301 1 44.72 35 CYS B C 1
ATOM 2675 O O . CYS B 1 35 ? 25.557 -20.127 -10.11 1 44.72 35 CYS B O 1
ATOM 2677 N N . SER B 1 36 ? 25.887 -21.254 -8.241 1 44.81 36 SER B N 1
ATOM 2678 C CA . SER B 1 36 ? 27.133 -20.545 -7.966 1 44.81 36 SER B CA 1
ATOM 2679 C C . SER B 1 36 ? 28.193 -20.861 -9.016 1 44.81 36 SER B C 1
ATOM 2681 O O . SER B 1 36 ? 28.898 -19.965 -9.483 1 44.81 36 SER B O 1
ATOM 2683 N N . PHE B 1 37 ? 28.256 -22.07 -9.47 1 45.27 37 PHE B N 1
ATOM 2684 C CA . PHE B 1 37 ? 29.261 -22.475 -10.446 1 45.27 37 PHE B CA 1
ATOM 2685 C C . PHE B 1 37 ? 28.893 -21.979 -11.839 1 45.27 37 PHE B C 1
ATOM 2687 O O . PHE B 1 37 ? 29.761 -21.55 -12.601 1 45.27 37 PHE B O 1
ATOM 2694 N N . VAL B 1 38 ? 27.732 -22.081 -12.314 1 42.72 38 VAL B N 1
ATOM 2695 C CA . VAL B 1 38 ? 27.295 -21.63 -13.631 1 42.72 38 VAL B CA 1
ATOM 2696 C C . VAL B 1 38 ? 27.452 -20.114 -13.737 1 42.72 38 VAL B C 1
ATOM 2698 O O . VAL B 1 38 ? 27.91 -19.601 -14.76 1 42.72 38 VAL B O 1
ATOM 2701 N N . PHE B 1 39 ? 27.116 -19.491 -12.758 1 45.99 39 PHE B N 1
ATOM 2702 C CA . PHE B 1 39 ? 27.315 -18.047 -12.766 1 45.99 39 PHE B CA 1
ATOM 2703 C C . PHE B 1 39 ? 28.797 -17.705 -12.873 1 45.99 39 PHE B C 1
ATOM 2705 O O . PHE B 1 39 ? 29.174 -16.767 -13.578 1 45.99 39 PHE B O 1
ATOM 2712 N N . LEU B 1 40 ? 29.623 -18.452 -12.277 1 45.23 40 LEU B N 1
ATOM 2713 C CA . LEU B 1 40 ? 31.064 -18.272 -12.411 1 45.23 40 LEU B CA 1
ATOM 2714 C C . LEU B 1 40 ? 31.515 -18.539 -13.843 1 45.23 40 LEU B C 1
ATOM 2716 O O . LEU B 1 40 ? 32.387 -17.841 -14.365 1 45.23 40 LEU B O 1
ATOM 2720 N N . SER B 1 41 ? 30.909 -19.458 -14.475 1 46.57 41 SER B N 1
ATOM 2721 C CA . SER B 1 41 ? 31.287 -19.789 -15.845 1 46.57 41 SER B CA 1
ATOM 2722 C C . SER B 1 41 ? 30.816 -18.717 -16.823 1 46.57 41 SER B C 1
ATOM 2724 O O . SER B 1 41 ? 31.532 -18.371 -17.764 1 46.57 41 SER B O 1
ATOM 2726 N N . VAL B 1 42 ? 29.711 -18.202 -16.667 1 44.69 42 VAL B N 1
ATOM 2727 C CA . VAL B 1 42 ? 29.181 -17.185 -17.569 1 44.69 42 VAL B CA 1
ATOM 2728 C C . VAL B 1 42 ? 29.943 -15.875 -17.377 1 44.69 42 VAL B C 1
ATOM 2730 O O . VAL B 1 42 ? 30.216 -15.161 -18.345 1 44.69 42 VAL B O 1
ATOM 2733 N N . MET B 1 43 ? 30.323 -15.568 -16.295 1 43.71 43 MET B N 1
ATOM 2734 C CA . MET B 1 43 ? 31.132 -14.379 -16.042 1 43.71 43 MET B CA 1
ATOM 2735 C C . MET B 1 43 ? 32.5 -14.5 -16.705 1 43.71 43 MET B C 1
ATOM 2737 O O . MET B 1 43 ? 33.076 -13.499 -17.136 1 43.71 43 MET B O 1
ATOM 2741 N N . ASP B 1 44 ? 33.064 -15.592 -16.771 1 45.06 44 ASP B N 1
ATOM 2742 C CA . ASP B 1 44 ? 34.312 -15.823 -17.492 1 45.06 44 ASP B CA 1
ATOM 2743 C C . ASP B 1 44 ? 34.145 -15.544 -18.984 1 45.06 44 ASP B C 1
ATOM 2745 O O . ASP B 1 44 ? 35.047 -15.001 -19.624 1 45.06 44 ASP B O 1
ATOM 2749 N N . GLU B 1 45 ? 33.02 -15.794 -19.503 1 40.67 45 GLU B N 1
ATOM 2750 C CA . GLU B 1 45 ? 32.816 -15.593 -20.935 1 40.67 45 GLU B CA 1
ATOM 2751 C C . GLU B 1 45 ? 32.593 -14.119 -21.26 1 40.67 45 GLU B C 1
ATOM 2753 O O . GLU B 1 45 ? 33.055 -13.629 -22.292 1 40.67 45 GLU B O 1
ATOM 2758 N N . ILE B 1 46 ? 31.992 -13.407 -20.416 1 39.19 46 ILE B N 1
ATOM 2759 C CA . ILE B 1 46 ? 31.741 -11.998 -20.699 1 39.19 46 ILE B CA 1
ATOM 2760 C C . ILE B 1 46 ? 33.025 -11.195 -20.506 1 39.19 46 ILE B C 1
ATOM 2762 O O . ILE B 1 46 ? 33.272 -10.225 -21.226 1 39.19 46 ILE B O 1
ATOM 2766 N N . SER B 1 47 ? 33.904 -11.532 -19.65 1 37.32 47 SER B N 1
ATOM 2767 C CA . SER B 1 47 ? 35.191 -10.862 -19.49 1 37.32 47 SER B CA 1
ATOM 2768 C C . SER B 1 47 ? 36.082 -11.08 -20.708 1 37.32 47 SER B C 1
ATOM 2770 O O . SER B 1 47 ? 37.051 -10.346 -20.914 1 37.32 47 SER B O 1
ATOM 2772 N N . ALA B 1 48 ? 35.87 -12.082 -21.56 1 33.81 48 ALA B N 1
ATOM 2773 C CA . ALA B 1 48 ? 36.803 -12.314 -22.66 1 33.81 48 ALA B CA 1
ATOM 2774 C C . ALA B 1 48 ? 36.667 -11.236 -23.731 1 33.81 48 ALA B C 1
ATOM 2776 O O . ALA B 1 48 ? 37.52 -11.118 -24.614 1 33.81 48 ALA B O 1
ATOM 2777 N N . THR B 1 49 ? 35.545 -10.539 -23.919 1 30.91 49 THR B N 1
ATOM 2778 C CA . THR B 1 49 ? 35.475 -9.835 -25.194 1 30.91 49 THR B CA 1
ATOM 2779 C C . THR B 1 49 ? 36.167 -8.477 -25.1 1 30.91 49 THR B C 1
ATOM 2781 O O . THR B 1 49 ? 36.159 -7.703 -26.06 1 30.91 49 THR B O 1
ATOM 2784 N N . ASN B 1 50 ? 36.527 -7.911 -23.962 1 27.89 50 ASN B N 1
ATOM 2785 C CA . ASN B 1 50 ? 37.048 -6.554 -24.093 1 27.89 50 ASN B CA 1
ATOM 2786 C C . ASN B 1 50 ? 38.535 -6.557 -24.437 1 27.89 50 ASN B C 1
ATOM 2788 O O . ASN B 1 50 ? 39.383 -6.584 -23.544 1 27.89 50 ASN B O 1
ATOM 2792 N N . HIS B 1 51 ? 38.901 -7.173 -25.531 1 27.1 51 HIS B N 1
ATOM 2793 C CA . HIS B 1 51 ? 40.298 -7.179 -25.947 1 27.1 51 HIS B CA 1
ATOM 2794 C C . HIS B 1 51 ? 40.747 -5.791 -26.392 1 27.1 51 HIS B C 1
ATOM 2796 O O . HIS B 1 51 ? 41.791 -5.647 -27.031 1 27.1 51 HIS B O 1
ATOM 2802 N N . GLU B 1 52 ? 40.138 -4.645 -26.104 1 24.21 52 GLU B N 1
ATOM 2803 C CA . GLU B 1 52 ? 40.772 -3.609 -26.914 1 24.21 52 GLU B CA 1
ATOM 2804 C C . GLU B 1 52 ? 42.267 -3.52 -26.626 1 24.21 52 GLU B C 1
ATOM 2806 O O . GLU B 1 52 ? 42.702 -3.747 -25.495 1 24.21 52 GLU B O 1
ATOM 2811 N N . VAL B 1 53 ? 43.11 -3.177 -27.683 1 24.55 53 VAL B N 1
ATOM 2812 C CA . VAL B 1 53 ? 44.474 -3.087 -28.194 1 24.55 53 VAL B CA 1
ATOM 2813 C C . VAL B 1 53 ? 45.214 -1.949 -27.497 1 24.55 53 VAL B C 1
ATOM 2815 O O . VAL B 1 53 ? 46.35 -1.627 -27.854 1 24.55 53 VAL B O 1
ATOM 2818 N N . VAL B 1 54 ? 44.735 -1.234 -26.529 1 22.93 54 VAL B N 1
ATOM 2819 C CA . VAL B 1 54 ? 45.621 -0.077 -26.45 1 22.93 54 VAL B CA 1
ATOM 2820 C C . VAL B 1 54 ? 47.027 -0.529 -26.061 1 22.93 54 VAL B C 1
ATOM 2822 O O . VAL B 1 54 ? 47.193 -1.36 -25.165 1 22.93 54 VAL B O 1
ATOM 2825 N N . LEU B 1 55 ? 47.896 -0.407 -27.02 1 21.76 55 LEU B N 1
ATOM 2826 C CA . LEU B 1 55 ? 49.353 -0.438 -27.094 1 21.76 55 LEU B CA 1
ATOM 2827 C C . LEU B 1 55 ? 49.972 0.381 -25.966 1 21.76 55 LEU B C 1
ATOM 2829 O O . LEU B 1 55 ? 49.883 1.61 -25.964 1 21.76 55 LEU B O 1
ATOM 2833 N N . ASP B 1 56 ? 49.806 -0.167 -24.793 1 20.58 56 ASP B N 1
ATOM 2834 C CA . ASP B 1 56 ? 50.217 0.273 -23.463 1 20.58 56 ASP B CA 1
ATOM 2835 C C . ASP B 1 56 ? 51.738 0.366 -23.361 1 20.58 56 ASP B C 1
ATOM 2837 O O . ASP B 1 56 ? 52.442 -0.62 -23.588 1 20.58 56 ASP B O 1
ATOM 2841 N N . VAL B 1 57 ? 52.222 1.559 -23.459 1 21.57 57 VAL B N 1
ATOM 2842 C CA . VAL B 1 57 ? 53.556 2.118 -23.264 1 21.57 57 VAL B CA 1
ATOM 2843 C C . VAL B 1 57 ? 54.257 1.394 -22.116 1 21.57 57 VAL B C 1
ATOM 2845 O O . VAL B 1 57 ? 55.382 0.914 -22.272 1 21.57 57 VAL B O 1
ATOM 2848 N N . ASN B 1 58 ? 54.496 2.173 -20.969 1 23.07 58 ASN B N 1
ATOM 2849 C CA . ASN B 1 58 ? 55.584 2.261 -20.001 1 23.07 58 ASN B CA 1
ATOM 2850 C C . ASN B 1 58 ? 55.628 1.034 -19.095 1 23.07 58 ASN B C 1
ATOM 2852 O O . ASN B 1 58 ? 54.622 0.342 -18.931 1 23.07 58 ASN B O 1
ATOM 2856 N N . LYS B 1 59 ? 56.921 0.799 -18.276 1 24.83 59 LYS B N 1
ATOM 2857 C CA . LYS B 1 59 ? 57.679 -0.311 -17.705 1 24.83 59 LYS B CA 1
ATOM 2858 C C . LYS B 1 59 ? 56.844 -1.08 -16.685 1 24.83 59 LYS B C 1
ATOM 2860 O O . LYS B 1 59 ? 56.567 -2.267 -16.869 1 24.83 59 LYS B O 1
ATOM 2865 N N . ASP B 1 60 ? 57.508 -1.346 -15.416 1 24.1 60 ASP B N 1
ATOM 2866 C CA . ASP B 1 60 ? 57.49 -2.418 -14.425 1 24.1 60 ASP B CA 1
ATOM 2867 C C . ASP B 1 60 ? 56.186 -2.407 -13.629 1 24.1 60 ASP B C 1
ATOM 2869 O O . ASP B 1 60 ? 56.01 -3.205 -12.706 1 24.1 60 ASP B O 1
ATOM 2873 N N . VAL B 1 61 ? 55.552 -1.215 -13.359 1 27.23 61 VAL B N 1
ATOM 2874 C CA . VAL B 1 61 ? 54.554 -1.094 -12.301 1 27.23 61 VAL B CA 1
ATOM 2875 C C . VAL B 1 61 ? 53.319 -1.918 -12.659 1 27.23 61 VAL B C 1
ATOM 2877 O O . VAL B 1 61 ? 52.266 -1.773 -12.034 1 27.23 61 VAL B O 1
ATOM 2880 N N . SER B 1 62 ? 53.289 -2.633 -13.732 1 29.01 62 SER B N 1
ATOM 2881 C CA . SER B 1 62 ? 52.083 -3.113 -14.398 1 29.01 62 SER B CA 1
ATOM 2882 C C . SER B 1 62 ? 51.389 -4.193 -13.575 1 29.01 62 SER B C 1
ATOM 2884 O O . SER B 1 62 ? 50.444 -4.83 -14.046 1 29.01 62 SER B O 1
ATOM 2886 N N . ARG B 1 63 ? 52.161 -4.818 -12.614 1 27.82 63 ARG B N 1
ATOM 2887 C CA . ARG B 1 63 ? 51.676 -6.134 -12.211 1 27.82 63 ARG B CA 1
ATOM 2888 C C . ARG B 1 63 ? 50.307 -6.033 -11.547 1 27.82 63 ARG B C 1
ATOM 2890 O O . ARG B 1 63 ? 49.563 -7.015 -11.495 1 27.82 63 ARG B O 1
ATOM 2897 N N . THR B 1 64 ? 50.161 -5.224 -10.447 1 30.99 64 THR B N 1
ATOM 2898 C CA . THR B 1 64 ? 49.156 -5.492 -9.425 1 30.99 64 THR B CA 1
ATOM 2899 C C . THR B 1 64 ? 47.755 -5.191 -9.95 1 30.99 64 THR B C 1
ATOM 2901 O O . THR B 1 64 ? 46.798 -5.121 -9.176 1 30.99 64 THR B O 1
ATOM 2904 N N . THR B 1 65 ? 47.508 -4.717 -11.142 1 34.89 65 THR B N 1
ATOM 2905 C CA . THR B 1 65 ? 46.192 -4.276 -11.591 1 34.89 65 THR B CA 1
ATOM 2906 C C . THR B 1 65 ? 45.248 -5.465 -11.751 1 34.89 65 THR B C 1
ATOM 2908 O O . THR B 1 65 ? 44.072 -5.292 -12.076 1 34.89 65 THR B O 1
ATOM 2911 N N . GLU B 1 66 ? 45.696 -6.65 -11.886 1 39.86 66 GLU B N 1
ATOM 2912 C CA . GLU B 1 66 ? 44.805 -7.788 -12.09 1 39.86 66 GLU B CA 1
ATOM 2913 C C . GLU B 1 66 ? 43.919 -8.022 -10.869 1 39.86 66 GLU B C 1
ATOM 2915 O O . GLU B 1 66 ? 42.907 -8.721 -10.954 1 39.86 66 GLU B O 1
ATOM 2920 N N . GLY B 1 67 ? 44.299 -7.704 -9.675 1 41.97 67 GLY B N 1
ATOM 2921 C CA . GLY B 1 67 ? 43.579 -7.94 -8.434 1 41.97 67 GLY B CA 1
ATOM 2922 C C . GLY B 1 67 ? 42.316 -7.11 -8.31 1 41.97 67 GLY B C 1
ATOM 2923 O O . GLY B 1 67 ? 41.467 -7.385 -7.459 1 41.97 67 GLY B O 1
ATOM 2924 N N . SER B 1 68 ? 42.316 -5.863 -8.769 1 44.25 68 SER B N 1
ATOM 2925 C CA . SER B 1 68 ? 41.167 -4.974 -8.627 1 44.25 68 SER B CA 1
ATOM 2926 C C . SER B 1 68 ? 39.98 -5.469 -9.447 1 44.25 68 SER B C 1
ATOM 2928 O O . SER B 1 68 ? 38.834 -5.385 -9.002 1 44.25 68 SER B O 1
ATOM 2930 N N . SER B 1 69 ? 40.221 -6.044 -10.703 1 45.72 69 SER B N 1
ATOM 2931 C CA . SER B 1 69 ? 39.13 -6.578 -11.511 1 45.72 69 SER B CA 1
ATOM 2932 C C . SER B 1 69 ? 38.487 -7.788 -10.843 1 45.72 69 SER B C 1
ATOM 2934 O O . SER B 1 69 ? 37.268 -7.96 -10.897 1 45.72 69 SER B O 1
ATOM 2936 N N . SER B 1 70 ? 39.37 -8.637 -10.203 1 46.48 70 SER B N 1
ATOM 2937 C CA . SER B 1 70 ? 38.868 -9.829 -9.527 1 46.48 70 SER B CA 1
ATOM 2938 C C . SER B 1 70 ? 37.957 -9.461 -8.361 1 46.48 70 SER B C 1
ATOM 2940 O O . SER B 1 70 ? 36.932 -10.109 -8.138 1 46.48 70 SER B O 1
ATOM 2942 N N . CYS B 1 71 ? 38.363 -8.465 -7.576 1 44.68 71 CYS B N 1
ATOM 2943 C CA . CYS B 1 71 ? 37.562 -8.049 -6.43 1 44.68 71 CYS B CA 1
ATOM 2944 C C . CYS B 1 71 ? 36.223 -7.476 -6.879 1 44.68 71 CYS B C 1
ATOM 2946 O O . CYS B 1 71 ? 35.204 -7.673 -6.215 1 44.68 71 CYS B O 1
ATOM 2948 N N . VAL B 1 72 ? 36.334 -6.684 -7.968 1 49.84 72 VAL B N 1
ATOM 2949 C CA . VAL B 1 72 ? 35.107 -6.11 -8.511 1 49.84 72 VAL B CA 1
ATOM 2950 C C . VAL B 1 72 ? 34.189 -7.226 -9.004 1 49.84 72 VAL B C 1
ATOM 2952 O O . VAL B 1 72 ? 32.971 -7.163 -8.82 1 49.84 72 VAL B O 1
ATOM 2955 N N . ASN B 1 73 ? 34.85 -8.386 -9.481 1 63.93 73 ASN B N 1
ATOM 2956 C CA . ASN B 1 73 ? 34.081 -9.515 -9.994 1 63.93 73 ASN B CA 1
ATOM 2957 C C . ASN B 1 73 ? 33.447 -10.321 -8.864 1 63.93 73 ASN B C 1
ATOM 2959 O O . ASN B 1 73 ? 32.289 -10.73 -8.962 1 63.93 73 ASN B O 1
ATOM 2963 N N . VAL B 1 74 ? 34.162 -10.432 -7.747 1 64.02 74 VAL B N 1
ATOM 2964 C CA . VAL B 1 74 ? 33.657 -11.216 -6.624 1 64.02 74 VAL B CA 1
ATOM 2965 C C . VAL B 1 74 ? 32.473 -10.496 -5.983 1 64.02 74 VAL B C 1
ATOM 2967 O O . VAL B 1 74 ? 31.472 -11.126 -5.633 1 64.02 74 VAL B O 1
ATOM 2970 N N . SER B 1 75 ? 32.587 -9.193 -6.014 1 81.41 75 SER B N 1
ATOM 2971 C CA . SER B 1 75 ? 31.522 -8.412 -5.393 1 81.41 75 SER B CA 1
ATOM 2972 C C . SER B 1 75 ? 30.235 -8.485 -6.209 1 81.41 75 SER B C 1
ATOM 2974 O O . SER B 1 75 ? 29.142 -8.57 -5.646 1 81.41 75 SER B O 1
ATOM 2976 N N . PHE B 1 76 ? 30.448 -8.69 -7.516 1 89.67 76 PHE B N 1
ATOM 2977 C CA . PHE B 1 76 ? 29.265 -8.748 -8.366 1 89.67 76 PHE B CA 1
ATOM 2978 C C . PHE B 1 76 ? 28.619 -10.127 -8.302 1 89.67 76 PHE B C 1
ATOM 2980 O O . PHE B 1 76 ? 27.392 -10.243 -8.295 1 89.67 76 PHE B O 1
ATOM 2987 N N . LEU B 1 77 ? 29.453 -11.142 -8.227 1 88.79 77 LEU B N 1
ATOM 2988 C CA . LEU B 1 77 ? 28.936 -12.498 -8.08 1 88.79 77 LEU B CA 1
ATOM 2989 C C . LEU B 1 77 ? 28.147 -12.642 -6.783 1 88.79 77 LEU B C 1
ATOM 2991 O O . LEU B 1 77 ? 27.14 -13.352 -6.741 1 88.79 77 LEU B O 1
ATOM 2995 N N . GLN B 1 78 ? 28.636 -12.077 -5.747 1 90.84 78 GLN B N 1
ATOM 2996 C CA . GLN B 1 78 ? 27.928 -12.099 -4.471 1 90.84 78 GLN B CA 1
ATOM 2997 C C . GLN B 1 78 ? 26.54 -11.478 -4.601 1 90.84 78 GLN B C 1
ATOM 2999 O O . GLN B 1 78 ? 25.579 -11.963 -3.999 1 90.84 78 GLN B O 1
ATOM 3004 N N . LYS B 1 79 ? 26.473 -10.429 -5.398 1 95.64 79 LYS B N 1
ATOM 3005 C CA . LYS B 1 79 ? 25.181 -9.792 -5.641 1 95.64 79 LYS B CA 1
ATOM 3006 C C . LYS B 1 79 ? 24.229 -10.74 -6.365 1 95.64 79 LYS B C 1
ATOM 3008 O O . LYS B 1 79 ? 23.053 -10.838 -6.009 1 95.64 79 LYS B O 1
ATOM 3013 N N . LEU B 1 80 ? 24.728 -11.447 -7.295 1 95.4 80 LEU B N 1
ATOM 3014 C CA . LEU B 1 80 ? 23.903 -12.354 -8.086 1 95.4 80 LEU B CA 1
ATOM 3015 C C . LEU B 1 80 ? 23.421 -13.528 -7.241 1 95.4 80 LEU B C 1
ATOM 3017 O O . LEU B 1 80 ? 22.254 -13.919 -7.322 1 95.4 80 LEU B O 1
ATOM 3021 N N . VAL B 1 81 ? 24.314 -14.081 -6.427 1 93.94 81 VAL B N 1
ATOM 3022 C CA . VAL B 1 81 ? 23.938 -15.183 -5.547 1 93.94 81 VAL B CA 1
ATOM 3023 C C . VAL B 1 81 ? 22.879 -14.713 -4.553 1 93.94 81 VAL B C 1
ATOM 3025 O O . VAL B 1 81 ? 21.917 -15.433 -4.275 1 93.94 81 VAL B O 1
ATOM 3028 N N . ALA B 1 82 ? 23.067 -13.548 -4.092 1 95.85 82 ALA B N 1
ATOM 3029 C CA . ALA B 1 82 ? 22.084 -12.981 -3.172 1 95.85 82 ALA B CA 1
ATOM 3030 C C . ALA B 1 82 ? 20.717 -12.857 -3.839 1 95.85 82 ALA B C 1
ATOM 3032 O O . ALA B 1 82 ? 19.689 -13.141 -3.219 1 95.85 82 ALA B O 1
ATOM 3033 N N . GLU B 1 83 ? 20.675 -12.476 -5.082 1 97.87 83 GLU B N 1
ATOM 3034 C CA . GLU B 1 83 ? 19.419 -12.34 -5.815 1 97.87 83 GLU B CA 1
ATOM 3035 C C . GLU B 1 83 ? 18.792 -13.703 -6.094 1 97.87 83 GLU B C 1
ATOM 3037 O O . GLU B 1 83 ? 17.57 -13.851 -6.042 1 97.87 83 GLU B O 1
ATOM 3042 N N . VAL B 1 84 ? 19.599 -14.697 -6.408 1 97.42 84 VAL B N 1
ATOM 3043 C CA . VAL B 1 84 ? 19.082 -16.043 -6.631 1 97.42 84 VAL B CA 1
ATOM 3044 C C . VAL B 1 84 ? 18.47 -16.582 -5.34 1 97.42 84 VAL B C 1
ATOM 3046 O O . VAL B 1 84 ? 17.327 -17.046 -5.333 1 97.42 84 VAL B O 1
ATOM 3049 N N . VAL B 1 85 ? 19.204 -16.528 -4.224 1 95.49 85 VAL B N 1
ATOM 3050 C CA . VAL B 1 85 ? 18.78 -17.07 -2.938 1 95.49 85 VAL B CA 1
ATOM 3051 C C . VAL B 1 85 ? 17.566 -16.298 -2.425 1 95.49 85 VAL B C 1
ATOM 3053 O O . VAL B 1 85 ? 16.604 -16.895 -1.936 1 95.49 85 VAL B O 1
ATOM 3056 N N . GLY B 1 86 ? 17.68 -14.958 -2.575 1 97.76 86 GLY B N 1
ATOM 3057 C CA . GLY B 1 86 ? 16.554 -14.142 -2.149 1 97.76 86 GLY B CA 1
ATOM 3058 C C . GLY B 1 86 ? 15.277 -14.443 -2.91 1 97.76 86 GLY B C 1
ATOM 3059 O O . GLY B 1 86 ? 14.214 -14.607 -2.308 1 97.76 86 GLY B O 1
ATOM 3060 N N . THR B 1 87 ? 15.363 -14.548 -4.224 1 98.52 87 THR B N 1
ATOM 3061 C CA . THR B 1 87 ? 14.182 -14.851 -5.026 1 98.52 87 THR B CA 1
ATOM 3062 C C . THR B 1 87 ? 13.687 -16.268 -4.746 1 98.52 87 THR B C 1
ATOM 3064 O O . THR B 1 87 ? 12.48 -16.513 -4.708 1 98.52 87 THR B O 1
ATOM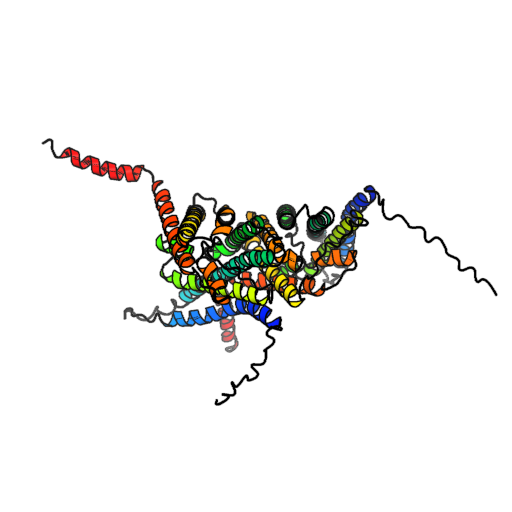 3067 N N . TYR B 1 88 ? 14.601 -17.191 -4.533 1 97.45 88 TYR B N 1
ATOM 3068 C CA . TYR B 1 88 ? 14.234 -18.563 -4.202 1 97.45 88 TYR B CA 1
ATOM 3069 C C . TYR B 1 88 ? 13.341 -18.605 -2.967 1 97.45 88 TYR B C 1
ATOM 3071 O O . TYR B 1 88 ? 12.25 -19.179 -3.002 1 97.45 88 TYR B O 1
ATOM 3079 N N . PHE B 1 89 ? 13.771 -17.989 -1.908 1 97.28 89 PHE B N 1
ATOM 3080 C CA . PHE B 1 89 ? 13.025 -18.07 -0.658 1 97.28 89 PHE B CA 1
ATOM 3081 C C . PHE B 1 89 ? 11.742 -17.251 -0.739 1 97.28 89 PHE B C 1
ATOM 3083 O O . PHE B 1 89 ? 10.727 -17.615 -0.142 1 97.28 89 PHE B O 1
ATOM 3090 N N . LEU B 1 90 ? 11.777 -16.147 -1.461 1 98.33 90 LEU B N 1
ATOM 3091 C CA . LEU B 1 90 ? 10.562 -15.372 -1.684 1 98.33 90 LEU B CA 1
ATOM 3092 C C . LEU B 1 90 ? 9.483 -16.229 -2.337 1 98.33 90 LEU B C 1
ATOM 3094 O O . LEU B 1 90 ? 8.356 -16.299 -1.842 1 98.33 90 LEU B O 1
ATOM 3098 N N . ILE B 1 91 ? 9.887 -16.909 -3.413 1 98.37 91 ILE B N 1
ATOM 3099 C CA . ILE B 1 91 ? 8.933 -17.71 -4.173 1 98.37 91 ILE B CA 1
ATOM 3100 C C . ILE B 1 91 ? 8.581 -18.973 -3.392 1 98.37 91 ILE B C 1
ATOM 3102 O O . ILE B 1 91 ? 7.417 -19.378 -3.346 1 98.37 91 ILE B O 1
ATOM 3106 N N . PHE B 1 92 ? 9.512 -19.587 -2.714 1 96.58 92 PHE B N 1
ATOM 3107 C CA . PHE B 1 92 ? 9.267 -20.815 -1.966 1 96.58 92 PHE B CA 1
ATOM 3108 C C . PHE B 1 92 ? 8.271 -20.572 -0.838 1 96.58 92 PHE B C 1
ATOM 3110 O O . PHE B 1 92 ? 7.261 -21.271 -0.733 1 96.58 92 PHE B O 1
ATOM 3117 N N . ALA B 1 93 ? 8.558 -19.618 -0.03 1 97.26 93 ALA B N 1
ATOM 3118 C CA . ALA B 1 93 ? 7.695 -19.341 1.115 1 97.26 93 ALA B CA 1
ATOM 3119 C C . ALA B 1 93 ? 6.31 -18.891 0.662 1 97.26 93 ALA B C 1
ATOM 3121 O O . ALA B 1 93 ? 5.295 -19.38 1.165 1 97.26 93 ALA B O 1
ATOM 3122 N N . GLY B 1 94 ? 6.259 -17.894 -0.312 1 97.81 94 GLY B N 1
ATOM 3123 C CA . GLY B 1 94 ? 4.982 -17.4 -0.802 1 97.81 94 GLY B CA 1
ATOM 3124 C C . GLY B 1 94 ? 4.124 -18.482 -1.43 1 97.81 94 GLY B C 1
ATOM 3125 O O . GLY B 1 94 ? 2.961 -18.653 -1.06 1 97.81 94 GLY B O 1
ATOM 3126 N N . CYS B 1 95 ? 4.691 -19.256 -2.314 1 97.05 95 CYS B N 1
ATOM 3127 C CA . CYS B 1 95 ? 3.939 -20.285 -3.024 1 97.05 95 CYS B CA 1
ATOM 3128 C C . CYS B 1 95 ? 3.626 -21.462 -2.108 1 97.05 95 CYS B C 1
ATOM 3130 O O . CYS B 1 95 ? 2.577 -22.094 -2.239 1 97.05 95 CYS B O 1
ATOM 3132 N N . ALA B 1 96 ? 4.552 -21.812 -1.168 1 95.22 96 ALA B N 1
ATOM 3133 C CA . ALA B 1 96 ? 4.262 -22.873 -0.207 1 95.22 96 ALA B CA 1
ATOM 3134 C C . ALA B 1 96 ? 3.014 -22.549 0.608 1 95.22 96 ALA B C 1
ATOM 3136 O O . ALA B 1 96 ? 2.196 -23.431 0.88 1 95.22 96 ALA B O 1
ATOM 3137 N N . SER B 1 97 ? 2.828 -21.251 1.002 1 96.35 97 SER B N 1
ATOM 3138 C CA . SER B 1 97 ? 1.655 -20.86 1.775 1 96.35 97 SER B CA 1
ATOM 3139 C C . SER B 1 97 ? 0.37 -21.09 0.986 1 96.35 97 SER B C 1
ATOM 3141 O O . SER B 1 97 ? -0.656 -21.467 1.556 1 96.35 97 SER B O 1
ATOM 3143 N N . VAL B 1 98 ? 0.416 -20.942 -0.325 1 95.23 98 VAL B N 1
ATOM 3144 C CA . VAL B 1 98 ? -0.74 -21.131 -1.194 1 95.23 98 VAL B CA 1
ATOM 3145 C C . VAL B 1 98 ? -1.025 -22.622 -1.358 1 95.23 98 VAL B C 1
ATOM 3147 O O . VAL B 1 98 ? -2.172 -23.059 -1.23 1 95.23 98 VAL B O 1
ATOM 3150 N N . VAL B 1 99 ? 0.045 -23.441 -1.605 1 94.48 99 VAL B N 1
ATOM 3151 C CA . VAL B 1 99 ? -0.106 -24.876 -1.82 1 94.48 99 VAL B CA 1
ATOM 3152 C C . VAL B 1 99 ? -0.631 -25.536 -0.547 1 94.48 99 VAL B C 1
ATOM 3154 O O . VAL B 1 99 ? -1.541 -26.367 -0.6 1 94.48 99 VAL B O 1
ATOM 3157 N N . VAL B 1 100 ? -0.07 -25.144 0.613 1 92.11 100 VAL B N 1
ATOM 3158 C CA . VAL B 1 100 ? -0.499 -25.71 1.888 1 92.11 100 VAL B CA 1
ATOM 3159 C C . VAL B 1 100 ? -1.945 -25.309 2.171 1 92.11 100 VAL B C 1
ATOM 3161 O O . VAL B 1 100 ? -2.734 -26.117 2.665 1 92.11 100 VAL B O 1
ATOM 3164 N N . ASN B 1 101 ? -2.284 -24.024 1.868 1 93.49 101 ASN B N 1
ATOM 3165 C CA . ASN B 1 101 ? -3.661 -23.582 2.065 1 93.49 101 ASN B CA 1
ATOM 3166 C C . ASN B 1 101 ? -4.64 -24.413 1.243 1 93.49 101 ASN B C 1
ATOM 3168 O O . ASN B 1 101 ? -5.673 -24.85 1.754 1 93.49 101 ASN B O 1
ATOM 3172 N N . LYS B 1 102 ? -4.309 -24.67 -0.006 1 90.69 102 LYS B N 1
ATOM 3173 C CA . LYS B 1 102 ? -5.18 -25.417 -0.909 1 90.69 102 LYS B CA 1
ATOM 3174 C C . LYS B 1 102 ? -5.255 -26.888 -0.509 1 90.69 102 LYS B C 1
ATOM 3176 O O . LYS B 1 102 ? -6.3 -27.524 -0.655 1 90.69 102 LYS B O 1
ATOM 3181 N N . SER B 1 103 ? -4.174 -27.426 0.031 1 90.12 103 SER B N 1
ATOM 3182 C CA . SER B 1 103 ? -4.092 -28.858 0.299 1 90.12 103 SER B CA 1
ATOM 3183 C C . SER B 1 103 ? -4.598 -29.188 1.699 1 90.12 103 SER B C 1
ATOM 3185 O O . SER B 1 103 ? -4.88 -30.348 2.005 1 90.12 103 SER B O 1
ATOM 3187 N N . LYS B 1 104 ? -4.65 -28.229 2.575 1 89.78 104 LYS B N 1
ATOM 3188 C CA . LYS B 1 104 ? -5.019 -28.491 3.964 1 89.78 104 LYS B CA 1
ATOM 3189 C C . LYS B 1 104 ? -6.253 -27.689 4.366 1 89.78 104 LYS B C 1
ATOM 3191 O O . LYS B 1 104 ? -6.241 -26.987 5.379 1 89.78 104 LYS B O 1
ATOM 3196 N N . GLU B 1 105 ? -7.373 -27.704 3.57 1 90.68 105 GLU B N 1
ATOM 3197 C CA . GLU B 1 105 ? -8.707 -27.191 3.869 1 90.68 105 GLU B CA 1
ATOM 3198 C C . GLU B 1 105 ? -8.673 -25.69 4.144 1 90.68 105 GLU B C 1
ATOM 3200 O O . GLU B 1 105 ? -9.305 -25.212 5.087 1 90.68 105 GLU B O 1
ATOM 3205 N N . ASN B 1 106 ? -7.785 -24.939 3.558 1 90.98 106 ASN B N 1
ATOM 3206 C CA . ASN B 1 106 ? -7.726 -23.482 3.6 1 90.98 106 ASN B CA 1
ATOM 3207 C C . ASN B 1 106 ? -7.418 -22.974 5.006 1 90.98 106 ASN B C 1
ATOM 3209 O O . ASN B 1 106 ? -7.982 -21.971 5.445 1 90.98 106 ASN B O 1
ATOM 3213 N N . VAL B 1 107 ? -6.492 -23.764 5.691 1 89.7 107 VAL B N 1
ATOM 3214 C CA . VAL B 1 107 ? -6.188 -23.495 7.093 1 89.7 107 VAL B CA 1
ATOM 3215 C C . VAL B 1 107 ? -5.35 -22.223 7.205 1 89.7 107 VAL B C 1
ATOM 3217 O O . VAL B 1 107 ? -5.425 -21.51 8.209 1 89.7 107 VAL B O 1
ATOM 3220 N N . VAL B 1 108 ? -4.552 -21.827 6.185 1 91.59 108 VAL B N 1
ATOM 3221 C CA . VAL B 1 108 ? -3.671 -20.665 6.237 1 91.59 108 VAL B CA 1
ATOM 3222 C C . VAL B 1 108 ? -4.487 -19.388 6.052 1 91.59 108 VAL B C 1
ATOM 3224 O O . VAL B 1 108 ? -4.199 -18.364 6.676 1 91.59 108 VAL B O 1
ATOM 3227 N N . THR B 1 109 ? -5.507 -19.386 5.261 1 94.14 109 THR B N 1
ATOM 3228 C CA . THR B 1 109 ? -6.424 -18.296 4.948 1 94.14 109 THR B CA 1
ATOM 3229 C C . THR B 1 109 ? -5.712 -17.198 4.163 1 94.14 109 THR B C 1
ATOM 3231 O O . THR B 1 109 ? -4.488 -17.227 4.015 1 94.14 109 THR B O 1
ATOM 3234 N N . LEU B 1 110 ? -6.428 -16.287 3.633 1 95.02 110 LEU B N 1
ATOM 3235 C CA . LEU B 1 110 ? -5.885 -15.189 2.841 1 95.02 110 LEU B CA 1
ATOM 3236 C C . LEU B 1 110 ? -5.043 -14.258 3.707 1 95.02 110 LEU B C 1
ATOM 3238 O O . LEU B 1 110 ? -3.945 -13.86 3.312 1 95.02 110 LEU B O 1
ATOM 3242 N N . PRO B 1 111 ? -5.436 -13.877 4.957 1 94.45 111 PRO B N 1
ATOM 3243 C CA . PRO B 1 111 ? -4.565 -13.052 5.797 1 94.45 111 PRO B CA 1
ATOM 3244 C C . PRO B 1 111 ? -3.228 -13.725 6.102 1 94.45 111 PRO B C 1
ATOM 3246 O O . PRO B 1 111 ? -2.185 -13.067 6.092 1 94.45 111 PRO B O 1
ATOM 3249 N N . GLY B 1 112 ? -3.334 -15.057 6.341 1 94.84 112 GLY B N 1
ATOM 3250 C CA . GLY B 1 112 ? -2.092 -15.775 6.578 1 94.84 112 GLY B CA 1
ATOM 3251 C C . GLY B 1 112 ? -1.158 -15.763 5.383 1 94.84 112 GLY B C 1
ATOM 3252 O O . GLY B 1 112 ? 0.044 -15.534 5.531 1 94.84 112 GLY B O 1
ATOM 3253 N N . ILE B 1 113 ? -1.678 -16.007 4.201 1 96.5 113 ILE B N 1
ATOM 3254 C CA . ILE B 1 113 ? -0.899 -15.976 2.968 1 96.5 113 ILE B CA 1
ATOM 3255 C C . ILE B 1 113 ? -0.294 -14.587 2.774 1 96.5 113 ILE B C 1
ATOM 3257 O O . ILE B 1 113 ? 0.885 -14.458 2.438 1 96.5 113 ILE B O 1
ATOM 3261 N N . SER B 1 114 ? -1.106 -13.551 3.022 1 98.04 114 SER B N 1
ATOM 3262 C CA . SER B 1 114 ? -0.646 -12.175 2.869 1 98.04 114 SER B CA 1
ATOM 3263 C C . SER B 1 114 ? 0.504 -11.867 3.823 1 98.04 114 SER B C 1
ATOM 3265 O O . SER B 1 114 ? 1.48 -11.22 3.438 1 98.04 114 SER B O 1
ATOM 3267 N N . ILE B 1 115 ? 0.416 -12.321 5.012 1 96.45 115 ILE B N 1
ATOM 3268 C CA . ILE B 1 115 ? 1.447 -12.108 6.022 1 96.45 115 ILE B CA 1
ATOM 3269 C C . ILE B 1 115 ? 2.736 -12.808 5.599 1 96.45 115 ILE B C 1
ATOM 3271 O O . ILE B 1 115 ? 3.826 -12.247 5.728 1 96.45 115 ILE B O 1
ATOM 3275 N N . VAL B 1 116 ? 2.669 -14.026 5.048 1 97.36 116 VAL B N 1
ATOM 3276 C CA . VAL B 1 116 ? 3.844 -14.772 4.61 1 97.36 116 VAL B CA 1
ATOM 3277 C C . VAL B 1 116 ? 4.576 -13.99 3.522 1 97.36 116 VAL B C 1
ATOM 3279 O O . VAL B 1 116 ? 5.792 -13.796 3.6 1 97.36 116 VAL B O 1
ATOM 3282 N N . TRP B 1 117 ? 3.849 -13.509 2.559 1 98.02 117 TRP B N 1
ATOM 3283 C CA . TRP B 1 117 ? 4.466 -12.794 1.447 1 98.02 117 TRP B CA 1
ATOM 3284 C C . TRP B 1 117 ? 5.122 -11.503 1.926 1 98.02 117 TRP B C 1
ATOM 3286 O O . TRP B 1 117 ? 6.238 -11.177 1.516 1 98.02 117 TRP B O 1
ATOM 3296 N N . GLY B 1 118 ? 4.43 -10.769 2.804 1 98.32 118 GLY B N 1
ATOM 3297 C CA . GLY B 1 118 ? 4.999 -9.538 3.328 1 98.32 118 GLY B CA 1
ATOM 3298 C C . GLY B 1 118 ? 6.225 -9.767 4.192 1 98.32 118 GLY B C 1
ATOM 3299 O O . GLY B 1 118 ? 7.225 -9.058 4.06 1 98.32 118 GLY B O 1
ATOM 3300 N N . LEU B 1 119 ? 6.192 -10.752 5.068 1 96.58 119 LEU B N 1
ATOM 3301 C CA . LEU B 1 119 ? 7.274 -11.003 6.014 1 96.58 119 LEU B CA 1
ATOM 3302 C C . LEU B 1 119 ? 8.505 -11.549 5.298 1 96.58 119 LEU B C 1
ATOM 3304 O O . LEU B 1 119 ? 9.637 -11.223 5.665 1 96.58 119 LEU B O 1
ATOM 3308 N N . VAL B 1 120 ? 8.348 -12.42 4.338 1 97.02 120 VAL B N 1
ATOM 3309 C CA . VAL B 1 120 ? 9.516 -12.971 3.66 1 97.02 120 VAL B CA 1
ATOM 3310 C C . VAL B 1 120 ? 10.25 -11.861 2.91 1 97.02 120 VAL B C 1
ATOM 3312 O O . VAL B 1 120 ? 11.482 -11.841 2.869 1 97.02 120 VAL B O 1
ATOM 3315 N N . VAL B 1 121 ? 9.494 -10.943 2.307 1 97.46 121 VAL B N 1
ATOM 3316 C CA . VAL B 1 121 ? 10.138 -9.802 1.665 1 97.46 121 VAL B CA 1
ATOM 3317 C C . VAL B 1 121 ? 10.903 -8.988 2.706 1 97.46 121 VAL B C 1
ATOM 3319 O O . VAL B 1 121 ? 12.068 -8.639 2.497 1 97.46 121 VAL B O 1
ATOM 3322 N N . MET B 1 122 ? 10.255 -8.715 3.805 1 95.35 122 MET B N 1
ATOM 3323 C CA . MET B 1 122 ? 10.871 -7.924 4.866 1 95.35 122 MET B CA 1
ATOM 3324 C C . MET B 1 122 ? 12.171 -8.567 5.339 1 95.35 122 MET B C 1
ATOM 3326 O O . MET B 1 122 ? 13.214 -7.912 5.376 1 95.35 122 MET B O 1
ATOM 3330 N 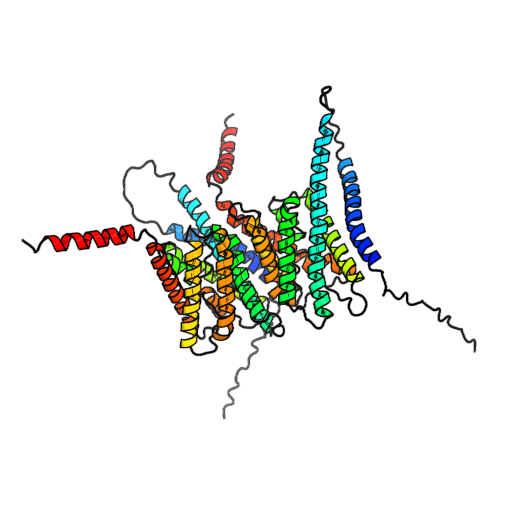N . VAL B 1 123 ? 12.173 -9.854 5.656 1 94.05 123 VAL B N 1
ATOM 3331 C CA . VAL B 1 123 ? 13.322 -10.544 6.232 1 94.05 123 VAL B CA 1
ATOM 3332 C C . VAL B 1 123 ? 14.449 -10.618 5.206 1 94.05 123 VAL B C 1
ATOM 3334 O O . VAL B 1 123 ? 15.623 -10.459 5.551 1 94.05 123 VAL B O 1
ATOM 3337 N N . LEU B 1 124 ? 14.14 -10.823 3.958 1 95.23 124 LEU B N 1
ATOM 3338 C CA . LEU B 1 124 ? 15.165 -10.942 2.928 1 95.23 124 LEU B CA 1
ATOM 3339 C C . LEU B 1 124 ? 15.799 -9.587 2.631 1 95.23 124 LEU B C 1
ATOM 3341 O O . LEU B 1 124 ? 16.998 -9.504 2.358 1 95.23 124 LEU B O 1
ATOM 3345 N N . VAL B 1 125 ? 14.986 -8.551 2.66 1 94.42 125 VAL B N 1
ATOM 3346 C CA . VAL B 1 125 ? 15.532 -7.209 2.482 1 94.42 125 VAL B CA 1
ATOM 3347 C C . VAL B 1 125 ? 16.539 -6.91 3.59 1 94.42 125 VAL B C 1
ATOM 3349 O O . VAL B 1 125 ? 17.641 -6.425 3.322 1 94.42 125 VAL B O 1
ATOM 3352 N N . TYR B 1 126 ? 16.208 -7.221 4.799 1 89.9 126 TYR B N 1
ATOM 3353 C CA . TYR B 1 126 ? 17.103 -6.959 5.92 1 89.9 126 TYR B CA 1
ATOM 3354 C C . TYR B 1 126 ? 18.323 -7.872 5.868 1 89.9 126 TYR B C 1
ATOM 3356 O O . TYR B 1 126 ? 19.407 -7.496 6.32 1 89.9 126 TYR B O 1
ATOM 3364 N N . SER B 1 127 ? 18.225 -9.036 5.286 1 90.03 127 SER B N 1
ATOM 3365 C CA . SER B 1 127 ? 19.298 -10.026 5.308 1 90.03 127 SER B CA 1
ATOM 3366 C C . SER B 1 127 ? 20.318 -9.76 4.206 1 90.03 127 SER B C 1
ATOM 3368 O O . SER B 1 127 ? 21.526 -9.828 4.442 1 90.03 127 SER B O 1
ATOM 3370 N N . VAL B 1 128 ? 19.815 -9.362 2.981 1 90.88 128 VAL B N 1
ATOM 3371 C CA . VAL B 1 128 ? 20.779 -9.34 1.886 1 90.88 128 VAL B CA 1
ATOM 3372 C C . VAL B 1 128 ? 20.665 -8.023 1.123 1 90.88 128 VAL B C 1
ATOM 3374 O O . VAL B 1 128 ? 21.359 -7.814 0.125 1 90.88 128 VAL B O 1
ATOM 3377 N N . GLY B 1 129 ? 19.807 -7.153 1.588 1 91.23 129 GLY B N 1
ATOM 3378 C CA . GLY B 1 129 ? 19.651 -5.87 0.922 1 91.23 129 GLY B CA 1
ATOM 3379 C C . GLY B 1 129 ? 20.948 -5.09 0.819 1 91.23 129 GLY B C 1
ATOM 3380 O O . GLY B 1 129 ? 21.193 -4.411 -0.181 1 91.23 129 GLY B O 1
ATOM 3381 N N . HIS B 1 130 ? 21.819 -5.184 1.745 1 87.62 130 HIS B N 1
ATOM 3382 C CA . HIS B 1 130 ? 23.084 -4.459 1.772 1 87.62 130 HIS B CA 1
ATOM 3383 C C . HIS B 1 130 ? 24.101 -5.089 0.826 1 87.62 130 HIS B C 1
ATOM 3385 O O . HIS B 1 130 ? 25.127 -4.48 0.515 1 87.62 130 HIS B O 1
ATOM 3391 N N . ILE B 1 131 ? 23.786 -6.267 0.332 1 89.57 131 ILE B N 1
ATOM 3392 C CA . ILE B 1 131 ? 24.695 -6.964 -0.572 1 89.57 131 ILE B CA 1
ATOM 3393 C C . ILE B 1 131 ? 24.28 -6.709 -2.019 1 89.57 131 ILE B C 1
ATOM 3395 O O . ILE B 1 131 ? 25.071 -6.203 -2.818 1 89.57 131 ILE B O 1
ATOM 3399 N N . SER B 1 132 ? 23.082 -6.892 -2.395 1 93.52 132 SER B N 1
ATOM 3400 C CA . SER B 1 132 ? 22.67 -6.894 -3.794 1 93.52 132 SER B CA 1
ATOM 3401 C C . SER B 1 132 ? 21.688 -5.763 -4.082 1 93.52 132 SER B C 1
ATOM 3403 O O . SER B 1 132 ? 21.346 -5.511 -5.239 1 93.52 132 SER B O 1
ATOM 3405 N N . GLY B 1 133 ? 21.098 -5.127 -3.03 1 92.75 133 GLY B N 1
ATOM 3406 C CA . GLY B 1 133 ? 19.987 -4.2 -3.183 1 92.75 133 GLY B CA 1
ATOM 3407 C C . GLY B 1 133 ? 18.632 -4.86 -3.013 1 92.75 133 GLY B C 1
ATOM 3408 O O . GLY B 1 133 ? 17.608 -4.178 -2.934 1 92.75 133 GLY B O 1
ATOM 3409 N N . ALA B 1 134 ? 18.654 -6.222 -3.044 1 95.83 134 ALA B N 1
ATOM 3410 C CA . ALA B 1 134 ? 17.457 -7.009 -2.756 1 95.83 134 ALA B CA 1
ATOM 3411 C C . ALA B 1 134 ? 16.318 -6.64 -3.702 1 95.83 134 ALA B C 1
ATOM 3413 O O . ALA B 1 134 ? 15.206 -6.344 -3.258 1 95.83 134 ALA B O 1
ATOM 3414 N N . HIS B 1 135 ? 16.557 -6.76 -4.98 1 97.71 135 HIS B N 1
ATOM 3415 C CA . HIS B 1 135 ? 15.5 -6.48 -5.946 1 97.71 135 HIS B CA 1
ATOM 3416 C C . HIS B 1 135 ? 14.488 -7.619 -6.001 1 97.71 135 HIS B C 1
ATOM 3418 O O . HIS B 1 135 ? 13.278 -7.381 -6.005 1 97.71 135 HIS B O 1
ATOM 3424 N N . PHE B 1 136 ? 15.014 -8.924 -6.161 1 98.14 136 PHE B N 1
ATOM 3425 C CA . PHE B 1 136 ? 14.259 -10.17 -6.212 1 98.14 136 PHE B CA 1
ATOM 3426 C C . PHE B 1 136 ? 13.182 -10.106 -7.289 1 98.14 136 PHE B C 1
ATOM 3428 O O . PHE B 1 136 ? 12.236 -10.896 -7.275 1 98.14 136 PHE B O 1
ATOM 3435 N N . ASN B 1 137 ? 13.117 -9.144 -8.149 1 98.74 137 ASN B N 1
ATOM 3436 C CA . ASN B 1 137 ? 12.001 -8.739 -8.997 1 98.74 137 ASN B CA 1
ATOM 3437 C C . ASN B 1 137 ? 12.484 -8.011 -10.249 1 98.74 137 ASN B C 1
ATOM 3439 O O . ASN B 1 137 ? 12.938 -6.868 -10.171 1 98.74 137 ASN B O 1
ATOM 3443 N N . PRO B 1 138 ? 12.374 -8.625 -11.413 1 98.87 138 PRO B N 1
ATOM 3444 C CA . PRO B 1 138 ? 12.792 -7.956 -12.648 1 98.87 138 PRO B CA 1
ATOM 3445 C C . PRO B 1 138 ? 12.154 -6.579 -12.818 1 98.87 138 PRO B C 1
ATOM 3447 O O . PRO B 1 138 ? 12.788 -5.662 -13.346 1 98.87 138 PRO B O 1
ATOM 3450 N N . ALA B 1 139 ? 10.871 -6.414 -12.458 1 98.81 139 ALA B N 1
ATOM 3451 C CA . ALA B 1 139 ? 10.2 -5.122 -12.569 1 98.81 139 ALA B CA 1
ATOM 3452 C C . ALA B 1 139 ? 10.917 -4.058 -11.744 1 98.81 139 ALA B C 1
ATOM 3454 O O . ALA B 1 139 ? 11.072 -2.918 -12.189 1 98.81 139 ALA B O 1
ATOM 3455 N N . VAL B 1 140 ? 11.36 -4.4 -10.555 1 98.66 140 VAL B N 1
ATOM 3456 C CA . VAL B 1 140 ? 12.094 -3.491 -9.681 1 98.66 140 VAL B CA 1
ATOM 3457 C C . VAL B 1 140 ? 13.45 -3.159 -10.3 1 98.66 140 VAL B C 1
ATOM 3459 O O . VAL B 1 140 ? 13.862 -1.997 -10.322 1 98.66 140 VAL B O 1
ATOM 3462 N N . THR B 1 141 ? 14.158 -4.181 -10.808 1 98.61 141 THR B N 1
ATOM 3463 C CA . THR B 1 141 ? 15.46 -3.997 -11.44 1 98.61 141 THR B CA 1
ATOM 3464 C C . THR B 1 141 ? 15.357 -3.038 -12.622 1 98.61 141 THR B C 1
ATOM 3466 O O . THR B 1 141 ? 16.143 -2.095 -12.733 1 98.61 141 THR B O 1
ATOM 3469 N N . ILE B 1 142 ? 14.373 -3.252 -13.425 1 98.61 142 ILE B N 1
ATOM 3470 C CA . ILE B 1 142 ? 14.182 -2.431 -14.616 1 98.61 142 ILE B CA 1
ATOM 3471 C C . ILE B 1 142 ? 13.792 -1.012 -14.208 1 98.61 142 ILE B C 1
ATOM 3473 O O . ILE B 1 142 ? 14.266 -0.037 -14.796 1 98.61 142 ILE B O 1
ATOM 3477 N N . ALA B 1 143 ? 12.95 -0.889 -13.249 1 98.42 143 ALA B N 1
ATOM 3478 C CA . ALA B 1 143 ? 12.531 0.429 -12.781 1 98.42 143 ALA B CA 1
ATOM 3479 C C . ALA B 1 143 ? 13.718 1.223 -12.243 1 98.42 143 ALA B C 1
ATOM 3481 O O . ALA B 1 143 ? 13.869 2.409 -12.546 1 98.42 143 ALA B O 1
ATOM 3482 N N . PHE B 1 144 ? 14.571 0.61 -11.47 1 97.21 144 PHE B N 1
ATOM 3483 C CA . PHE B 1 144 ? 15.753 1.283 -10.948 1 97.21 144 PHE B CA 1
ATOM 3484 C C . PHE B 1 144 ? 16.691 1.687 -12.08 1 97.21 144 PHE B C 1
ATOM 3486 O O . PHE B 1 144 ? 17.297 2.76 -12.038 1 97.21 144 PHE B O 1
ATOM 3493 N N . ALA B 1 145 ? 16.841 0.83 -13.027 1 97.39 145 ALA B N 1
ATOM 3494 C CA . ALA B 1 145 ? 17.686 1.176 -14.167 1 97.39 145 ALA B CA 1
ATOM 3495 C C . ALA B 1 145 ? 17.12 2.372 -14.928 1 97.39 145 ALA B C 1
ATOM 3497 O O . ALA B 1 145 ? 17.869 3.249 -15.365 1 97.39 145 ALA B O 1
ATOM 3498 N N . SER B 1 146 ? 15.834 2.458 -15.051 1 96.68 146 SER B N 1
ATOM 3499 C CA . SER B 1 146 ? 15.18 3.523 -15.804 1 96.68 146 SER B CA 1
ATOM 3500 C C . SER B 1 146 ? 15.366 4.876 -15.125 1 96.68 146 SER B C 1
ATOM 3502 O O . SER B 1 146 ? 15.295 5.919 -15.777 1 96.68 146 SER B O 1
ATOM 3504 N N . THR B 1 147 ? 15.579 4.907 -13.837 1 93.81 147 THR B N 1
ATOM 3505 C CA . THR B 1 147 ? 15.787 6.153 -13.108 1 93.81 147 THR B CA 1
ATOM 3506 C C . THR B 1 147 ? 17.265 6.349 -12.783 1 93.81 147 THR B C 1
ATOM 3508 O O . THR B 1 147 ? 17.612 7.117 -11.883 1 93.81 147 THR B O 1
ATOM 3511 N N . LYS B 1 148 ? 18.137 5.51 -13.353 1 94.05 148 LYS B N 1
ATOM 3512 C CA . LYS B 1 148 ? 19.593 5.608 -13.294 1 94.05 148 LYS B CA 1
ATOM 3513 C C . LYS B 1 148 ? 20.111 5.264 -11.901 1 94.05 148 LYS B C 1
ATOM 3515 O O . LYS B 1 148 ? 21.117 5.818 -11.452 1 94.05 148 LYS B O 1
ATOM 3520 N N . ARG B 1 149 ? 19.404 4.407 -11.289 1 93.74 149 ARG B N 1
ATOM 3521 C CA . ARG B 1 149 ? 19.83 3.966 -9.965 1 93.74 149 ARG B CA 1
ATOM 3522 C C . ARG B 1 149 ? 20.431 2.565 -10.021 1 93.74 149 ARG B C 1
ATOM 3524 O O . ARG B 1 149 ? 20.822 2.01 -8.992 1 93.74 149 ARG B O 1
ATOM 3531 N N . PHE B 1 150 ? 20.422 1.991 -11.138 1 94.28 150 PHE B N 1
ATOM 3532 C CA . PHE B 1 150 ? 21.017 0.693 -11.436 1 94.28 150 PHE B CA 1
ATOM 3533 C C . PHE B 1 150 ? 21.533 0.65 -12.869 1 94.28 150 PHE B C 1
ATOM 3535 O O . PHE B 1 150 ? 20.879 1.151 -13.786 1 94.28 150 PHE B O 1
ATOM 3542 N N . PRO B 1 151 ? 22.704 0.124 -13.119 1 95.6 151 PRO B N 1
ATOM 3543 C CA . PRO B 1 151 ? 23.261 0.109 -14.474 1 95.6 151 PRO B CA 1
ATOM 3544 C C . PRO B 1 151 ? 22.501 -0.823 -15.414 1 95.6 151 PRO B C 1
ATOM 3546 O O . PRO B 1 151 ? 22.3 -1.998 -15.095 1 95.6 151 PRO B O 1
ATOM 3549 N N . TRP B 1 152 ? 22.161 -0.325 -16.574 1 96.82 152 TRP B N 1
ATOM 3550 C CA . TRP B 1 152 ? 21.401 -1.083 -17.562 1 96.82 152 TRP B CA 1
ATOM 3551 C C . TRP B 1 152 ? 22.15 -2.345 -17.975 1 96.82 152 TRP B C 1
ATOM 3553 O O . TRP B 1 152 ? 21.534 -3.369 -18.281 1 96.82 152 TRP B O 1
ATOM 3563 N N . LYS B 1 153 ? 23.449 -2.319 -17.926 1 95.72 153 LYS B N 1
ATOM 3564 C CA . LYS B 1 153 ? 24.272 -3.443 -18.363 1 95.72 153 LYS B CA 1
ATOM 3565 C C . LYS B 1 153 ? 24.091 -4.647 -17.443 1 95.72 153 LYS B C 1
ATOM 3567 O O . LYS B 1 153 ? 24.277 -5.791 -17.865 1 95.72 153 LYS B O 1
ATOM 3572 N N . GLN B 1 154 ? 23.703 -4.381 -16.261 1 96.59 154 GLN B N 1
ATOM 3573 C CA . GLN B 1 154 ? 23.578 -5.455 -15.281 1 96.59 154 GLN B CA 1
ATOM 3574 C C . GLN B 1 154 ? 22.154 -6.003 -15.243 1 96.59 154 GLN B C 1
ATOM 3576 O O . GLN B 1 154 ? 21.901 -7.048 -14.641 1 96.59 154 GLN B O 1
ATOM 3581 N N . VAL B 1 155 ? 21.197 -5.404 -15.895 1 98.2 155 VAL B N 1
ATOM 3582 C CA . VAL B 1 155 ? 19.778 -5.733 -15.814 1 98.2 155 VAL B CA 1
ATOM 3583 C C . VAL B 1 155 ? 19.548 -7.159 -16.31 1 98.2 155 VAL B C 1
ATOM 3585 O O . VAL B 1 155 ? 18.911 -7.965 -15.628 1 98.2 155 VAL B O 1
ATOM 3588 N N . PRO B 1 156 ? 20.126 -7.559 -17.445 1 97.58 156 PRO B N 1
ATOM 3589 C CA . PRO B 1 156 ? 19.844 -8.916 -17.918 1 97.58 156 PRO B CA 1
ATOM 3590 C C . PRO B 1 156 ? 20.356 -9.992 -16.963 1 97.58 156 PRO B C 1
ATOM 3592 O O . PRO B 1 156 ? 19.693 -11.014 -16.767 1 97.58 156 PRO B O 1
ATOM 3595 N N . VAL B 1 157 ? 21.464 -9.765 -16.353 1 96.74 157 VAL B N 1
ATOM 3596 C CA . VAL B 1 157 ? 22.059 -10.769 -15.477 1 96.74 157 VAL B CA 1
ATOM 3597 C C . VAL B 1 157 ? 21.274 -10.845 -14.17 1 96.74 157 VAL B C 1
ATOM 3599 O O . VAL B 1 157 ? 21.078 -11.931 -13.618 1 96.74 157 VAL B O 1
ATOM 3602 N N . TYR B 1 158 ? 20.869 -9.72 -13.668 1 97.51 158 TYR B N 1
ATOM 3603 C CA . TYR B 1 158 ? 20.028 -9.709 -12.477 1 97.51 158 TYR B CA 1
ATOM 3604 C C . TYR B 1 158 ? 18.71 -10.43 -12.734 1 97.51 158 TYR B C 1
ATOM 3606 O O . TYR B 1 158 ? 18.268 -11.24 -11.915 1 97.51 158 TYR B O 1
ATOM 3614 N N . VAL B 1 159 ? 18.089 -10.164 -13.871 1 98.5 159 VAL B N 1
ATOM 3615 C CA . VAL B 1 159 ? 16.812 -10.771 -14.231 1 98.5 159 VAL B CA 1
ATOM 3616 C C . VAL B 1 159 ? 16.974 -12.285 -14.351 1 98.5 159 VAL B C 1
ATOM 3618 O O . VAL B 1 159 ? 16.148 -13.047 -13.843 1 98.5 159 VAL B O 1
ATOM 3621 N N . LEU B 1 160 ? 18.012 -12.677 -14.964 1 97.67 160 LEU B N 1
ATOM 3622 C CA . LEU B 1 160 ? 18.267 -14.106 -15.113 1 97.67 160 LEU B CA 1
ATOM 3623 C C . LEU B 1 160 ? 18.439 -14.773 -13.753 1 97.67 160 LEU B C 1
ATOM 3625 O O . LEU B 1 160 ? 17.916 -15.865 -13.522 1 97.67 160 LEU B O 1
ATOM 3629 N N . ALA B 1 161 ? 19.212 -14.15 -12.864 1 97.74 161 ALA B N 1
ATOM 3630 C CA . ALA B 1 161 ? 19.407 -14.675 -11.515 1 97.74 161 ALA B CA 1
ATOM 3631 C C . ALA B 1 161 ? 18.075 -14.824 -10.787 1 97.74 161 ALA B C 1
ATOM 3633 O O . ALA B 1 161 ? 17.831 -15.837 -10.126 1 97.74 161 ALA B O 1
ATOM 3634 N N . GLN B 1 162 ? 17.228 -13.863 -10.937 1 98.59 162 GLN B N 1
ATOM 3635 C CA . GLN B 1 162 ? 15.925 -13.872 -10.28 1 98.59 162 GLN B CA 1
ATOM 3636 C C . GLN B 1 162 ? 15.029 -14.968 -10.85 1 98.59 162 GLN B C 1
ATOM 3638 O O . GLN B 1 162 ? 14.356 -15.679 -10.1 1 98.59 162 GLN B O 1
ATOM 3643 N N . VAL B 1 163 ? 15.037 -15.134 -12.141 1 98.42 163 VAL B N 1
ATOM 3644 C CA . VAL B 1 163 ? 14.221 -16.149 -12.8 1 98.42 163 VAL B CA 1
ATOM 3645 C C . VAL B 1 163 ? 14.714 -17.541 -12.408 1 98.42 163 VAL B C 1
ATOM 3647 O O . VAL B 1 163 ? 13.911 -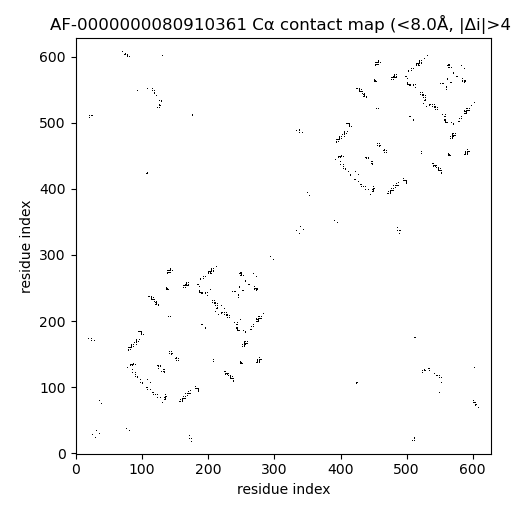18.44 -12.15 1 98.42 163 VAL B O 1
ATOM 3650 N N . VAL B 1 164 ? 15.99 -17.717 -12.326 1 97.61 164 VAL B N 1
ATOM 3651 C CA . VAL B 1 164 ? 16.564 -18.992 -11.911 1 97.61 164 VAL B CA 1
ATOM 3652 C C . VAL B 1 164 ? 16.121 -19.32 -10.488 1 97.61 164 VAL B C 1
ATOM 3654 O O . VAL B 1 164 ? 15.696 -20.443 -10.206 1 97.61 164 VAL B O 1
ATOM 3657 N N . GLY B 1 165 ? 16.234 -18.329 -9.6 1 98.14 165 GLY B N 1
ATOM 3658 C CA . GLY B 1 165 ? 15.746 -18.536 -8.246 1 98.14 165 GLY B CA 1
ATOM 3659 C C . GLY B 1 165 ? 14.287 -18.947 -8.193 1 98.14 165 GLY B C 1
ATOM 3660 O O . GLY B 1 165 ? 13.919 -19.853 -7.443 1 98.14 165 GLY B O 1
ATOM 3661 N N . SER B 1 166 ? 13.523 -18.319 -9.009 1 98.71 166 SER B N 1
ATOM 3662 C CA . SER B 1 166 ? 12.09 -18.592 -9.058 1 98.71 166 SER B CA 1
ATOM 3663 C C . SER B 1 166 ? 11.813 -20.002 -9.568 1 98.71 166 SER B C 1
ATOM 3665 O O . SER B 1 166 ? 10.965 -20.71 -9.022 1 98.71 166 SER B O 1
ATOM 3667 N N . ILE B 1 167 ? 12.476 -20.436 -10.628 1 97.75 167 ILE B N 1
ATOM 3668 C CA . ILE B 1 167 ? 12.298 -21.76 -11.214 1 97.75 167 ILE B CA 1
ATOM 3669 C C . ILE B 1 167 ? 12.712 -22.83 -10.207 1 97.75 167 ILE B C 1
ATOM 3671 O O . ILE B 1 167 ? 12.006 -23.825 -10.024 1 97.75 167 ILE B O 1
ATOM 3675 N N . LEU B 1 168 ? 13.78 -22.604 -9.511 1 96.55 168 LEU B N 1
ATOM 3676 C CA . LEU B 1 168 ? 14.272 -23.572 -8.537 1 96.55 168 LEU B CA 1
ATOM 3677 C C . LEU B 1 168 ? 13.292 -23.724 -7.378 1 96.55 168 LEU B C 1
ATOM 3679 O O . LEU B 1 168 ? 13.036 -24.839 -6.919 1 96.55 168 LEU B O 1
ATOM 3683 N N . ALA B 1 169 ? 12.809 -22.62 -6.909 1 97.49 169 ALA B N 1
ATOM 3684 C CA . ALA B 1 169 ? 11.838 -22.666 -5.818 1 97.49 169 ALA B CA 1
ATOM 3685 C C . ALA B 1 169 ? 10.58 -23.424 -6.235 1 97.49 169 ALA B C 1
ATOM 3687 O O . ALA B 1 169 ? 10.087 -24.275 -5.492 1 97.49 169 ALA B O 1
ATOM 3688 N N . SER B 1 170 ? 10.086 -23.138 -7.432 1 97.06 170 SER B N 1
ATOM 3689 C CA . SER B 1 170 ? 8.895 -23.798 -7.957 1 97.06 170 SER B CA 1
ATOM 3690 C C . SER B 1 170 ? 9.137 -25.288 -8.172 1 97.06 170 SER B C 1
ATOM 3692 O O . SER B 1 170 ? 8.256 -26.109 -7.911 1 97.06 170 SER B O 1
ATOM 3694 N N . GLY B 1 171 ? 10.302 -25.583 -8.704 1 95.04 171 GLY B N 1
ATOM 3695 C CA . GLY B 1 171 ? 10.665 -26.982 -8.865 1 95.04 171 GLY B CA 1
ATOM 3696 C C . GLY B 1 171 ? 10.713 -27.741 -7.553 1 95.04 171 GLY B C 1
ATOM 3697 O O . GLY B 1 171 ? 10.247 -28.879 -7.471 1 95.04 171 GLY B O 1
ATOM 3698 N N . THR B 1 172 ? 11.279 -27.106 -6.521 1 93.56 172 THR B N 1
ATOM 3699 C CA . THR B 1 172 ? 11.332 -27.72 -5.199 1 93.56 172 THR B CA 1
ATOM 3700 C C . THR B 1 172 ? 9.927 -28.011 -4.68 1 93.56 172 THR B C 1
ATOM 3702 O O . THR B 1 172 ? 9.668 -29.092 -4.147 1 93.56 172 THR B O 1
ATOM 3705 N N . LEU B 1 173 ? 8.996 -27.094 -4.871 1 93.76 173 LEU B N 1
ATOM 3706 C CA . LEU B 1 173 ? 7.622 -27.276 -4.417 1 93.76 173 LEU B CA 1
ATOM 3707 C C . LEU B 1 173 ? 6.944 -28.411 -5.177 1 93.76 173 LEU B C 1
ATOM 3709 O O . LEU B 1 173 ? 6.201 -29.201 -4.589 1 93.76 173 LEU B O 1
ATOM 3713 N N . ARG B 1 174 ? 7.221 -28.449 -6.477 1 92.34 174 ARG B N 1
ATOM 3714 C CA . ARG B 1 174 ? 6.646 -29.512 -7.295 1 92.34 174 ARG B CA 1
ATOM 3715 C C . ARG B 1 174 ? 7.155 -30.88 -6.853 1 92.34 174 ARG B C 1
ATOM 3717 O O . ARG B 1 174 ? 6.43 -31.873 -6.935 1 92.34 174 ARG B O 1
ATOM 3724 N N . LEU B 1 175 ? 8.337 -30.912 -6.357 1 89.49 175 LEU B N 1
ATOM 3725 C CA . LEU B 1 175 ? 8.939 -32.164 -5.913 1 89.49 175 LEU B CA 1
ATOM 3726 C C . LEU B 1 175 ? 8.399 -32.572 -4.546 1 89.49 175 LEU B C 1
ATOM 3728 O O . LEU B 1 175 ? 8.209 -33.76 -4.278 1 89.49 175 LEU B O 1
ATOM 3732 N N . ILE B 1 176 ? 8.115 -31.556 -3.639 1 89.93 176 ILE B N 1
ATOM 3733 C CA . ILE B 1 176 ? 7.7 -31.813 -2.264 1 89.93 176 ILE B CA 1
ATOM 3734 C C . ILE B 1 176 ? 6.209 -32.139 -2.226 1 89.93 176 ILE B C 1
ATOM 3736 O O . ILE B 1 176 ? 5.768 -32.964 -1.423 1 89.93 176 ILE B O 1
ATOM 3740 N N . PHE B 1 177 ? 5.466 -31.5 -3.049 1 87.88 177 PHE B N 1
ATOM 3741 C CA . PHE B 1 177 ? 4.025 -31.714 -3.1 1 87.88 177 PHE B CA 1
ATOM 3742 C C . PHE B 1 177 ? 3.64 -32.519 -4.336 1 87.88 177 PHE B C 1
ATOM 3744 O O . PHE B 1 177 ? 3.861 -32.075 -5.465 1 87.88 177 PHE B O 1
ATOM 3751 N N . SER B 1 178 ? 3.169 -33.807 -4.115 1 81.37 178 SER B N 1
ATOM 3752 C CA . SER B 1 178 ? 2.87 -34.719 -5.214 1 81.37 178 SER B CA 1
ATOM 3753 C C . SER B 1 178 ? 1.405 -35.144 -5.198 1 81.37 178 SER B C 1
ATOM 3755 O O . SER B 1 178 ? 0.693 -34.898 -4.222 1 81.37 178 SER B O 1
ATOM 3757 N N . GLY B 1 179 ? 1.063 -35.612 -6.332 1 81.65 179 GLY B N 1
ATOM 3758 C CA . GLY B 1 179 ? -0.3 -36.111 -6.432 1 81.65 179 GLY B CA 1
ATOM 3759 C C . GLY B 1 179 ? -1.345 -35.016 -6.328 1 81.65 179 GLY B C 1
ATOM 3760 O O . GLY B 1 179 ? -1.273 -34.012 -7.039 1 81.65 179 GLY B O 1
ATOM 3761 N N . ASN B 1 180 ? -2.274 -35.248 -5.309 1 78.31 180 ASN B N 1
ATOM 3762 C CA . ASN B 1 180 ? -3.39 -34.325 -5.135 1 78.31 180 ASN B CA 1
ATOM 3763 C C . ASN B 1 180 ? -2.935 -33.004 -4.52 1 78.31 180 ASN B C 1
ATOM 3765 O O . ASN B 1 180 ? -3.647 -32.001 -4.596 1 78.31 180 ASN B O 1
ATOM 3769 N N . GLU B 1 181 ? -1.748 -33.061 -3.999 1 79.26 181 GLU B N 1
ATOM 3770 C CA . GLU B 1 181 ? -1.273 -31.865 -3.31 1 79.26 181 GLU B CA 1
ATOM 3771 C C . GLU B 1 181 ? -0.502 -30.952 -4.26 1 79.26 181 GLU B C 1
ATOM 3773 O O . GLU B 1 181 ? -0.178 -29.815 -3.909 1 79.26 181 GLU B O 1
ATOM 3778 N N . ASN B 1 182 ? -0.188 -31.479 -5.491 1 81.05 182 ASN B N 1
ATOM 3779 C CA . ASN B 1 182 ? 0.511 -30.665 -6.48 1 81.05 182 ASN B CA 1
ATOM 3780 C C . ASN B 1 182 ? -0.428 -29.667 -7.15 1 81.05 182 ASN B C 1
ATOM 3782 O O . ASN B 1 182 ? -0.993 -29.953 -8.207 1 81.05 182 ASN B O 1
ATOM 3786 N N . GLN B 1 183 ? -0.545 -28.6 -6.53 1 86.74 183 GLN B N 1
ATOM 3787 C CA . GLN B 1 183 ? -1.418 -27.543 -7.029 1 86.74 183 GLN B CA 1
ATOM 3788 C C . GLN B 1 183 ? -0.606 -26.385 -7.603 1 86.74 183 GLN B C 1
ATOM 3790 O O . GLN B 1 183 ? 0.466 -26.057 -7.09 1 86.74 183 GLN B O 1
ATOM 3795 N N . PHE B 1 184 ? -1.098 -25.882 -8.627 1 90.01 184 PHE B N 1
ATOM 3796 C CA . PHE B 1 184 ? -0.47 -24.708 -9.221 1 90.01 184 PHE B CA 1
ATOM 3797 C C . PHE B 1 184 ? -0.571 -23.508 -8.286 1 90.01 184 PHE B C 1
ATOM 3799 O O . PHE B 1 184 ? -1.671 -23.1 -7.908 1 90.01 184 PHE B O 1
ATOM 3806 N N . SER B 1 185 ? 0.536 -23.004 -7.884 1 88.57 185 SER B N 1
ATOM 3807 C CA . SER B 1 185 ? 0.579 -21.895 -6.936 1 88.57 185 SER B CA 1
ATOM 3808 C C . SER B 1 185 ? 0.929 -20.585 -7.634 1 88.57 185 SER B C 1
ATOM 3810 O O . SER B 1 185 ? 1.225 -19.585 -6.976 1 88.57 185 SER B O 1
ATOM 3812 N N . GLY B 1 186 ? 0.993 -20.641 -8.995 1 92.74 186 GLY B N 1
ATOM 3813 C CA . GLY B 1 186 ? 1.33 -19.441 -9.743 1 92.74 186 GLY B CA 1
ATOM 3814 C C . GLY B 1 186 ? 0.176 -18.462 -9.851 1 92.74 186 GLY B C 1
ATOM 3815 O O . GLY B 1 186 ? -0.753 -18.497 -9.041 1 92.74 186 GLY B O 1
ATOM 3816 N N . THR B 1 187 ? 0.305 -17.492 -10.639 1 95.02 187 THR B N 1
ATOM 3817 C CA . THR B 1 187 ? -0.669 -16.415 -10.777 1 95.02 187 THR B CA 1
ATOM 3818 C C . THR B 1 187 ? -1.557 -16.641 -11.997 1 95.02 187 THR B C 1
ATOM 3820 O O . THR B 1 187 ? -1.06 -16.914 -13.091 1 95.02 187 THR B O 1
ATOM 3823 N N . LEU B 1 188 ? -2.853 -16.619 -11.773 1 94.71 188 LEU B N 1
ATOM 3824 C CA . LEU B 1 188 ? -3.882 -16.676 -12.806 1 94.71 188 LEU B CA 1
ATOM 3825 C C . LEU B 1 188 ? -4.926 -15.585 -12.594 1 94.71 188 LEU B C 1
ATOM 3827 O O . LEU B 1 188 ? -5.36 -15.345 -11.464 1 94.71 188 LEU B O 1
ATOM 3831 N N . PRO B 1 189 ? -5.272 -14.883 -13.642 1 93.25 189 PRO B N 1
ATOM 3832 C CA . PRO B 1 189 ? -6.362 -13.919 -13.474 1 93.25 189 PRO B CA 1
ATOM 3833 C C . PRO B 1 189 ? -7.703 -14.589 -13.181 1 93.25 189 PRO B C 1
ATOM 3835 O O . PRO B 1 189 ? -8.057 -15.579 -13.827 1 93.25 189 PRO B O 1
ATOM 3838 N N . SER B 1 190 ? -8.468 -14.169 -12.238 1 89.34 190 SER B N 1
ATOM 3839 C CA . SER B 1 190 ? -9.793 -14.691 -11.92 1 89.34 190 SER B CA 1
ATOM 3840 C C . SER B 1 190 ? -10.884 -13.906 -12.641 1 89.34 190 SER B C 1
ATOM 3842 O O . SER B 1 190 ? -11.997 -14.404 -12.822 1 89.34 190 SER B O 1
ATOM 3844 N N . GLY B 1 191 ? -10.583 -12.677 -13.068 1 87.37 191 GLY B N 1
ATOM 3845 C CA . GLY B 1 191 ? -11.511 -11.854 -13.829 1 87.37 191 GLY B CA 1
ATOM 3846 C C . GLY B 1 191 ? -11.055 -11.604 -15.254 1 87.37 191 GLY B C 1
ATOM 3847 O O . GLY B 1 191 ? -10.464 -12.483 -15.886 1 87.37 191 GLY B O 1
ATOM 3848 N N . THR B 1 192 ? -11.37 -10.482 -15.733 1 90.39 192 THR B N 1
ATOM 3849 C CA . THR B 1 192 ? -10.986 -10.142 -17.098 1 90.39 192 THR B CA 1
ATOM 3850 C C . THR B 1 192 ? -9.505 -9.781 -17.169 1 90.39 192 THR B C 1
ATOM 3852 O O . THR B 1 192 ? -8.903 -9.403 -16.162 1 90.39 192 THR B O 1
ATOM 3855 N N . HIS B 1 193 ? -8.932 -9.915 -18.318 1 93.43 193 HIS B N 1
ATOM 3856 C CA . HIS B 1 193 ? -7.535 -9.555 -18.528 1 93.43 193 HIS B CA 1
ATOM 3857 C C . HIS B 1 193 ? -7.303 -8.07 -18.267 1 93.43 193 HIS B C 1
ATOM 3859 O O . HIS B 1 193 ? -6.264 -7.686 -17.723 1 93.43 193 HIS B O 1
ATOM 3865 N N . ALA B 1 194 ? -8.253 -7.308 -18.593 1 92.26 194 ALA B N 1
ATOM 3866 C CA . ALA B 1 194 ? -8.128 -5.869 -18.378 1 92.26 194 ALA B CA 1
ATOM 3867 C C . ALA B 1 194 ? -8.1 -5.537 -16.889 1 92.26 194 ALA B C 1
ATOM 3869 O O . ALA B 1 194 ? -7.301 -4.709 -16.446 1 92.26 194 ALA B O 1
ATOM 3870 N N . GLN B 1 195 ? -9.008 -6.166 -16.141 1 93.12 195 GLN B N 1
ATOM 3871 C CA . GLN B 1 195 ? -9.026 -5.97 -14.695 1 93.12 195 GLN B CA 1
ATOM 3872 C C . GLN B 1 195 ? -7.703 -6.396 -14.065 1 93.12 195 GLN B C 1
ATOM 3874 O O . GLN B 1 195 ? -7.143 -5.675 -13.236 1 93.12 195 GLN B O 1
ATOM 3879 N N . ALA B 1 196 ? -7.277 -7.56 -14.552 1 95.94 196 ALA B N 1
ATOM 3880 C CA . ALA B 1 196 ? -6.021 -8.087 -14.024 1 95.94 196 ALA B CA 1
ATOM 3881 C C . ALA B 1 196 ? -4.851 -7.173 -14.377 1 95.94 196 ALA B C 1
ATOM 3883 O O . ALA B 1 196 ? -3.981 -6.916 -13.541 1 95.94 196 ALA B O 1
ATOM 3884 N N . PHE B 1 197 ? -4.826 -6.672 -15.562 1 96.53 197 PHE B N 1
ATOM 3885 C CA . PHE B 1 197 ? -3.754 -5.791 -16.012 1 96.53 197 PHE B CA 1
ATOM 3886 C C . PHE B 1 197 ? -3.706 -4.523 -15.169 1 96.53 197 PHE B C 1
ATOM 3888 O O . PHE B 1 197 ? -2.641 -4.133 -14.686 1 96.53 197 PHE B O 1
ATOM 3895 N N . VAL B 1 198 ? -4.817 -3.93 -14.88 1 95.74 198 VAL B N 1
ATOM 3896 C CA . VAL B 1 198 ? -4.889 -2.66 -14.165 1 95.74 198 VAL B CA 1
ATOM 3897 C C . VAL B 1 198 ? -4.524 -2.872 -12.697 1 95.74 198 VAL B C 1
ATOM 3899 O O . VAL B 1 198 ? -3.782 -2.078 -12.115 1 95.74 198 VAL B O 1
ATOM 3902 N N . ILE B 1 199 ? -5.035 -3.902 -12.131 1 96.42 199 ILE B N 1
ATOM 3903 C CA . ILE B 1 199 ? -4.75 -4.183 -10.727 1 96.42 199 ILE B CA 1
ATOM 3904 C C . ILE B 1 199 ? -3.256 -4.436 -10.545 1 96.42 199 ILE B C 1
ATOM 3906 O O . ILE B 1 199 ? -2.627 -3.862 -9.653 1 96.42 199 ILE B O 1
ATOM 3910 N N . GLU B 1 200 ? -2.683 -5.268 -11.433 1 97.87 200 GLU B N 1
ATOM 3911 C CA . GLU B 1 200 ? -1.253 -5.548 -11.343 1 97.87 200 GLU B CA 1
ATOM 3912 C C . GLU B 1 200 ? -0.428 -4.282 -11.558 1 97.87 200 GLU B C 1
ATOM 3914 O O . GLU B 1 200 ? 0.611 -4.096 -10.922 1 97.87 200 GLU B O 1
ATOM 3919 N N . PHE B 1 201 ? -0.88 -3.419 -12.42 1 97.7 201 PHE B N 1
ATOM 3920 C CA . PHE B 1 201 ? -0.221 -2.139 -12.647 1 97.7 201 PHE B CA 1
ATOM 3921 C C . PHE B 1 201 ? -0.24 -1.288 -11.383 1 97.7 201 PHE B C 1
ATOM 3923 O O . PHE B 1 201 ? 0.8 -0.788 -10.949 1 97.7 201 PHE B O 1
ATOM 3930 N N . ILE B 1 202 ? -1.349 -1.152 -10.75 1 97.24 202 ILE B N 1
ATOM 3931 C CA . ILE B 1 202 ? -1.545 -0.248 -9.623 1 97.24 202 ILE B CA 1
ATOM 3932 C C . ILE B 1 202 ? -0.766 -0.757 -8.412 1 97.24 202 ILE B C 1
ATOM 3934 O O . ILE B 1 202 ? -0.083 0.016 -7.736 1 97.24 202 ILE B O 1
ATOM 3938 N N . ILE B 1 203 ? -0.887 -2.041 -8.159 1 98.18 203 ILE B N 1
ATOM 3939 C CA . ILE B 1 203 ? -0.248 -2.544 -6.949 1 98.18 203 ILE B CA 1
ATOM 3940 C C . ILE B 1 203 ? 1.27 -2.519 -7.118 1 98.18 203 ILE B C 1
ATOM 3942 O O . ILE B 1 203 ? 2.004 -2.29 -6.154 1 98.18 203 ILE B O 1
ATOM 3946 N N . THR B 1 204 ? 1.754 -2.711 -8.356 1 98.65 204 THR B N 1
ATOM 3947 C CA . THR B 1 204 ? 3.196 -2.646 -8.568 1 98.65 204 THR B CA 1
ATOM 3948 C C . THR B 1 204 ? 3.676 -1.197 -8.581 1 98.65 204 THR B C 1
ATOM 3950 O O . THR B 1 204 ? 4.774 -0.897 -8.108 1 98.65 204 THR B O 1
ATOM 3953 N N . PHE B 1 205 ? 2.897 -0.31 -9.165 1 98.05 205 PHE B N 1
ATOM 3954 C CA . PHE B 1 205 ? 3.159 1.12 -9.05 1 98.05 205 PHE B CA 1
ATOM 3955 C C . PHE B 1 205 ? 3.362 1.518 -7.593 1 98.05 205 PHE B C 1
ATOM 3957 O O . PHE B 1 205 ? 4.346 2.18 -7.256 1 98.05 205 PHE B O 1
ATOM 3964 N N . PHE B 1 206 ? 2.406 1.1 -6.789 1 98.06 206 PHE B N 1
ATOM 3965 C CA . PHE B 1 206 ? 2.439 1.454 -5.375 1 98.06 206 PHE B CA 1
ATOM 3966 C C . PHE B 1 206 ? 3.677 0.875 -4.701 1 98.06 206 PHE B C 1
ATOM 3968 O O . PHE B 1 206 ? 4.352 1.564 -3.932 1 98.06 206 PHE B O 1
ATOM 3975 N N . LEU B 1 207 ? 3.972 -0.358 -4.95 1 98.21 207 LEU B N 1
ATOM 3976 C CA . LEU B 1 207 ? 5.149 -1.016 -4.392 1 98.21 207 LEU B CA 1
ATOM 3977 C C . LEU B 1 207 ? 6.418 -0.245 -4.738 1 98.21 207 LEU B C 1
ATOM 3979 O O . LEU B 1 207 ? 7.216 0.074 -3.854 1 98.21 207 LEU B O 1
ATOM 3983 N N . MET B 1 208 ? 6.556 0.068 -6.022 1 97.7 208 MET B N 1
ATOM 3984 C CA . MET B 1 208 ? 7.783 0.732 -6.454 1 97.7 208 MET B CA 1
ATOM 3985 C C . MET B 1 208 ? 7.837 2.166 -5.937 1 97.7 208 MET B C 1
ATOM 3987 O O . MET B 1 208 ? 8.915 2.681 -5.635 1 97.7 208 MET B O 1
ATOM 3991 N N . PHE B 1 209 ? 6.724 2.82 -5.833 1 96.09 209 PHE B N 1
ATOM 3992 C CA . PHE B 1 209 ? 6.64 4.145 -5.232 1 96.09 209 PHE B CA 1
ATOM 3993 C C . PHE B 1 209 ? 7.181 4.128 -3.807 1 96.09 209 PHE B C 1
ATOM 3995 O O . PHE B 1 209 ? 7.992 4.979 -3.435 1 96.09 209 PHE B O 1
ATOM 4002 N N . VAL B 1 210 ? 6.772 3.159 -3.043 1 96.06 210 VAL B N 1
ATOM 4003 C CA . VAL B 1 210 ? 7.197 3.023 -1.654 1 96.06 210 VAL B CA 1
ATOM 4004 C C . VAL B 1 210 ? 8.683 2.674 -1.6 1 96.06 210 VAL B C 1
ATOM 4006 O O . VAL B 1 210 ? 9.438 3.264 -0.824 1 96.06 210 VAL B O 1
ATOM 4009 N N . ILE B 1 211 ? 9.116 1.689 -2.421 1 95.63 211 ILE B N 1
ATOM 4010 C CA . ILE B 1 211 ? 10.524 1.311 -2.459 1 95.63 211 ILE B CA 1
ATOM 4011 C C . ILE B 1 211 ? 11.382 2.542 -2.739 1 95.63 211 ILE B C 1
ATOM 4013 O O . ILE B 1 211 ? 12.383 2.778 -2.058 1 95.63 211 ILE B O 1
ATOM 4017 N N . SER B 1 212 ? 10.981 3.311 -3.695 1 93.17 212 SER B N 1
ATOM 4018 C CA . SER B 1 212 ? 11.728 4.513 -4.051 1 93.17 212 SER B CA 1
ATOM 4019 C C . SER B 1 212 ? 11.752 5.511 -2.898 1 93.17 212 SER B C 1
ATOM 4021 O O . SER B 1 212 ? 12.754 6.196 -2.685 1 93.17 212 SER B O 1
ATOM 4023 N N . GLY B 1 213 ? 10.706 5.591 -2.2 1 91.06 213 GLY B N 1
ATOM 4024 C CA . GLY B 1 213 ? 10.602 6.532 -1.096 1 91.06 213 GLY B CA 1
ATOM 4025 C C . GLY B 1 213 ? 11.466 6.155 0.092 1 91.06 213 GLY B C 1
ATOM 4026 O O . GLY B 1 213 ? 12.105 7.017 0.7 1 91.06 213 GLY B O 1
ATOM 4027 N N . VAL B 1 214 ? 11.559 4.893 0.377 1 88.14 214 VAL B N 1
ATOM 4028 C CA . VAL B 1 214 ? 12.196 4.498 1.628 1 88.14 214 VAL B CA 1
ATOM 4029 C C . VAL B 1 214 ? 13.621 4.022 1.355 1 88.14 214 VAL B C 1
ATOM 4031 O O . VAL B 1 214 ? 14.461 4.007 2.259 1 88.14 214 VAL B O 1
ATOM 4034 N N . ALA B 1 215 ? 13.901 3.575 0.145 1 79.29 215 ALA B N 1
ATOM 4035 C CA . ALA B 1 215 ? 15.218 3.001 -0.123 1 79.29 215 ALA B CA 1
ATOM 4036 C C . ALA B 1 215 ? 16.137 4.025 -0.783 1 79.29 215 ALA B C 1
ATOM 4038 O O . ALA B 1 215 ? 17.362 3.928 -0.676 1 79.29 215 ALA B O 1
ATOM 4039 N N . THR B 1 216 ? 15.599 4.995 -1.454 1 72.15 216 THR B N 1
ATOM 4040 C CA . THR B 1 216 ? 16.483 5.826 -2.263 1 72.15 216 THR B CA 1
ATOM 4041 C C . THR B 1 216 ? 16.503 7.261 -1.744 1 72.15 216 THR B C 1
ATOM 4043 O O . THR B 1 216 ? 17.313 8.077 -2.189 1 72.15 216 THR B O 1
ATOM 4046 N N . ASP B 1 217 ? 15.579 7.516 -0.882 1 68.08 217 ASP B N 1
ATOM 4047 C CA . ASP B 1 217 ? 15.548 8.87 -0.338 1 68.08 217 ASP B CA 1
ATOM 4048 C C . ASP B 1 217 ? 16.284 8.942 0.998 1 68.08 217 ASP B C 1
ATOM 4050 O O . ASP B 1 217 ? 15.881 8.301 1.97 1 68.08 217 ASP B O 1
ATOM 4054 N N . ASN B 1 218 ? 17.335 9.617 1.002 1 63.86 218 ASN B N 1
ATOM 4055 C CA . ASN B 1 218 ? 18.198 9.717 2.174 1 63.86 218 ASN B CA 1
ATOM 4056 C C . ASN B 1 218 ? 17.463 10.334 3.36 1 63.86 218 ASN B C 1
ATOM 4058 O O . ASN B 1 218 ? 17.934 10.255 4.497 1 63.86 218 ASN B O 1
ATOM 4062 N N . ARG B 1 219 ? 16.334 10.924 3.07 1 61.87 219 ARG B N 1
ATOM 4063 C CA . ARG B 1 219 ? 15.552 11.52 4.148 1 61.87 219 ARG B CA 1
ATOM 4064 C C . ARG B 1 219 ? 14.684 10.473 4.838 1 61.87 219 ARG B C 1
ATOM 4066 O O . ARG B 1 219 ? 14.203 10.693 5.951 1 61.87 219 ARG B O 1
ATOM 4073 N N . ALA B 1 220 ? 14.69 9.365 4.153 1 64.76 220 ALA B N 1
ATOM 4074 C CA . ALA B 1 220 ? 13.978 8.237 4.748 1 64.76 220 ALA B CA 1
ATOM 4075 C C . ALA B 1 220 ? 14.886 7.45 5.689 1 64.76 220 ALA B C 1
ATOM 4077 O O . ALA B 1 220 ? 16.112 7.495 5.561 1 64.76 220 ALA B O 1
ATOM 4078 N N . ILE B 1 221 ? 14.275 6.886 6.661 1 62.13 221 ILE B N 1
ATOM 4079 C CA . ILE B 1 221 ? 15.012 6.051 7.602 1 62.13 221 ILE B CA 1
ATOM 4080 C C . ILE B 1 221 ? 15.262 4.676 6.986 1 62.13 221 ILE B C 1
ATOM 4082 O O . ILE B 1 221 ? 14.347 3.854 6.896 1 62.13 221 ILE B O 1
ATOM 4086 N N . GLY B 1 222 ? 16.386 4.463 6.441 1 66.32 222 GLY B N 1
ATOM 4087 C CA . GLY B 1 222 ? 16.755 3.218 5.786 1 66.32 222 GLY B CA 1
ATOM 4088 C C . GLY B 1 222 ? 16.43 1.99 6.614 1 66.32 222 GLY B C 1
ATOM 4089 O O . GLY B 1 222 ? 16.092 0.938 6.068 1 66.32 222 GLY B O 1
ATOM 4090 N N . GLU B 1 223 ? 16.392 2.208 7.912 1 75.48 223 GLU B N 1
ATOM 4091 C CA . GLU B 1 223 ? 16.147 1.107 8.839 1 75.48 223 GLU B CA 1
ATOM 4092 C C . GLU B 1 223 ? 14.703 0.622 8.75 1 75.48 223 GLU B C 1
ATOM 4094 O O . GLU B 1 223 ? 14.394 -0.501 9.156 1 75.48 223 GLU B O 1
ATOM 4099 N N . LEU B 1 224 ? 13.912 1.432 8.087 1 84.07 224 LEU B N 1
ATOM 4100 C CA . LEU B 1 224 ? 12.502 1.058 8.058 1 84.07 224 LEU B CA 1
ATOM 4101 C C . LEU B 1 224 ? 12.1 0.562 6.673 1 84.07 224 LEU B C 1
ATOM 4103 O O . LEU B 1 224 ? 10.943 0.196 6.451 1 84.07 224 LEU B O 1
ATOM 4107 N N . ALA B 1 225 ? 13.076 0.424 5.818 1 87.31 225 ALA B N 1
ATOM 4108 C CA . ALA B 1 225 ? 12.786 0.044 4.437 1 87.31 225 ALA B CA 1
ATOM 4109 C C . ALA B 1 225 ? 12.187 -1.357 4.368 1 87.31 225 ALA B C 1
ATOM 4111 O O . ALA B 1 225 ? 11.204 -1.585 3.658 1 87.31 225 ALA B O 1
ATOM 4112 N N . GLY B 1 226 ? 12.777 -2.294 5.148 1 91.59 226 GLY B N 1
ATOM 4113 C CA . GLY B 1 226 ? 12.273 -3.658 5.138 1 91.59 226 GLY B CA 1
ATOM 4114 C C . GLY B 1 226 ? 10.831 -3.764 5.598 1 91.59 226 GLY B C 1
ATOM 4115 O O . GLY B 1 226 ? 10.022 -4.448 4.968 1 91.59 226 GLY B O 1
ATOM 4116 N N . ILE B 1 227 ? 10.474 -3.054 6.606 1 92.36 227 ILE B N 1
ATOM 4117 C CA . ILE B 1 227 ? 9.122 -3.085 7.152 1 92.36 227 ILE B CA 1
ATOM 4118 C C . ILE B 1 227 ? 8.15 -2.447 6.162 1 92.36 227 ILE B C 1
ATOM 4120 O O . ILE B 1 227 ? 7.063 -2.977 5.92 1 92.36 227 ILE B O 1
ATOM 4124 N N . ALA B 1 228 ? 8.553 -1.317 5.585 1 94.44 228 ALA B N 1
ATOM 4125 C CA . ALA B 1 228 ? 7.683 -0.604 4.653 1 94.44 228 ALA B CA 1
ATOM 4126 C C . ALA B 1 228 ? 7.428 -1.432 3.397 1 94.44 228 ALA B C 1
ATOM 4128 O O . ALA B 1 228 ? 6.286 -1.55 2.945 1 94.44 228 ALA B O 1
ATOM 4129 N N . VAL B 1 229 ? 8.43 -2.03 2.873 1 96.34 229 VAL B N 1
ATOM 4130 C CA . VAL B 1 229 ? 8.315 -2.793 1.634 1 96.34 229 VAL B CA 1
ATOM 4131 C C . VAL B 1 229 ? 7.531 -4.079 1.89 1 96.34 229 VAL B C 1
ATOM 4133 O O . VAL B 1 229 ? 6.61 -4.411 1.141 1 96.34 229 VAL B O 1
ATOM 4136 N N . GLY B 1 230 ? 7.879 -4.76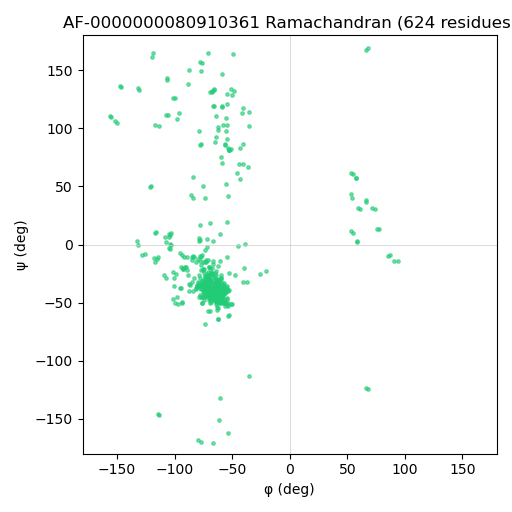2 2.983 1 97.66 230 GLY B N 1
ATOM 4137 C CA . GLY B 1 230 ? 7.137 -5.961 3.338 1 97.66 230 GLY B CA 1
ATOM 4138 C C . GLY B 1 230 ? 5.667 -5.695 3.606 1 97.66 230 GLY B C 1
ATOM 4139 O O . GLY B 1 230 ? 4.804 -6.466 3.182 1 97.66 230 GLY B O 1
ATOM 4140 N N . ALA B 1 231 ? 5.374 -4.622 4.27 1 97.75 231 ALA B N 1
ATOM 4141 C CA . ALA B 1 231 ? 3.995 -4.237 4.559 1 97.75 231 ALA B CA 1
ATOM 4142 C C . ALA B 1 231 ? 3.234 -3.92 3.275 1 97.75 231 ALA B C 1
ATOM 4144 O O . ALA B 1 231 ? 2.048 -4.235 3.156 1 97.75 231 ALA B O 1
ATOM 4145 N N . THR B 1 232 ? 3.87 -3.297 2.353 1 98.29 232 THR B N 1
ATOM 4146 C CA . THR B 1 232 ? 3.235 -2.984 1.078 1 98.29 232 THR B CA 1
ATOM 4147 C C . THR B 1 232 ? 2.848 -4.261 0.338 1 98.29 232 THR B C 1
ATOM 4149 O O . THR B 1 232 ? 1.744 -4.362 -0.201 1 98.29 232 THR B O 1
ATOM 4152 N N . VAL B 1 233 ? 3.742 -5.203 0.345 1 98.48 233 VAL B N 1
ATOM 4153 C CA . VAL B 1 233 ? 3.446 -6.477 -0.301 1 98.48 233 VAL B CA 1
ATOM 4154 C C . VAL B 1 233 ? 2.276 -7.157 0.407 1 98.48 233 VAL B C 1
ATOM 4156 O O . VAL B 1 233 ? 1.347 -7.642 -0.242 1 98.48 233 VAL B O 1
ATOM 4159 N N . LEU B 1 234 ? 2.336 -7.124 1.751 1 98.14 234 LEU B N 1
ATOM 4160 C CA . LEU B 1 234 ? 1.291 -7.747 2.556 1 98.14 234 LEU B CA 1
ATOM 4161 C C . LEU B 1 234 ? -0.072 -7.14 2.24 1 98.14 234 LEU B C 1
ATOM 4163 O O . LEU B 1 234 ? -1.023 -7.863 1.936 1 98.14 234 LEU B O 1
ATOM 4167 N N . LEU B 1 235 ? -0.163 -5.853 2.222 1 96.38 235 LEU B N 1
ATOM 4168 C CA . LEU B 1 235 ? -1.468 -5.23 2.025 1 96.38 235 LEU B CA 1
ATOM 4169 C C . LEU B 1 235 ? -1.944 -5.41 0.588 1 96.38 235 LEU B C 1
ATOM 4171 O O . LEU B 1 235 ? -3.146 -5.531 0.338 1 96.38 235 LEU B O 1
ATOM 4175 N N . ASN B 1 236 ? -1.047 -5.371 -0.402 1 98.5 236 ASN B N 1
ATOM 4176 C CA . ASN B 1 236 ? -1.427 -5.595 -1.793 1 98.5 236 ASN B CA 1
ATOM 4177 C C . ASN B 1 236 ? -1.974 -7.003 -2.006 1 98.5 236 ASN B C 1
ATOM 4179 O O . ASN B 1 236 ? -2.958 -7.189 -2.723 1 98.5 236 ASN B O 1
ATOM 4183 N N . VAL B 1 237 ? -1.314 -7.983 -1.387 1 98.11 237 VAL B N 1
ATOM 4184 C CA . VAL B 1 237 ? -1.769 -9.363 -1.514 1 98.11 237 VAL B CA 1
ATOM 4185 C C . VAL B 1 237 ? -3.157 -9.509 -0.894 1 98.11 237 VAL B C 1
ATOM 4187 O O . VAL B 1 237 ? -3.992 -10.266 -1.396 1 98.11 237 VAL B O 1
ATOM 4190 N N . MET B 1 238 ? -3.401 -8.807 0.157 1 96.77 238 MET B N 1
ATOM 4191 C CA . MET B 1 238 ? -4.65 -8.921 0.903 1 96.77 238 MET B CA 1
ATOM 4192 C C . MET B 1 238 ? -5.847 -8.602 0.014 1 96.77 238 MET B C 1
ATOM 4194 O O . MET B 1 238 ? -6.874 -9.28 0.081 1 96.77 238 MET B O 1
ATOM 4198 N N . PHE B 1 239 ? -5.719 -7.59 -0.903 1 94.51 239 PHE B N 1
ATOM 4199 C CA . PHE B 1 239 ? -6.912 -7.246 -1.667 1 94.51 239 PHE B CA 1
ATOM 4200 C C . PHE B 1 239 ? -6.765 -7.674 -3.122 1 94.51 239 PHE B C 1
ATOM 4202 O O . PHE B 1 239 ? -7.761 -7.9 -3.812 1 94.51 239 PHE B O 1
ATOM 4209 N N . ALA B 1 240 ? -5.594 -7.772 -3.634 1 97.11 240 ALA B N 1
ATOM 4210 C CA . ALA B 1 240 ? -5.417 -8.1 -5.047 1 97.11 240 ALA B CA 1
ATOM 4211 C C . ALA B 1 240 ? -5.262 -9.605 -5.245 1 97.11 240 ALA B C 1
ATOM 4213 O O . ALA B 1 240 ? -5.439 -10.113 -6.354 1 97.11 240 ALA B O 1
ATOM 4214 N N . GLY B 1 241 ? -4.892 -10.325 -4.226 1 96.16 241 GLY B N 1
ATOM 4215 C CA . GLY B 1 241 ? -4.643 -11.756 -4.303 1 96.16 241 GLY B CA 1
ATOM 4216 C C . GLY B 1 241 ? -5.802 -12.532 -4.9 1 96.16 241 GLY B C 1
ATOM 4217 O O . GLY B 1 241 ? -5.622 -13.289 -5.856 1 96.16 241 GLY B O 1
ATOM 4218 N N . PRO B 1 242 ? -6.959 -12.322 -4.41 1 95 242 PRO B N 1
ATOM 4219 C CA . PRO B 1 242 ? -8.117 -13.081 -4.889 1 95 242 PRO B CA 1
ATOM 4220 C C . PRO B 1 242 ? -8.467 -12.769 -6.342 1 95 242 PRO B C 1
ATOM 4222 O O . PRO B 1 242 ? -9.243 -13.498 -6.965 1 95 242 PRO B O 1
ATOM 4225 N N . ILE B 1 243 ? -7.9 -11.66 -6.884 1 94.32 243 ILE B N 1
ATOM 4226 C CA . ILE B 1 243 ? -8.279 -11.24 -8.228 1 94.32 243 ILE B CA 1
ATOM 4227 C C . ILE B 1 243 ? -7.202 -11.664 -9.224 1 94.32 243 ILE B C 1
ATOM 4229 O O . ILE B 1 243 ? -7.509 -12.236 -10.273 1 94.32 243 ILE B O 1
ATOM 4233 N N . THR B 1 244 ? -5.978 -11.419 -8.898 1 96.76 244 THR B N 1
ATOM 4234 C CA . THR B 1 244 ? -4.918 -11.622 -9.879 1 96.76 244 THR B CA 1
ATOM 4235 C C . THR B 1 244 ? -3.833 -12.54 -9.323 1 96.76 244 THR B C 1
ATOM 4237 O O . THR B 1 244 ? -2.903 -12.916 -10.039 1 96.76 244 THR B O 1
ATOM 4240 N N . GLY B 1 245 ? -3.89 -12.869 -8.075 1 96.49 245 GLY B N 1
ATOM 4241 C CA . GLY B 1 245 ? -2.77 -13.516 -7.412 1 96.49 245 GLY B CA 1
ATOM 4242 C C . GLY B 1 245 ? -1.742 -12.534 -6.883 1 96.49 245 GLY B C 1
ATOM 4243 O O . GLY B 1 245 ? -0.796 -12.927 -6.197 1 96.49 245 GLY B O 1
ATOM 4244 N N . ALA B 1 246 ? -1.843 -11.253 -7.228 1 97.74 246 ALA B N 1
ATOM 4245 C CA . ALA B 1 246 ? -0.996 -10.163 -6.748 1 97.74 246 ALA B CA 1
ATOM 4246 C C . ALA B 1 246 ? 0.479 -10.467 -6.99 1 97.74 246 ALA B C 1
ATOM 4248 O O . ALA B 1 246 ? 1.281 -10.47 -6.053 1 97.74 246 ALA B O 1
ATOM 4249 N N . SER B 1 247 ? 0.875 -10.636 -8.23 1 98.21 247 SER B N 1
ATOM 4250 C CA . SER B 1 247 ? 2.24 -11.036 -8.559 1 98.21 247 SER B CA 1
ATOM 4251 C C . SER B 1 247 ? 3.233 -9.922 -8.247 1 98.21 247 SER B C 1
ATOM 4253 O O . SER B 1 247 ? 4.136 -10.1 -7.427 1 98.21 247 SER B O 1
ATOM 4255 N N . MET B 1 248 ? 3.015 -8.716 -8.869 1 98.46 248 MET B N 1
ATOM 4256 C CA . MET B 1 248 ? 3.863 -7.531 -8.776 1 98.46 248 MET B CA 1
ATOM 4257 C C . MET B 1 248 ? 5.278 -7.835 -9.257 1 98.46 248 MET B C 1
ATOM 4259 O O . MET B 1 248 ? 6.18 -7.008 -9.109 1 98.46 248 MET B O 1
ATOM 4263 N N . ASN B 1 249 ? 5.614 -9.057 -9.762 1 98.74 249 ASN B N 1
ATOM 4264 C CA . ASN B 1 249 ? 6.956 -9.592 -9.967 1 98.74 249 ASN B CA 1
ATOM 4265 C C . ASN B 1 249 ? 6.991 -10.593 -11.119 1 98.74 249 ASN B C 1
ATOM 4267 O O . ASN B 1 249 ? 6.55 -11.733 -10.969 1 98.74 249 ASN B O 1
ATOM 4271 N N . PRO B 1 250 ? 7.525 -10.247 -12.247 1 98.78 250 PRO B N 1
ATOM 4272 C CA . PRO B 1 250 ? 7.578 -11.165 -13.387 1 98.78 250 PRO B CA 1
ATOM 4273 C C . PRO B 1 250 ? 8.234 -12.499 -13.041 1 98.78 250 PRO B C 1
ATOM 4275 O O . PRO B 1 250 ? 7.808 -13.547 -13.533 1 98.78 250 PRO B O 1
ATOM 4278 N N . ALA B 1 251 ? 9.273 -12.513 -12.24 1 98.58 251 ALA B N 1
ATOM 4279 C CA . ALA B 1 251 ? 9.926 -13.763 -11.859 1 98.58 251 ALA B CA 1
ATOM 4280 C C . ALA B 1 251 ? 8.99 -14.642 -11.035 1 98.58 251 ALA B C 1
ATOM 4282 O O . ALA B 1 251 ? 8.98 -15.866 -11.192 1 98.58 251 ALA B O 1
ATOM 4283 N N . ARG B 1 252 ? 8.21 -14.001 -10.164 1 98.22 252 ARG B N 1
ATOM 4284 C CA . ARG B 1 252 ? 7.25 -14.723 -9.335 1 98.22 252 ARG B CA 1
ATOM 4285 C C . ARG B 1 252 ? 6.254 -15.494 -10.196 1 98.22 252 ARG B C 1
ATOM 4287 O O . ARG B 1 252 ? 5.814 -16.582 -9.821 1 98.22 252 ARG B O 1
ATOM 4294 N N . SER B 1 253 ? 5.857 -14.919 -11.305 1 98.47 253 SER B N 1
ATOM 4295 C CA . SER B 1 253 ? 4.855 -15.543 -12.163 1 98.47 253 SER B CA 1
ATOM 4296 C C . SER B 1 253 ? 5.499 -16.508 -13.153 1 98.47 253 SER B C 1
ATOM 4298 O O . SER B 1 253 ? 4.925 -17.55 -13.476 1 98.47 253 SER B O 1
ATOM 4300 N N . LEU B 1 254 ? 6.67 -16.201 -13.617 1 97.93 254 LEU B N 1
ATOM 4301 C CA . LEU B 1 254 ? 7.306 -16.976 -14.676 1 97.93 254 LEU B CA 1
ATOM 4302 C C . LEU B 1 254 ? 7.794 -18.321 -14.148 1 97.93 254 LEU B C 1
ATOM 4304 O O . LEU B 1 254 ? 7.636 -19.348 -14.812 1 97.93 254 LEU B O 1
ATOM 4308 N N . GLY B 1 255 ? 8.425 -18.371 -12.98 1 97.61 255 GLY B N 1
ATOM 4309 C CA . GLY B 1 255 ? 8.951 -19.608 -12.424 1 97.61 255 GLY B CA 1
ATOM 4310 C C . GLY B 1 255 ? 7.914 -20.711 -12.337 1 97.61 255 GLY B C 1
ATOM 4311 O O . GLY B 1 255 ? 8.051 -21.752 -12.983 1 97.61 255 GLY B O 1
ATOM 4312 N N . PRO B 1 256 ? 6.873 -20.489 -11.579 1 97.5 256 PRO B N 1
ATOM 4313 C CA . PRO B 1 256 ? 5.809 -21.49 -11.484 1 97.5 256 PRO B CA 1
ATOM 4314 C C . PRO B 1 256 ? 5.189 -21.824 -12.839 1 97.5 256 PRO B C 1
ATOM 4316 O O . PRO B 1 256 ? 4.852 -22.981 -13.099 1 97.5 256 PRO B O 1
ATOM 4319 N N . ALA B 1 257 ? 4.971 -20.807 -13.69 1 97.89 257 ALA B N 1
ATOM 4320 C CA . ALA B 1 257 ? 4.389 -21.045 -15.008 1 97.89 257 ALA B CA 1
ATOM 4321 C C . ALA B 1 257 ? 5.24 -22.019 -15.817 1 97.89 257 ALA B C 1
ATOM 4323 O O . ALA B 1 257 ? 4.711 -22.919 -16.474 1 97.89 257 ALA B O 1
ATOM 4324 N N . LEU B 1 258 ? 6.544 -21.881 -15.792 1 96.61 258 LEU B N 1
ATOM 4325 C CA . LEU B 1 258 ? 7.467 -22.739 -16.526 1 96.61 258 LEU B CA 1
ATOM 4326 C C . LEU B 1 258 ? 7.448 -24.159 -15.969 1 96.61 258 LEU B C 1
ATOM 4328 O O . LEU B 1 258 ? 7.415 -25.128 -16.731 1 96.61 258 LEU B O 1
ATOM 4332 N N . VAL B 1 259 ? 7.429 -24.287 -14.66 1 95.66 259 VAL B N 1
ATOM 4333 C CA . VAL B 1 259 ? 7.529 -25.591 -14.013 1 95.66 259 VAL B CA 1
ATOM 4334 C C . VAL B 1 259 ? 6.225 -26.363 -14.202 1 95.66 259 VAL B C 1
ATOM 4336 O O . VAL B 1 259 ? 6.239 -27.584 -14.377 1 95.66 259 VAL B O 1
ATOM 4339 N N . HIS B 1 260 ? 5.097 -25.658 -14.238 1 95.55 260 HIS B N 1
ATOM 4340 C CA . HIS B 1 260 ? 3.793 -26.306 -14.327 1 95.55 260 HIS B CA 1
ATOM 4341 C C . HIS B 1 260 ? 3.228 -26.214 -15.741 1 95.55 260 HIS B C 1
ATOM 4343 O O . HIS B 1 260 ? 2.108 -26.664 -15.996 1 95.55 260 HIS B O 1
ATOM 4349 N N . ASN B 1 261 ? 3.957 -25.583 -16.663 1 95.76 261 ASN B N 1
ATOM 4350 C CA . ASN B 1 261 ? 3.52 -25.369 -18.038 1 95.76 261 ASN B CA 1
ATOM 4351 C C . ASN B 1 261 ? 2.155 -24.689 -18.093 1 95.76 261 ASN B C 1
ATOM 4353 O O . ASN B 1 261 ? 1.245 -25.168 -18.772 1 95.76 261 ASN B O 1
ATOM 4357 N N . GLU B 1 262 ? 1.887 -23.744 -17.258 1 96.25 262 GLU B N 1
ATOM 4358 C CA . GLU B 1 262 ? 0.672 -22.937 -17.198 1 96.25 262 GLU B CA 1
ATOM 4359 C C . GLU B 1 262 ? 0.96 -21.479 -17.544 1 96.25 262 GLU B C 1
ATOM 4361 O O . GLU B 1 262 ? 1.447 -20.721 -16.703 1 96.25 262 GLU B O 1
ATOM 4366 N N . PHE B 1 263 ? 0.608 -21.05 -18.829 1 95.77 263 PHE B N 1
ATOM 4367 C CA . PHE B 1 263 ? 1.041 -19.744 -19.312 1 95.77 263 PHE B CA 1
ATOM 4368 C C . PHE B 1 263 ? -0.158 -18.84 -19.574 1 95.77 263 PHE B C 1
ATOM 4370 O O . PHE B 1 263 ? -0.02 -17.779 -20.187 1 95.77 263 PHE B O 1
ATOM 4377 N N . ARG B 1 264 ? -1.368 -19.295 -19.117 1 94.33 264 ARG B N 1
ATOM 4378 C CA . ARG B 1 264 ? -2.55 -18.467 -19.332 1 94.33 264 ARG B CA 1
ATOM 4379 C C . ARG B 1 264 ? -2.384 -17.097 -18.683 1 94.33 264 ARG B C 1
ATOM 4381 O O . ARG B 1 264 ? -2.195 -16.998 -17.469 1 94.33 264 ARG B O 1
ATOM 4388 N N . GLY B 1 265 ? -2.433 -16.017 -19.495 1 95.98 265 GLY B N 1
ATOM 4389 C CA . GLY B 1 265 ? -2.388 -14.643 -19.019 1 95.98 265 GLY B CA 1
ATOM 4390 C C . GLY B 1 265 ? -0.999 -14.203 -18.598 1 95.98 265 GLY B C 1
ATOM 4391 O O . GLY B 1 265 ? -0.835 -13.141 -17.991 1 95.98 265 GLY B O 1
ATOM 4392 N N . ILE B 1 266 ? 0.011 -15.015 -18.976 1 97.04 266 ILE B N 1
ATOM 4393 C CA . ILE B 1 266 ? 1.361 -14.773 -18.478 1 97.04 266 ILE B CA 1
ATOM 4394 C C . ILE B 1 266 ? 1.839 -13.396 -18.934 1 97.04 266 ILE B C 1
ATOM 4396 O O . ILE B 1 266 ? 2.58 -12.72 -18.216 1 97.04 266 ILE B O 1
ATOM 4400 N N . TRP B 1 267 ? 1.38 -12.918 -20.076 1 97.06 267 TRP B N 1
ATOM 4401 C CA . TRP B 1 267 ? 1.841 -11.637 -20.602 1 97.06 267 TRP B CA 1
ATOM 4402 C C . TRP B 1 267 ? 1.439 -10.492 -19.679 1 97.06 267 TRP B C 1
ATOM 4404 O O . TRP B 1 267 ? 2.153 -9.492 -19.572 1 97.06 267 TRP B O 1
ATOM 4414 N N . ILE B 1 268 ? 0.309 -10.592 -18.993 1 97.81 268 ILE B N 1
ATOM 4415 C CA . ILE B 1 268 ? -0.158 -9.572 -18.06 1 97.81 268 ILE B CA 1
ATOM 4416 C C . ILE B 1 268 ? 0.847 -9.417 -16.921 1 97.81 268 ILE B C 1
ATOM 4418 O O . ILE B 1 268 ? 1.193 -8.297 -16.539 1 97.81 268 ILE B O 1
ATOM 4422 N N . TYR B 1 269 ? 1.392 -10.536 -16.503 1 98.2 269 TYR B N 1
ATOM 4423 C CA . TYR B 1 269 ? 2.249 -10.574 -15.324 1 98.2 269 TYR B CA 1
ATOM 4424 C C . TYR B 1 269 ? 3.685 -10.209 -15.681 1 98.2 269 TYR B C 1
ATOM 4426 O O . TYR B 1 269 ? 4.512 -9.977 -14.796 1 98.2 269 TYR B O 1
ATOM 4434 N N . LEU B 1 270 ? 3.994 -10.127 -16.962 1 98.19 270 LEU B N 1
ATOM 4435 C CA . LEU B 1 270 ? 5.302 -9.664 -17.412 1 98.19 270 LEU B CA 1
ATOM 4436 C C . LEU B 1 270 ? 5.273 -8.171 -17.724 1 98.19 270 LEU B C 1
ATOM 4438 O O . LEU B 1 270 ? 6.171 -7.43 -17.318 1 98.19 270 LEU B O 1
ATOM 4442 N N . VAL B 1 271 ? 4.219 -7.717 -18.259 1 97.96 271 VAL B N 1
ATOM 4443 C CA . VAL B 1 271 ? 4.17 -6.364 -18.804 1 97.96 271 VAL B CA 1
ATOM 4444 C C . VAL B 1 271 ? 3.625 -5.403 -17.75 1 97.96 271 VAL B C 1
ATOM 4446 O O . VAL B 1 271 ? 4.228 -4.361 -17.479 1 97.96 271 VAL B O 1
ATOM 4449 N N . SER B 1 272 ? 2.507 -5.766 -17.148 1 98.19 272 SER B N 1
ATOM 4450 C CA . SER B 1 272 ? 1.786 -4.847 -16.273 1 98.19 272 SER B CA 1
ATOM 4451 C C . SER B 1 272 ? 2.622 -4.472 -15.055 1 98.19 272 SER B C 1
ATOM 4453 O O . SER B 1 272 ? 2.808 -3.289 -14.763 1 98.19 272 SER B O 1
ATOM 4455 N N . PRO B 1 273 ? 3.232 -5.437 -14.401 1 98.66 273 PRO B N 1
ATOM 4456 C CA . PRO B 1 273 ? 4.067 -5.06 -13.258 1 98.66 273 PRO B CA 1
ATOM 4457 C C . PRO B 1 273 ? 5.278 -4.222 -13.662 1 98.66 273 PRO B C 1
ATOM 4459 O O . PRO B 1 273 ? 5.644 -3.278 -12.957 1 98.66 273 PRO B O 1
ATOM 4462 N N . THR B 1 274 ? 5.897 -4.58 -14.808 1 98.61 274 THR B N 1
ATOM 4463 C CA . THR B 1 274 ? 7.06 -3.829 -15.267 1 98.61 274 THR B CA 1
ATOM 4464 C C . THR B 1 274 ? 6.689 -2.377 -15.553 1 98.61 274 THR B C 1
ATOM 4466 O O . THR B 1 274 ? 7.371 -1.456 -15.101 1 98.61 274 THR B O 1
ATOM 4469 N N . PHE B 1 275 ? 5.635 -2.231 -16.199 1 98.08 275 PHE B N 1
ATOM 4470 C CA . PHE B 1 275 ? 5.145 -0.894 -16.511 1 98.08 275 PHE B CA 1
ATOM 4471 C C . PHE B 1 275 ? 4.777 -0.141 -15.238 1 98.08 275 PHE B C 1
ATOM 4473 O O . PHE B 1 275 ? 5.138 1.026 -15.075 1 98.08 275 PHE B O 1
ATOM 4480 N N . GLY B 1 276 ? 4.052 -0.734 -14.326 1 98.17 276 GLY B N 1
ATOM 4481 C CA . GLY B 1 276 ? 3.694 -0.124 -13.055 1 98.17 276 GLY B CA 1
ATOM 4482 C C . GLY B 1 276 ? 4.9 0.288 -12.232 1 98.17 276 GLY B C 1
ATOM 4483 O O . GLY B 1 276 ? 4.915 1.371 -11.643 1 98.17 276 GLY B O 1
ATOM 4484 N N . ALA B 1 277 ? 5.866 -0.568 -12.245 1 98.67 277 ALA B N 1
ATOM 4485 C CA . ALA B 1 277 ? 7.073 -0.281 -11.473 1 98.67 277 ALA B CA 1
ATOM 4486 C C . ALA B 1 277 ? 7.815 0.925 -12.042 1 98.67 277 ALA B C 1
ATOM 4488 O O . ALA B 1 277 ? 8.261 1.797 -11.293 1 98.67 277 ALA B O 1
ATOM 4489 N N . VAL B 1 278 ? 7.968 0.984 -13.34 1 97.97 278 VAL B N 1
ATOM 4490 C CA . VAL B 1 278 ? 8.681 2.083 -13.984 1 97.97 278 VAL B CA 1
ATOM 4491 C C . VAL B 1 278 ? 7.964 3.401 -13.7 1 97.97 278 VAL B C 1
ATOM 4493 O O . VAL B 1 278 ? 8.586 4.371 -13.261 1 97.97 278 VAL B O 1
ATOM 4496 N N . VAL B 1 279 ? 6.677 3.416 -13.829 1 96.42 279 VAL B N 1
ATOM 4497 C CA . VAL B 1 279 ? 5.918 4.643 -13.607 1 96.42 279 VAL B CA 1
ATOM 4498 C C . VAL B 1 279 ? 5.972 5.023 -12.129 1 96.42 279 VAL B C 1
ATOM 4500 O O . VAL B 1 279 ? 6.116 6.2 -11.789 1 96.42 279 VAL B O 1
ATOM 4503 N N . GLY B 1 280 ? 5.825 4.044 -11.236 1 96.64 280 GLY B N 1
ATOM 4504 C CA . GLY B 1 280 ? 5.912 4.322 -9.811 1 96.64 280 GLY B CA 1
ATOM 4505 C C . GLY B 1 280 ? 7.226 4.966 -9.409 1 96.64 280 GLY B C 1
ATOM 4506 O O . GLY B 1 280 ? 7.243 5.911 -8.617 1 96.64 280 GLY B O 1
ATOM 4507 N N . ALA B 1 281 ? 8.289 4.45 -9.984 1 95.99 281 ALA B N 1
ATOM 4508 C CA . ALA B 1 281 ? 9.609 5.005 -9.7 1 95.99 281 ALA B CA 1
ATOM 4509 C C . ALA B 1 281 ? 9.726 6.436 -10.219 1 95.99 281 ALA B C 1
ATOM 4511 O O . ALA B 1 281 ? 10.259 7.311 -9.532 1 95.99 281 ALA B O 1
ATOM 4512 N N . TRP B 1 282 ? 9.222 6.657 -11.374 1 93.45 282 TRP B N 1
ATOM 4513 C CA . TRP B 1 282 ? 9.32 7.974 -11.993 1 93.45 282 TRP B CA 1
ATOM 4514 C C . TRP B 1 282 ? 8.481 8.997 -11.234 1 93.45 282 TRP B C 1
ATOM 4516 O O . TRP B 1 282 ? 8.895 10.146 -11.065 1 93.45 282 TRP B O 1
ATOM 4526 N N . VAL B 1 283 ? 7.342 8.642 -10.752 1 90.94 283 VAL B N 1
ATOM 4527 C CA . VAL B 1 283 ? 6.479 9.553 -10.007 1 90.94 283 VAL B CA 1
ATOM 4528 C C . VAL B 1 283 ? 7.148 9.935 -8.689 1 90.94 283 VAL B C 1
ATOM 4530 O O . VAL B 1 283 ? 7.169 11.11 -8.314 1 90.94 283 VAL B O 1
ATOM 4533 N N . TYR B 1 284 ? 7.663 9.013 -8.039 1 91.78 284 TYR B N 1
ATOM 4534 C CA . TYR B 1 284 ? 8.338 9.362 -6.794 1 91.78 284 TYR B CA 1
ATOM 4535 C C . TYR B 1 284 ? 9.527 10.278 -7.057 1 91.78 284 TYR B C 1
ATOM 4537 O O . TYR B 1 284 ? 9.759 11.233 -6.313 1 91.78 284 TYR B O 1
ATOM 4545 N N . ASN B 1 285 ? 10.282 9.947 -8.066 1 87.78 285 ASN B N 1
ATOM 4546 C CA . ASN B 1 285 ? 11.436 10.771 -8.41 1 87.78 285 ASN B CA 1
ATOM 4547 C C . ASN B 1 285 ? 11.03 12.214 -8.697 1 87.78 285 ASN B C 1
ATOM 4549 O O . ASN B 1 285 ? 11.765 13.147 -8.371 1 87.78 285 ASN B O 1
ATOM 4553 N N . SER B 1 286 ? 9.964 12.379 -9.214 1 83.86 286 SER B N 1
ATOM 4554 C CA . SER B 1 286 ? 9.486 13.717 -9.545 1 83.86 286 SER B CA 1
ATOM 4555 C C . SER B 1 286 ? 9.112 14.498 -8.29 1 83.86 286 SER B C 1
ATOM 4557 O O . SER B 1 286 ? 9.23 15.724 -8.257 1 83.86 286 SER B O 1
ATOM 4559 N N . ILE B 1 287 ? 8.675 13.804 -7.278 1 84.04 287 ILE B N 1
ATOM 4560 C CA . ILE B 1 287 ? 8.252 14.501 -6.069 1 84.04 287 ILE B CA 1
ATOM 4561 C C . ILE B 1 287 ? 9.445 14.684 -5.134 1 84.04 287 ILE B C 1
ATOM 4563 O O . ILE B 1 287 ? 9.442 15.574 -4.28 1 84.04 287 ILE B O 1
ATOM 4567 N N . ARG B 1 288 ? 10.451 13.89 -5.271 1 78.85 288 ARG B N 1
ATOM 4568 C CA . ARG B 1 288 ? 11.67 13.995 -4.476 1 78.85 288 ARG B CA 1
ATOM 4569 C C . ARG B 1 288 ? 12.504 15.196 -4.909 1 78.85 288 ARG B C 1
ATOM 4571 O O . ARG B 1 288 ? 13.06 15.908 -4.07 1 78.85 288 ARG B O 1
ATOM 4578 N N . TYR B 1 289 ? 13.186 15.298 -6.175 1 61.2 289 TYR B N 1
ATOM 4579 C CA . TYR B 1 289 ? 14.199 16.188 -6.729 1 61.2 289 TYR B CA 1
ATOM 4580 C C . TYR B 1 289 ? 13.769 17.645 -6.61 1 61.2 289 TYR B C 1
ATOM 4582 O O . TYR B 1 289 ? 14.603 18.552 -6.669 1 61.2 289 TYR B O 1
ATOM 4590 N N . THR B 1 290 ? 12.651 18.029 -6.297 1 51.09 290 THR B N 1
ATOM 4591 C CA . THR B 1 290 ? 12.583 19.48 -6.426 1 51.09 290 THR B CA 1
ATOM 4592 C C . THR B 1 290 ? 13.357 20.16 -5.3 1 51.09 290 THR B C 1
ATOM 4594 O O . THR B 1 290 ? 13.463 21.387 -5.265 1 51.09 290 THR B O 1
ATOM 4597 N N . ASP B 1 291 ? 13.878 19.474 -4.344 1 43.18 291 ASP B N 1
ATOM 4598 C CA . ASP B 1 291 ? 14.735 20.297 -3.496 1 43.18 291 ASP B CA 1
ATOM 4599 C C . ASP B 1 291 ? 16.093 20.534 -4.153 1 43.18 291 ASP B C 1
ATOM 4601 O O . ASP B 1 291 ? 17.076 20.829 -3.469 1 43.18 291 ASP B O 1
ATOM 4605 N N . LYS B 1 292 ? 16.438 20.129 -5.345 1 39.51 292 LYS B N 1
ATOM 4606 C CA . LYS B 1 292 ? 17.688 20.675 -5.864 1 39.51 292 LYS B CA 1
ATOM 4607 C C . LYS B 1 292 ? 17.678 22.201 -5.83 1 39.51 292 LYS B C 1
ATOM 4609 O O . LYS B 1 292 ? 16.662 22.827 -6.135 1 39.51 292 LYS B O 1
ATOM 4614 N N . PRO B 1 293 ? 18.564 22.89 -5.157 1 34.28 293 PRO B N 1
ATOM 4615 C CA . PRO B 1 293 ? 18.684 24.346 -5.263 1 34.28 293 PRO B CA 1
ATOM 4616 C C . PRO B 1 293 ? 18.41 24.859 -6.675 1 34.28 293 PRO B C 1
ATOM 4618 O O . PRO B 1 293 ? 18.804 24.221 -7.655 1 34.28 293 PRO B O 1
ATOM 4621 N N . LEU B 1 294 ? 17.414 25.592 -7.002 1 35.08 294 LEU B N 1
ATOM 4622 C CA . LEU B 1 294 ? 17.156 26.355 -8.218 1 35.08 294 LEU B CA 1
ATOM 4623 C C . LEU B 1 294 ? 18.461 26.734 -8.91 1 35.08 294 LEU B C 1
ATOM 4625 O O . LEU B 1 294 ? 18.455 27.16 -10.067 1 35.08 294 LEU B O 1
ATOM 4629 N N . ARG B 1 295 ? 19.515 26.808 -8.162 1 33.45 295 ARG B N 1
ATOM 4630 C CA . ARG B 1 295 ? 20.804 27.227 -8.703 1 33.45 295 ARG B CA 1
ATOM 4631 C C . ARG B 1 295 ? 21.303 26.242 -9.755 1 33.45 295 ARG B C 1
ATOM 4633 O O . ARG B 1 295 ? 21.894 26.645 -10.759 1 33.45 295 ARG B O 1
ATOM 4640 N N . GLU B 1 296 ? 21.155 24.926 -9.516 1 35.55 296 GLU B N 1
ATOM 4641 C CA . GLU B 1 296 ? 21.812 24.042 -10.474 1 35.55 296 GLU B CA 1
ATOM 4642 C C . GLU B 1 296 ? 20.943 23.823 -11.709 1 35.55 296 GLU B C 1
ATOM 4644 O O . GLU B 1 296 ? 21.458 23.575 -12.801 1 35.55 296 GLU B O 1
ATOM 4649 N N . ILE B 1 297 ? 19.687 23.892 -11.582 1 34.43 297 ILE B N 1
ATOM 4650 C CA . ILE B 1 297 ? 18.883 23.824 -12.797 1 34.43 297 ILE B CA 1
ATOM 4651 C C . ILE B 1 297 ? 18.963 25.154 -13.543 1 34.43 297 ILE B C 1
ATOM 4653 O O . ILE B 1 297 ? 18.991 25.181 -14.776 1 34.43 297 ILE B O 1
ATOM 4657 N N . THR B 1 298 ? 19.002 26.238 -12.842 1 31.27 298 THR B N 1
ATOM 4658 C CA . THR B 1 298 ? 19.222 27.535 -13.472 1 31.27 298 THR B CA 1
ATOM 4659 C C . THR B 1 298 ? 20.654 27.65 -13.988 1 31.27 298 THR B C 1
ATOM 4661 O O . THR B 1 298 ? 20.933 28.446 -14.886 1 31.27 298 THR B O 1
ATOM 4664 N N . GLN B 1 299 ? 21.549 27.038 -13.3 1 34.22 299 GLN B N 1
ATOM 4665 C CA . GLN B 1 299 ? 22.909 27.088 -13.827 1 34.22 299 GLN B CA 1
ATOM 4666 C C . GLN B 1 299 ? 23.021 26.312 -15.136 1 34.22 299 GLN B C 1
ATOM 4668 O O . GLN B 1 299 ? 23.771 26.702 -16.034 1 34.22 299 GLN B O 1
ATOM 4673 N N . SER B 1 300 ? 22.301 25.185 -15.211 1 34.53 300 SER B N 1
ATOM 4674 C CA . SER B 1 300 ? 22.444 24.531 -16.508 1 34.53 300 SER B CA 1
ATOM 4675 C C . SER B 1 300 ? 21.687 25.287 -17.595 1 34.53 300 SER B C 1
ATOM 4677 O O . SER B 1 300 ? 22.033 25.198 -18.775 1 34.53 300 SER B O 1
ATOM 4679 N N . ALA B 1 301 ? 20.637 25.954 -17.244 1 33.13 301 ALA B N 1
ATOM 4680 C CA . ALA B 1 301 ? 19.989 26.787 -18.253 1 33.13 301 ALA B CA 1
ATOM 4681 C C . ALA B 1 301 ? 20.809 28.042 -18.538 1 33.13 301 ALA B C 1
ATOM 4683 O O . ALA B 1 301 ? 20.788 28.566 -19.654 1 33.13 301 ALA B O 1
ATOM 4684 N N . SER B 1 302 ? 21.449 28.501 -17.509 1 33.25 302 SER B N 1
ATOM 4685 C CA . SER B 1 302 ? 22.289 29.676 -17.716 1 33.25 302 SER B CA 1
ATOM 4686 C C . SER B 1 302 ? 23.558 29.321 -18.483 1 33.25 302 SER B C 1
ATOM 4688 O O . SER B 1 302 ? 24.185 30.189 -19.094 1 33.25 302 SER B O 1
ATOM 4690 N N . PHE B 1 303 ? 24.049 28.062 -18.338 1 32.81 303 PHE B N 1
ATOM 4691 C CA . PHE B 1 303 ? 25.236 27.71 -19.108 1 32.81 303 PHE B CA 1
ATOM 4692 C C . PHE B 1 303 ? 24.92 27.665 -20.599 1 32.81 303 PHE B C 1
ATOM 4694 O O . PHE B 1 303 ? 25.764 28.011 -21.428 1 32.81 303 PHE B O 1
ATOM 4701 N N . LEU B 1 304 ? 23.69 27.302 -20.859 1 32.45 304 LEU B N 1
ATOM 4702 C CA . LEU B 1 304 ? 23.364 27.25 -22.28 1 32.45 304 LEU B CA 1
ATOM 4703 C C . LEU B 1 304 ? 23.211 28.654 -22.855 1 32.45 304 LEU B C 1
ATOM 4705 O O . LEU B 1 304 ? 23.573 28.9 -24.008 1 32.45 304 LEU B O 1
ATOM 4709 N N . LYS B 1 305 ? 22.856 29.583 -22.072 1 35.21 305 LYS B N 1
ATOM 4710 C CA . LYS B 1 305 ? 22.734 30.93 -22.624 1 35.21 305 LYS B CA 1
ATOM 4711 C C . LYS B 1 305 ? 24.103 31.583 -22.787 1 35.21 305 LYS B C 1
ATOM 4713 O O . LYS B 1 305 ? 24.312 32.379 -23.705 1 35.21 305 LYS B O 1
ATOM 4718 N N . GLY B 1 306 ? 25.006 31.091 -21.84 1 33.54 306 GLY B N 1
ATOM 4719 C CA . GLY B 1 306 ? 26.28 31.785 -21.937 1 33.54 306 GLY B CA 1
ATOM 4720 C C . GLY B 1 306 ? 27.061 31.429 -23.188 1 33.54 306 GLY B C 1
ATOM 4721 O O . GLY B 1 306 ? 28.061 32.075 -23.507 1 33.54 306 GLY B O 1
ATOM 4722 N N . LYS B 1 307 ? 26.868 30.182 -23.705 1 36.66 307 LYS B N 1
ATOM 4723 C CA . LYS B 1 307 ? 27.765 29.84 -24.805 1 36.66 307 LYS B CA 1
ATOM 4724 C C . LYS B 1 307 ? 27.346 30.54 -26.095 1 36.66 307 LYS B C 1
ATOM 4726 O O . LYS B 1 307 ? 28.051 30.467 -27.104 1 36.66 307 LYS B O 1
ATOM 4731 N N . ARG B 1 308 ? 26.063 30.926 -26.141 1 33.04 308 ARG B N 1
ATOM 4732 C CA . ARG B 1 308 ? 25.748 31.426 -27.475 1 33.04 308 ARG B CA 1
ATOM 4733 C C . ARG B 1 308 ? 26.448 32.755 -27.742 1 33.04 308 ARG B C 1
ATOM 4735 O O . ARG B 1 308 ? 26.674 33.122 -28.897 1 33.04 308 ARG B O 1
ATOM 4742 N N . LEU B 1 309 ? 26.64 33.489 -26.628 1 32.73 309 LEU B N 1
ATOM 4743 C CA . LEU B 1 309 ? 27.036 34.822 -27.07 1 32.73 309 LEU B CA 1
ATOM 4744 C C . LEU B 1 309 ? 28.497 34.838 -27.509 1 32.73 309 LEU B C 1
ATOM 4746 O O . LEU B 1 309 ? 28.968 35.826 -28.077 1 32.73 309 LEU B O 1
ATOM 4750 N N . GLY B 1 310 ? 29.247 33.778 -26.964 1 32.31 310 GLY B N 1
ATOM 4751 C CA . GLY B 1 310 ? 30.637 34.123 -27.218 1 32.31 310 GLY B CA 1
ATOM 4752 C C . GLY B 1 310 ? 31.046 33.924 -28.665 1 32.31 310 GLY B C 1
ATOM 4753 O O . GLY B 1 310 ? 32.205 34.144 -29.024 1 32.31 310 GLY B O 1
ATOM 4754 N N . GLY B 1 311 ? 30.231 33.045 -29.42 1 32.54 311 GLY B N 1
ATOM 4755 C CA . GLY B 1 311 ? 30.974 32.708 -30.624 1 32.54 311 GLY B CA 1
ATOM 4756 C C . GLY B 1 311 ? 31.016 33.838 -31.635 1 32.54 311 GLY B C 1
ATOM 4757 O O . GLY B 1 311 ? 31.56 33.678 -32.729 1 32.54 311 GLY B O 1
ATOM 4758 N N . ALA B 1 312 ? 30.111 34.843 -31.624 1 29.99 312 ALA B N 1
ATOM 4759 C CA . ALA B 1 312 ? 30.113 35.553 -32.901 1 29.99 312 ALA B CA 1
ATOM 4760 C C . ALA B 1 312 ? 31.323 36.476 -33.014 1 29.99 312 ALA B C 1
ATOM 4762 O O . ALA B 1 312 ? 31.62 36.992 -34.094 1 29.99 312 ALA B O 1
ATOM 4763 N N . SER B 1 313 ? 31.824 37.047 -31.869 1 28.13 313 SER B N 1
ATOM 4764 C CA . SER B 1 313 ? 32.666 38.177 -32.247 1 28.13 313 SER B CA 1
ATOM 4765 C C . SER B 1 313 ? 34.029 37.709 -32.745 1 28.13 313 SER B C 1
ATOM 4767 O O . SER B 1 313 ? 34.817 38.508 -33.256 1 28.13 313 SER B O 1
ATOM 4769 N N . SER B 1 314 ? 34.46 36.46 -32.544 1 24.73 314 SER B N 1
ATOM 4770 C CA . SER B 1 314 ? 35.748 36.481 -33.229 1 24.73 314 SER B CA 1
ATOM 4771 C C . SER B 1 314 ? 35.582 36.247 -34.727 1 24.73 314 SER B C 1
ATOM 4773 O O . SER B 1 314 ? 34.741 35.45 -35.146 1 24.73 314 SER B O 1
#

Solvent-accessible surface area (backbone atoms only — not comparable to full-atom values): 32436 Å² total; per-residue (Å²): 137,84,78,78,79,74,83,76,75,80,81,75,76,75,75,76,77,74,68,57,61,65,51,53,52,39,45,58,53,36,42,59,51,40,50,57,49,50,52,52,54,51,50,55,56,60,63,60,66,72,62,77,80,82,81,84,70,89,78,82,82,67,72,71,67,64,63,62,56,52,55,56,45,50,53,50,50,33,21,42,52,44,27,20,53,45,13,18,50,45,40,32,54,36,31,39,25,48,30,39,16,71,60,51,82,49,54,32,45,65,68,39,38,16,47,29,46,7,41,45,46,17,33,42,33,54,34,37,23,90,67,50,61,52,58,53,22,46,19,52,46,52,21,33,27,74,73,69,76,36,66,67,85,48,43,66,59,52,37,49,27,18,34,51,13,15,34,51,22,36,46,49,48,53,66,60,27,56,77,90,41,52,53,89,52,48,55,49,60,70,65,52,69,68,59,34,30,52,51,32,18,51,51,13,16,52,45,28,29,50,43,50,50,27,72,67,30,81,87,32,63,62,85,47,31,27,57,54,49,9,49,47,48,18,57,42,30,60,70,35,26,83,43,32,46,46,63,52,18,34,25,60,36,46,14,33,18,65,70,66,72,52,64,68,67,46,65,45,47,50,45,24,12,32,51,15,12,36,51,16,32,50,54,43,53,57,57,59,58,55,71,47,62,61,58,59,59,48,43,54,53,48,53,58,58,57,60,64,69,66,64,67,80,110,135,86,79,78,80,76,84,79,76,80,80,75,76,76,74,78,76,76,71,52,66,64,52,52,51,45,47,54,54,42,44,56,54,44,53,55,49,52,52,53,54,54,52,57,59,62,65,62,69,75,63,81,70,80,84,76,77,87,84,80,82,69,69,72,65,66,58,58,57,51,51,56,47,52,55,49,50,53,20,43,52,44,27,19,53,46,13,17,52,44,39,32,53,37,32,47,42,48,29,49,15,71,60,51,82,50,70,48,44,53,50,47,39,14,47,46,44,7,48,46,46,19,53,42,32,69,71,38,24,91,66,50,62,51,57,54,20,44,19,53,47,51,20,35,27,74,72,70,73,35,63,68,86,49,43,64,59,52,36,50,30,19,33,49,13,14,33,51,24,36,44,50,49,53,69,73,28,55,77,91,42,50,53,87,51,46,54,48,60,70,63,50,69,59,46,33,30,50,52,32,18,51,51,12,16,50,46,28,27,40,42,45,23,18,70,68,31,85,87,22,59,60,87,45,28,30,58,36,48,10,42,45,47,16,42,41,30,51,39,33,26,84,42,31,45,45,61,54,17,33,24,60,35,46,12,33,19,64,72,66,71,50,64,68,66,46,64,44,46,49,47,22,12,31,51,14,12,35,51,16,34,52,52,44,50,63,53,58,56,63,73,57,62,66,59,61,63,46,43,57,56,47,52,58,58,57,58,61,66,63,62,68,77,112

Nearest PDB structures (foldseek):
  7w7r-assembly2_D-3  TM=8.804E-01  e=2.518E-10  Anabas testudineus
  7w7r-assembly1_C-2  TM=9.177E-01  e=7.644E-10  Anabas testudineus
  2b5f-assembly1_C  TM=8.656E-01  e=1.176E-08  Spinacia oleracea
  6qf5-assembly1_B  TM=8.388E-01  e=1.655E-08  Homo sapiens
  2w1p-assembly1_A  TM=8.436E-01  e=3.725E-08  Komagataella pastoris

Sequence (628 aa):
MYHVHHPNRVIRYINRDNIPLSIVIFIVGSSFICCSFVFLSVMDEISATNHEVVLDVNKDVSRTTEGSSSCVNVSFLQKLVAEVVGTYFLIFAGCASVVVNKSKENVVTLPGISIVWGLVVMVLVYSVGHISGAHFNPAVTIAFASTKRFPWKQVPVYVLAQVVGSILASGTLRLIFSGNENQFSGTLPSGTHAQAFVIEFIITFFLMFVISGVATDNRAIGELAGIAVGATVLLNVMFAGPITGASMNPARSLGPALVHNEFRGIWIYLVSPTFGAVVGAWVYNSIRYTDKPLREITQSASFLKGKRLGGASSMYHVHHPNRVIRYINRDNIPLSIVIFIVGSSFICCSFVFLSVMDEISATNHEVVLDVNKDVSRTTEGSSSCVNVSFLQKLVAEVVGTYFLIFAGCASVVVNKSKENVVTLPGISIVWGLVVMVLVYSVGHISGAHFNPAVTIAFASTKRFPWKQVPVYVLAQVVGSILASGTLRLIFSGNENQFSGTLPSGTHAQAFVIEFIITFFLMFVISGVATDNRAIGELAGIAVGATVLLNVMFAGPITGASMNPARSLGPALVHNEFRGIWIYLVSPTFGAVVGAWVYNSIRYTDKPLREITQSASFLKGKRLGGASS

InterPro domains:
  IPR000425 Major intrinsic protein [PF00230] (73-284)
  IPR000425 Major intrinsic protein [PR00783] (78-97)
  IPR000425 Major intrinsic protein [PR00783] (117-141)
  IPR000425 Major intrinsic protein [PR00783] (154-173)
  IPR000425 Major intrinsic protein [PR00783] (199-217)
  IPR000425 Major intrinsic protein [PR00783] (230-252)
  IPR000425 Major intrinsic protein [PR00783] (267-287)
  IPR000425 Major intrinsic protein [TIGR00861] (82-284)
  IPR000425 Major intrinsic protein [cd00333] (78-285)
  IPR022357 Major intrinsic protein, conserved site [PS00221] (135-143)
  IPR023271 Aquaporin-like [G3DSA:1.20.1080.10] (32-300)
  IPR023271 Aquaporin-like [SSF81338] (73-298)
  IPR034294 Aquaporin transporter [PTHR45724] (63-303)

Secondary structure (DSSP, 8-state):
---------------TT---HHHHHIIIIIHHHHHHHHHHHHHHHHHHT----------TTGGGGHHHHHHHHHHHHHHHHHHHHHHHHHHHHHHHHHHHHHHTTT-SHHHHHHHHHHHHHHHHHHHHHHHH----SHHHHHHHHHTTSS-GGGHHHHHHHHHHHHHHHHHHHHHHS-GGG----S---SS-HHHHHHHHHHHHHHHHHHHHHHHS-TTS-GGGHHHHHHHHHHHHHHHHHHHH-----HHHHHHHHHHHT--TTHHHHHHHHHHHHHHHHHHHHHHHHHTS-HHHHHHHHHHHHHHHTTSTT-/---------------TT---HHHHHHHHHHHHHHHHHHHHHHHHHHHTT----------SGGGGGHHHHHHHHHHHHHHHHHHHHHHHHHHHHHHHHHHHHHHTTT-SHHHHHHHHHHHHHHHHHHHHHHHH----SHHHHHHHHHTTSS-GGGHHHHHHHHHHHHHHHHHHHHHHS-GGG----S---SS-HHHHHHHHHHHHHHHHHHHHHHHS-TTS-GGGHHHHHHHHHHHHHHHHHHHH-----HHHHHHHHHHHT--TTHHHHHHHHHHHHHHHHHHHHHHHGGGS-HHHHHHHHHHHHHHHHTTS--

pLDDT: mean 75.37, std 27.9, range [19.71, 98.87]

Foldseek 3Di:
DDPPPPCPDPPDPPVVPCPDPVVLCCCVVVVLVVVLVVVVVVLVVVVPPPPDDDDDDDDDPPPPVPVVVVVVVVLVSQLLSLLLQLLLQLLQQLLVLVLCCVVPVNVCPLLNSLLSNLVSQLVSCVVCCVRNVSQLFLLLQLLCVLVPNHPPVCSVSSLVSSLNSLQSSLLSLCSVQDDPSNDQSAWDAPDDLVVLLVLLLQLLLVLLLLLLVAVVDPVHPVVCSSVSNSVSSSVSCNPCCVGTNNQLGLSSRNNSCVNVVPCHSSVSSVPSSSNSNNVSNVVNVVVVVVPPPPCVVVVVVVVVVVPPVPPDPD/DPPPPPPPDCPDPPVLPCPDPVVLCCCLVVLLVVVLVVVVVVVVVVVPPPPDDPPDDDDDPPPPVVVVVVVVVVLVSQLLSLLLQLLLQLLQQLLVLVLCCVVPVNPCPLLNSLLSNLVSQLVSCVVCCVRNVSQLFLLLLLLCVLVVNHPPVCSVSSLVSSLSSLQSSLLSLCSVQDDPSNDQSAWDAPDDLVVLLVLLLQLLLVLLLLLLVQPVAPVHDVVCNSVSNSVSSSVSSSPCCVGTNNQLGLSSRNNSCVNVVPCHSSVSSVPSSSNSNNVSNVVNVVVRPPPPPPCVVVVVVVVVVVVVVPPPPD

Organism: Phaseolus coccineus (NCBI:txid3886)

Radius of gyration: 30.52 Å; Cα contacts (8 Å, |Δi|>4): 882; chains: 2; bounding box: 120×118×98 Å